Protein AF-A0A1B9GKR8-F1 (afdb_monomer)

Organism: NCBI:txid1296120

pLDDT: mean 74.49, std 23.92, range [24.64, 97.38]

Sequence (510 aa):
MTNALTSPAPSGHAIGASAENRVELTEHNGEEGRSRTEALPGDDGSHRGSDDNTSRRRARWTRYPKSVLGWMVDNWFLIGIGVSIVLAWRFPHVASDGGVLRSEYSIKYGAIALIFLITGLTLSTSSLYRQFRNWRLHLFTQVFCFLFFPAIVFIIINIVNSAQGSTSDRGTIDKYVLAGMVVMSVMPTTVASNISMTRSAGGSVEATTMQVCIGNTIGTFITPLLCELFFSSSTWSFGKPIAKGGGSNSDGLKEIYRQLAKQLGLALFVPLFVGQVVQNIFPKQTKWVATTFRLAKVSTFLLLLLIWSVFSTQFQEKAFETVSTASIIFLVFVNLGLYAFFTLICVVLARLPFLPKSFDSPSLSDHSDVDVNVIDTAGTQKVPIWRKTVSGMRFDKKVTTAICFCAAAKGMVVGAPTLSVLYGGFPEQERAILSIPLVLYQGQQVAIAQVLVYFFKKWNEKPDRLAPPPKPSRNSLDKGKQVKRHSTASSQLPELHARGSEEGQVRTTA

Radius of gyration: 33.92 Å; Cα contacts (8 Å, |Δi|>4): 575; chains: 1; bounding box: 98×84×129 Å

Nearest PDB structures (foldseek):
  3zux-assembly1_A  TM=8.413E-01  e=2.357E-07  Neisseria meningitidis
  3zuy-assembly1_A  TM=8.208E-01  e=5.376E-07  Neisseria meningitidis
  4cz8-assembly1_B  TM=4.615E-01  e=2.888E-01  Pyrococcus abyssi GE5
  5lm4-assembly1_A  TM=1.914E-01  e=2.428E-01  Homo sapiens
  5mju-assembly1_A  TM=1.618E-01  e=3.282E+00  Homo sapiens

InterPro domains:
  IPR016833 Putative sodium bile acid cotransporter [PF13593] (75-457)
  IPR016833 Putative sodium bile acid cotransporter [PTHR18640] (63-460)
  IPR038770 Sodium/solute symporter superfamily [G3DSA:1.20.1530.20] (71-465)

Structure (mmCIF, N/CA/C/O backbone):
data_AF-A0A1B9GKR8-F1
#
_entry.id   AF-A0A1B9GKR8-F1
#
loop_
_atom_site.group_PDB
_atom_site.id
_atom_site.type_symbol
_atom_site.label_atom_id
_atom_site.label_alt_id
_atom_site.label_comp_id
_atom_site.label_asym_id
_atom_site.label_entity_id
_atom_site.label_seq_id
_atom_site.pdbx_PDB_ins_code
_atom_site.Cartn_x
_atom_site.Cartn_y
_atom_site.Cartn_z
_atom_site.occupancy
_atom_site.B_iso_or_equiv
_atom_site.auth_seq_id
_atom_site.auth_comp_id
_atom_site.auth_asym_id
_atom_site.auth_atom_id
_atom_site.pdbx_PDB_model_num
ATOM 1 N N . MET A 1 1 ? -63.895 6.079 -30.916 1.00 34.41 1 MET A N 1
ATOM 2 C CA . MET A 1 1 ? -64.728 4.930 -31.330 1.00 34.41 1 MET A CA 1
ATOM 3 C C . MET A 1 1 ? -63.962 3.680 -30.895 1.00 34.41 1 MET A C 1
ATOM 5 O O . MET A 1 1 ? -62.893 3.459 -31.436 1.00 34.41 1 MET A O 1
ATOM 9 N N . THR A 1 2 ? -64.200 3.164 -29.676 1.00 32.31 2 THR A N 1
ATOM 10 C CA . THR A 1 2 ? -65.218 2.133 -29.300 1.00 32.31 2 THR A CA 1
ATOM 11 C C . THR A 1 2 ? -64.852 0.737 -29.828 1.00 32.31 2 THR A C 1
ATOM 13 O O . THR A 1 2 ? -64.607 0.641 -31.022 1.00 32.31 2 THR A O 1
ATOM 16 N N . ASN A 1 3 ? -64.832 -0.387 -29.093 1.00 29.94 3 ASN A N 1
ATOM 17 C CA . ASN A 1 3 ? -65.031 -0.777 -27.672 1.00 29.94 3 ASN A CA 1
ATOM 18 C C . ASN A 1 3 ? -64.209 -2.093 -27.470 1.00 29.94 3 ASN A C 1
ATOM 20 O O . ASN A 1 3 ? -63.960 -2.781 -28.452 1.00 29.94 3 ASN A O 1
ATOM 24 N N . ALA A 1 4 ? -63.575 -2.428 -26.337 1.00 34.06 4 ALA A N 1
ATOM 25 C CA . ALA A 1 4 ? -64.109 -2.901 -25.043 1.00 34.06 4 ALA A CA 1
ATOM 26 C C . ALA A 1 4 ? -65.014 -4.163 -25.107 1.00 34.06 4 ALA A C 1
ATOM 28 O O . ALA A 1 4 ? -65.989 -4.134 -25.846 1.00 34.06 4 ALA A O 1
ATOM 29 N N . LEU A 1 5 ? -64.668 -5.204 -24.312 1.00 31.03 5 LEU A N 1
ATOM 30 C CA . LEU A 1 5 ? -65.447 -6.354 -23.747 1.00 31.03 5 LEU A CA 1
ATOM 31 C C . LEU A 1 5 ? -64.445 -7.513 -23.441 1.00 31.03 5 LEU A C 1
ATOM 33 O O . LEU A 1 5 ? -63.872 -8.070 -24.368 1.00 31.03 5 LEU A O 1
ATOM 37 N N . THR A 1 6 ? -63.928 -7.750 -22.225 1.00 32.91 6 THR A N 1
ATOM 38 C CA . THR A 1 6 ? -64.492 -8.384 -20.998 1.00 32.91 6 THR A CA 1
ATOM 39 C C . THR A 1 6 ? -64.829 -9.888 -21.066 1.00 32.91 6 THR A C 1
ATOM 41 O O . THR A 1 6 ? -65.743 -10.275 -21.779 1.00 32.91 6 THR A O 1
ATOM 44 N N . SER A 1 7 ? -64.105 -10.661 -20.232 1.00 31.86 7 SER A N 1
ATOM 45 C CA . SER A 1 7 ? -64.391 -11.927 -19.494 1.00 31.86 7 SER A CA 1
ATOM 46 C C . SER A 1 7 ? -65.722 -12.693 -19.712 1.00 31.86 7 SER A C 1
ATOM 48 O O . SER A 1 7 ? -66.762 -12.064 -19.886 1.00 31.86 7 SER A O 1
ATOM 50 N N . PRO A 1 8 ? -65.735 -14.041 -19.554 1.00 39.00 8 PRO A N 1
ATOM 51 C CA . PRO A 1 8 ? -65.881 -14.612 -18.199 1.00 39.00 8 PRO A CA 1
ATOM 52 C C . PRO A 1 8 ? -65.080 -15.906 -17.903 1.00 39.00 8 PRO A C 1
ATOM 54 O O . PRO A 1 8 ? -64.702 -16.655 -18.800 1.00 39.00 8 PRO A O 1
ATOM 57 N N . ALA A 1 9 ? -64.905 -16.207 -16.610 1.00 30.41 9 ALA A N 1
ATOM 58 C CA . ALA A 1 9 ? -64.651 -17.561 -16.087 1.00 30.41 9 ALA A CA 1
ATOM 59 C C . ALA A 1 9 ? -65.970 -18.186 -15.581 1.00 30.41 9 ALA A C 1
ATOM 61 O O . ALA A 1 9 ? -66.912 -17.438 -15.300 1.00 30.41 9 ALA A O 1
ATOM 62 N N . PRO A 1 10 ? -66.051 -19.521 -15.412 1.00 39.69 10 PRO A N 1
ATOM 63 C CA . PRO A 1 10 ? -66.268 -20.029 -14.047 1.00 39.69 10 PRO A CA 1
ATOM 64 C C . PRO A 1 10 ? -65.613 -21.396 -13.707 1.00 39.69 10 PRO A C 1
ATOM 66 O O . PRO A 1 10 ? -65.062 -22.091 -14.553 1.00 39.69 10 PRO A O 1
ATOM 69 N N . SER A 1 11 ? -65.711 -21.738 -12.414 1.00 27.45 11 SER A N 1
ATOM 70 C CA . SER A 1 11 ? -65.544 -23.041 -11.723 1.00 27.45 11 SER A CA 1
ATOM 71 C C . SER A 1 11 ? -65.769 -24.335 -12.536 1.00 27.45 11 SER A C 1
ATOM 73 O O . SER A 1 11 ? -66.638 -24.363 -13.398 1.00 27.45 11 SER A O 1
ATOM 75 N N . GLY A 1 12 ? -65.169 -25.493 -12.218 1.00 25.11 12 GLY A N 1
ATOM 76 C CA . GLY A 1 12 ? -64.278 -25.870 -11.104 1.00 25.11 12 GLY A CA 1
ATOM 77 C C . GLY A 1 12 ? -64.660 -27.240 -10.501 1.00 25.11 12 GLY A C 1
ATOM 78 O O . GLY A 1 12 ? -65.844 -27.526 -10.400 1.00 25.11 12 GLY A O 1
ATOM 79 N N . HIS A 1 13 ? -63.692 -28.072 -10.087 1.00 28.28 13 HIS A N 1
ATOM 80 C CA . HIS A 1 13 ? -63.858 -29.131 -9.066 1.00 28.28 13 HIS A CA 1
ATOM 81 C C . HIS A 1 13 ? -62.487 -29.650 -8.582 1.00 28.28 13 HIS A C 1
ATOM 83 O O . HIS A 1 13 ? -61.483 -29.498 -9.275 1.00 28.28 13 HIS A O 1
ATOM 89 N N . ALA A 1 14 ? -62.439 -30.192 -7.361 1.00 27.09 14 ALA A N 1
ATOM 90 C CA . ALA A 1 14 ? -61.213 -30.431 -6.585 1.00 27.09 14 ALA A CA 1
ATOM 91 C C . ALA A 1 14 ? -60.842 -31.922 -6.403 1.00 27.09 14 ALA A C 1
ATOM 93 O O . ALA A 1 14 ? -61.593 -32.790 -6.839 1.00 27.09 14 ALA A O 1
ATOM 94 N N . ILE A 1 15 ? -59.721 -32.145 -5.685 1.00 28.38 15 ILE A N 1
ATOM 95 C CA . ILE A 1 15 ? -59.165 -33.350 -5.002 1.00 28.38 15 ILE A CA 1
ATOM 96 C C . ILE A 1 15 ? -57.688 -33.542 -5.430 1.00 28.38 15 ILE A C 1
ATOM 98 O O . ILE A 1 15 ? -57.419 -33.682 -6.615 1.00 28.38 15 ILE A O 1
ATOM 102 N N . GLY A 1 16 ? -56.679 -33.571 -4.545 1.00 26.52 16 GLY A N 1
ATOM 103 C CA . GLY A 1 16 ? -56.642 -33.281 -3.101 1.00 26.52 16 GLY A CA 1
ATOM 104 C C . GLY A 1 16 ? -55.298 -33.689 -2.451 1.00 26.52 16 GLY A C 1
ATOM 105 O O . GLY A 1 16 ? -54.657 -34.602 -2.959 1.00 26.52 16 GLY A O 1
ATOM 106 N N . ALA A 1 17 ? -54.943 -33.064 -1.310 1.00 27.75 17 ALA A N 1
ATOM 107 C CA . ALA A 1 17 ? -53.869 -33.444 -0.351 1.00 27.75 17 ALA A CA 1
ATOM 108 C C . ALA A 1 17 ? -52.394 -33.430 -0.861 1.00 27.75 17 ALA A C 1
ATOM 110 O O . ALA A 1 17 ? -52.148 -33.554 -2.052 1.00 27.75 17 ALA A O 1
ATOM 111 N N . SER A 1 18 ? -51.316 -33.344 -0.061 1.00 27.28 18 SER A N 1
ATOM 112 C CA . SER A 1 18 ? -51.012 -32.845 1.308 1.00 27.28 18 SER A CA 1
ATOM 113 C C . SER A 1 18 ? -49.472 -32.923 1.495 1.00 27.28 18 SER A C 1
ATOM 115 O O . SER A 1 18 ? -48.850 -33.771 0.863 1.00 27.28 18 SER A O 1
ATOM 117 N N . ALA A 1 19 ? -48.760 -32.161 2.337 1.00 28.92 19 ALA A N 1
ATOM 118 C CA . ALA A 1 19 ? -49.065 -30.972 3.149 1.00 28.92 19 ALA A CA 1
ATOM 119 C C . ALA A 1 19 ? -47.739 -30.210 3.469 1.00 28.92 19 ALA A C 1
ATOM 121 O O . ALA A 1 19 ? -46.705 -30.450 2.847 1.00 28.92 19 ALA A O 1
ATOM 122 N N . GLU A 1 20 ? -47.772 -29.276 4.422 1.00 31.34 20 GLU A N 1
ATOM 123 C CA . GLU A 1 20 ? -46.671 -28.424 4.907 1.00 31.34 20 GLU A CA 1
ATOM 124 C C . GLU A 1 20 ? -45.638 -29.146 5.801 1.00 31.34 20 GLU A C 1
ATOM 126 O O . GLU A 1 20 ? -45.959 -30.145 6.442 1.00 31.34 20 GLU A O 1
ATOM 131 N N . ASN A 1 21 ? -44.461 -28.530 6.014 1.00 26.52 21 ASN A N 1
ATOM 132 C CA . ASN A 1 21 ? -44.077 -28.214 7.399 1.00 26.52 21 ASN A CA 1
ATOM 133 C C . ASN A 1 21 ? -43.146 -26.989 7.534 1.00 26.52 21 ASN A C 1
ATOM 135 O O . ASN A 1 21 ? -42.384 -26.651 6.627 1.00 26.52 21 ASN A O 1
ATOM 139 N N . ARG A 1 22 ? -43.228 -26.324 8.691 1.00 27.17 22 ARG A N 1
ATOM 140 C CA . ARG A 1 22 ? -42.646 -25.014 9.023 1.00 27.17 22 ARG A CA 1
ATOM 141 C C . ARG A 1 22 ? -42.028 -25.085 10.419 1.00 27.17 22 ARG A C 1
ATOM 143 O O . ARG A 1 22 ? -42.762 -25.237 11.385 1.00 27.17 22 ARG A O 1
ATOM 150 N N . VAL A 1 23 ? -40.712 -24.914 10.536 1.00 28.00 23 VAL A N 1
ATOM 151 C CA . VAL A 1 23 ? -39.990 -24.851 11.823 1.00 28.00 23 VAL A CA 1
ATOM 152 C C . VAL A 1 23 ? -38.779 -23.928 11.642 1.00 28.00 23 VAL A C 1
ATOM 154 O O . VAL A 1 23 ? -38.127 -24.010 10.606 1.00 28.00 23 VAL A O 1
ATOM 157 N N . GLU A 1 24 ? -38.315 -23.087 12.559 1.00 27.67 24 GLU A N 1
ATOM 158 C CA . GLU A 1 24 ? -38.840 -22.312 13.695 1.00 27.67 24 GLU A CA 1
ATOM 159 C C . GLU A 1 24 ? -37.611 -21.516 14.201 1.00 27.67 24 GLU A C 1
ATOM 161 O O . GLU A 1 24 ? -36.466 -21.914 13.965 1.00 27.67 24 GLU A O 1
ATOM 166 N N . LEU A 1 25 ? -37.809 -20.370 14.851 1.00 26.62 25 LEU A N 1
ATOM 167 C CA . LEU A 1 25 ? -36.730 -19.654 15.539 1.00 26.62 25 LEU A CA 1
ATOM 168 C C . LEU A 1 25 ? -36.680 -20.135 16.989 1.00 26.62 25 LEU A C 1
ATOM 170 O O . LEU A 1 25 ? -37.681 -20.009 17.685 1.00 26.62 25 LEU A O 1
ATOM 174 N N . THR A 1 26 ? -35.519 -20.571 17.474 1.00 26.95 26 THR A N 1
ATOM 175 C CA . THR A 1 26 ? -35.293 -20.766 18.915 1.00 26.95 26 THR A CA 1
ATOM 176 C C . THR A 1 26 ? -34.115 -19.939 19.404 1.00 26.95 26 THR A C 1
ATOM 178 O O . THR A 1 26 ? -32.985 -20.060 18.925 1.00 26.95 26 THR A O 1
ATOM 181 N N . GLU A 1 27 ? -34.413 -19.084 20.376 1.00 27.08 27 GLU A N 1
ATOM 182 C CA . GLU A 1 27 ? -33.448 -18.381 21.211 1.00 27.08 27 GLU A CA 1
ATOM 183 C C . GLU A 1 27 ? -32.701 -19.383 22.106 1.00 27.08 27 GLU A C 1
ATOM 185 O O . GLU A 1 27 ? -33.223 -20.452 22.416 1.00 27.08 27 GLU A O 1
ATOM 190 N N . HIS A 1 28 ? -31.495 -19.036 22.565 1.00 26.91 28 HIS A N 1
ATOM 191 C CA . HIS A 1 28 ? -30.788 -19.841 23.563 1.00 26.91 28 HIS A CA 1
ATOM 192 C C . HIS A 1 28 ? -30.361 -18.959 24.736 1.00 26.91 28 HIS A C 1
ATOM 194 O O . HIS A 1 28 ? -29.485 -18.103 24.610 1.00 26.91 28 HIS A O 1
ATOM 200 N N . ASN A 1 29 ? -30.998 -19.191 25.881 1.00 25.48 29 ASN A N 1
ATOM 201 C CA . ASN A 1 29 ? -30.710 -18.577 27.172 1.00 25.48 29 ASN A CA 1
ATOM 202 C C . ASN A 1 29 ? -30.638 -19.687 28.232 1.00 25.48 29 ASN A C 1
ATOM 204 O O . ASN A 1 29 ? -31.391 -20.648 28.130 1.00 25.48 29 ASN A O 1
ATOM 208 N N . GLY A 1 30 ? -29.795 -19.490 29.250 1.00 25.17 30 GLY A N 1
ATOM 209 C CA . GLY A 1 30 ? -29.992 -20.034 30.603 1.00 25.17 30 GLY A CA 1
ATOM 210 C C . GLY A 1 30 ? -29.652 -21.507 30.875 1.00 25.17 30 GLY A C 1
ATOM 211 O O . GLY A 1 30 ? -30.369 -22.387 30.428 1.00 25.17 30 GLY A O 1
ATOM 212 N N . GLU A 1 31 ? -28.646 -21.695 31.746 1.00 30.06 31 GLU A N 1
ATOM 213 C CA . GLU A 1 31 ? -28.620 -22.695 32.844 1.00 30.06 31 GLU A CA 1
ATOM 214 C C . GLU A 1 31 ? -28.602 -24.205 32.454 1.00 30.06 31 GLU A C 1
ATOM 216 O O . GLU A 1 31 ? -28.935 -24.597 31.347 1.00 30.06 31 GLU A O 1
ATOM 221 N N . GLU A 1 32 ? -28.093 -25.149 33.253 1.00 28.55 32 GLU A N 1
ATOM 222 C CA . GLU A 1 32 ? -27.486 -25.118 34.592 1.00 28.55 32 GLU A CA 1
ATOM 223 C C . GLU A 1 32 ? -26.391 -26.214 34.693 1.00 28.55 32 GLU A C 1
ATOM 225 O O . GLU A 1 32 ? -26.279 -27.076 33.820 1.00 28.55 32 GLU A O 1
ATOM 230 N N . GLY A 1 33 ? -25.540 -26.196 35.726 1.00 24.64 33 GLY A N 1
ATOM 231 C CA . GLY A 1 33 ? -24.424 -27.149 35.856 1.00 24.64 33 GLY A CA 1
ATOM 232 C C . GLY A 1 33 ? -24.689 -28.310 36.821 1.00 24.64 33 GLY A C 1
ATOM 233 O O . GLY A 1 33 ? -25.372 -28.134 37.827 1.00 24.64 33 GLY A O 1
ATOM 234 N N . ARG A 1 34 ? -24.043 -29.471 36.610 1.00 26.66 34 ARG A N 1
ATOM 235 C CA . ARG A 1 34 ? -23.778 -30.415 37.713 1.00 26.66 34 ARG A CA 1
ATOM 236 C C . ARG A 1 34 ? -22.520 -31.277 37.538 1.00 26.66 34 ARG A C 1
ATOM 238 O O . ARG A 1 34 ? -21.976 -31.432 36.451 1.00 26.66 34 ARG A O 1
ATOM 245 N N . SER A 1 35 ? -22.051 -31.747 38.687 1.00 27.16 35 SER A N 1
ATOM 246 C CA . SER A 1 35 ? -20.779 -32.392 39.029 1.00 27.16 35 SER A CA 1
ATOM 247 C C . SER A 1 35 ? -20.274 -33.523 38.122 1.00 27.16 35 SER A C 1
ATOM 249 O O . SER A 1 35 ? -21.014 -34.438 37.772 1.00 27.16 35 SER A O 1
ATOM 251 N N . ARG A 1 36 ? -18.946 -33.553 37.929 1.00 26.72 36 ARG A N 1
ATOM 252 C CA . ARG A 1 36 ? -18.198 -34.812 37.783 1.00 26.72 36 ARG A CA 1
ATOM 253 C C . ARG A 1 36 ? -18.246 -35.588 39.101 1.00 26.72 36 ARG A C 1
ATOM 255 O O . ARG A 1 36 ? -17.978 -35.002 40.147 1.00 26.72 36 ARG A O 1
ATOM 262 N N . THR A 1 37 ? -18.457 -36.894 39.017 1.00 29.56 37 THR A N 1
ATOM 263 C CA . THR A 1 37 ? -18.129 -37.851 40.080 1.00 29.56 37 THR A CA 1
ATOM 264 C C . THR A 1 37 ? -17.192 -38.889 39.476 1.00 29.56 37 THR A C 1
ATOM 266 O O . THR A 1 37 ? -17.439 -39.376 38.374 1.00 29.56 37 THR A O 1
ATOM 269 N N . GLU A 1 38 ? -16.082 -39.164 40.153 1.00 31.56 38 GLU A N 1
ATOM 270 C CA . GLU A 1 38 ? -15.097 -40.159 39.727 1.00 31.56 38 GLU A CA 1
ATOM 271 C C . GLU A 1 38 ? -15.543 -41.563 40.150 1.00 31.56 38 GLU A C 1
ATOM 273 O O . GLU A 1 38 ? -16.048 -41.742 41.257 1.00 31.56 38 GLU A O 1
ATOM 278 N N . ALA A 1 39 ? -15.321 -42.559 39.289 1.00 28.11 39 ALA A N 1
ATOM 279 C CA . ALA A 1 39 ? -15.355 -43.969 39.662 1.00 28.11 39 ALA A CA 1
ATOM 280 C C . ALA A 1 39 ? -14.453 -44.799 38.730 1.00 28.11 39 ALA A C 1
ATOM 282 O O . ALA A 1 39 ? -14.566 -44.741 37.506 1.00 28.11 39 ALA A O 1
ATOM 283 N N . LEU A 1 40 ? -13.571 -45.579 39.347 1.00 27.27 40 LEU A N 1
ATOM 284 C CA . LEU A 1 40 ? -12.756 -46.674 38.812 1.00 27.27 40 LEU A CA 1
ATOM 285 C C . LEU A 1 40 ? -12.672 -47.730 39.936 1.00 27.27 40 LEU A C 1
ATOM 287 O O . LEU A 1 40 ? -12.825 -47.343 41.098 1.00 27.27 40 LEU A O 1
ATOM 291 N N . PRO A 1 41 ? -12.291 -48.992 39.671 1.00 44.72 41 PRO A N 1
ATOM 292 C CA . PRO A 1 41 ? -12.332 -49.745 38.415 1.00 44.72 41 PRO A CA 1
ATOM 293 C C . PRO A 1 41 ? -13.138 -51.063 38.560 1.00 44.72 41 PRO A C 1
ATOM 295 O O . PRO A 1 41 ? -13.577 -51.424 39.648 1.00 44.72 41 PRO A O 1
ATOM 298 N N . GLY A 1 42 ? -13.288 -51.815 37.468 1.00 29.72 42 GLY A N 1
ATOM 299 C CA . GLY A 1 42 ? -13.786 -53.195 37.481 1.00 29.72 42 GLY A CA 1
ATOM 300 C C . GLY A 1 42 ? -13.272 -53.936 36.250 1.00 29.72 42 GLY A C 1
ATOM 301 O O . GLY A 1 42 ? -13.468 -53.457 35.134 1.00 29.72 42 GLY A O 1
ATOM 302 N N . ASP A 1 43 ? -12.556 -55.035 36.471 1.00 32.69 43 ASP A N 1
ATOM 303 C CA . ASP A 1 43 ? -11.944 -55.885 35.444 1.00 32.69 43 ASP A CA 1
ATOM 304 C C . ASP A 1 43 ? -12.853 -57.083 35.132 1.00 32.69 43 ASP A C 1
ATOM 306 O O . ASP A 1 43 ? -13.535 -57.552 36.040 1.00 32.69 43 ASP A O 1
ATOM 310 N N . ASP A 1 44 ? -12.862 -57.536 33.873 1.00 32.12 44 ASP A N 1
ATOM 311 C CA . ASP A 1 44 ? -13.033 -58.946 33.474 1.00 32.12 44 ASP A CA 1
ATOM 312 C C . ASP A 1 44 ? -13.181 -59.120 31.946 1.00 32.12 44 ASP A C 1
ATOM 314 O O . ASP A 1 44 ? -13.871 -58.364 31.258 1.00 32.12 44 ASP A O 1
ATOM 318 N N . GLY A 1 45 ? -12.643 -60.231 31.427 1.00 28.55 45 GLY A N 1
ATOM 319 C CA . GLY A 1 45 ? -13.309 -60.966 30.338 1.00 28.55 45 GLY A CA 1
ATOM 320 C C . GLY A 1 45 ? -12.930 -60.644 28.884 1.00 28.55 45 GLY A C 1
ATOM 321 O O . GLY A 1 45 ? -13.710 -60.095 28.111 1.00 28.55 45 GLY A O 1
ATOM 322 N N . SER A 1 46 ? -11.761 -61.129 28.469 1.00 32.12 46 SER A N 1
ATOM 323 C CA . SER A 1 46 ? -11.349 -61.414 27.080 1.00 32.12 46 SER A CA 1
ATOM 324 C C . SER A 1 46 ? -12.453 -61.703 26.033 1.00 32.12 46 SER A C 1
ATOM 326 O O . SER A 1 46 ? -13.215 -62.653 26.193 1.00 32.12 46 SER A O 1
ATOM 328 N N . HIS A 1 47 ? -12.419 -61.003 24.883 1.00 33.53 47 HIS A N 1
ATOM 329 C CA . HIS A 1 47 ? -12.263 -61.562 23.513 1.00 33.53 47 HIS A CA 1
ATOM 330 C C . HIS A 1 47 ? -12.777 -60.604 22.413 1.00 33.53 47 HIS A C 1
ATOM 332 O O . HIS A 1 47 ? -13.984 -60.429 22.272 1.00 33.53 47 HIS A O 1
ATOM 338 N N . ARG A 1 48 ? -11.861 -60.078 21.572 1.00 34.31 48 ARG A N 1
ATOM 339 C CA . ARG A 1 48 ? -11.987 -59.804 20.106 1.00 34.31 48 ARG A CA 1
ATOM 340 C C . ARG A 1 48 ? -10.887 -58.845 19.618 1.00 34.31 48 ARG A C 1
ATOM 342 O O . ARG A 1 48 ? -11.125 -57.684 19.297 1.00 34.31 48 ARG A O 1
ATOM 349 N N . GLY A 1 49 ? -9.656 -59.347 19.540 1.00 40.84 49 GLY A N 1
ATOM 350 C CA . GLY A 1 49 ? -8.567 -58.657 18.846 1.00 40.84 49 GLY A CA 1
ATOM 351 C C . GLY A 1 49 ? -8.452 -59.120 17.394 1.00 40.84 49 GLY A C 1
ATOM 352 O O . GLY A 1 49 ? -7.863 -60.170 17.154 1.00 40.84 49 GLY A O 1
ATOM 353 N N . SER A 1 50 ? -8.981 -58.354 16.428 1.00 37.38 50 SER A N 1
ATOM 354 C CA . SER A 1 50 ? -8.617 -58.480 14.993 1.00 37.38 50 SER A CA 1
ATOM 355 C C . SER A 1 50 ? -8.941 -57.227 14.159 1.00 37.38 50 SER A C 1
ATOM 357 O O . SER A 1 50 ? -8.127 -56.823 13.332 1.00 37.38 50 SER A O 1
ATOM 359 N N . ASP A 1 51 ? -10.089 -56.575 14.392 1.00 39.81 51 ASP A N 1
ATOM 360 C CA . ASP A 1 51 ? -10.680 -55.660 13.390 1.00 39.81 51 ASP A CA 1
ATOM 361 C C . ASP A 1 51 ? -10.412 -54.148 13.580 1.00 39.81 51 ASP A C 1
ATOM 363 O O . ASP A 1 51 ? -10.633 -53.357 12.662 1.00 39.81 51 ASP A O 1
ATOM 367 N N . ASP A 1 52 ? -9.896 -53.696 14.731 1.00 42.59 52 ASP A N 1
ATOM 368 C CA . ASP A 1 52 ? -9.787 -52.249 15.030 1.00 42.59 52 ASP A CA 1
ATOM 369 C C . ASP A 1 52 ? -8.534 -51.555 14.433 1.00 42.59 52 ASP A C 1
ATOM 371 O O . ASP A 1 52 ? -8.351 -50.342 14.544 1.00 42.59 52 ASP A O 1
ATOM 375 N N . ASN A 1 53 ? -7.636 -52.293 13.768 1.00 36.50 53 ASN A N 1
ATOM 376 C CA . ASN A 1 53 ? -6.403 -51.710 13.209 1.00 36.50 53 ASN A CA 1
ATOM 377 C C . ASN A 1 53 ? -6.558 -51.261 11.738 1.00 36.50 53 ASN A C 1
ATOM 379 O O . ASN A 1 53 ? -5.914 -50.308 11.290 1.00 36.50 53 ASN A O 1
ATOM 383 N N . THR A 1 54 ? -7.450 -51.889 10.969 1.00 41.22 54 THR A N 1
ATOM 384 C CA . THR A 1 54 ? -7.759 -51.507 9.576 1.00 41.22 54 THR A CA 1
ATOM 385 C C . THR A 1 54 ? -8.659 -50.270 9.506 1.00 41.22 54 THR A C 1
ATOM 387 O O . THR A 1 54 ? -8.397 -49.362 8.706 1.00 41.22 54 THR A O 1
ATOM 390 N N . SER A 1 55 ? -9.647 -50.162 10.400 1.00 41.06 55 SER A N 1
ATOM 391 C CA . SER A 1 55 ? -10.517 -48.986 10.571 1.00 41.06 55 SER A CA 1
ATOM 392 C C . SER A 1 55 ? -9.707 -47.721 10.925 1.00 41.06 55 SER A C 1
ATOM 394 O O . SER A 1 55 ? -9.776 -46.702 10.224 1.00 41.06 55 SER A O 1
ATOM 396 N N . ARG A 1 56 ? -8.842 -47.805 11.947 1.00 39.25 56 ARG A N 1
ATOM 397 C CA . ARG A 1 56 ? -7.986 -46.708 12.445 1.00 39.25 56 ARG A CA 1
ATOM 398 C C . ARG A 1 56 ? -6.858 -46.294 11.492 1.00 39.25 56 ARG A C 1
ATOM 400 O O . ARG A 1 56 ? -6.303 -45.196 11.638 1.00 39.25 56 ARG A O 1
ATOM 407 N N . ARG A 1 57 ? -6.499 -47.130 10.509 1.00 39.16 57 ARG A N 1
ATOM 408 C CA . ARG A 1 57 ? -5.558 -46.764 9.430 1.00 39.16 57 ARG A CA 1
ATOM 409 C C . ARG A 1 57 ? -6.267 -46.051 8.274 1.00 39.16 57 ARG A C 1
ATOM 411 O O . ARG A 1 57 ? -5.775 -45.004 7.848 1.00 39.16 57 ARG A O 1
ATOM 418 N N . ARG A 1 58 ? -7.451 -46.513 7.838 1.00 40.81 58 ARG A N 1
ATOM 419 C CA . ARG A 1 58 ? -8.260 -45.817 6.808 1.00 40.81 58 ARG A CA 1
ATOM 420 C C . ARG A 1 58 ? -8.716 -44.421 7.251 1.00 40.81 58 ARG A C 1
ATOM 422 O O . ARG A 1 58 ? -8.575 -43.474 6.481 1.00 40.81 58 ARG A O 1
ATOM 429 N N . ALA A 1 59 ? -9.154 -44.263 8.503 1.00 42.72 59 ALA A N 1
ATOM 430 C CA . ALA A 1 59 ? -9.636 -42.981 9.037 1.00 42.72 59 ALA A CA 1
ATOM 431 C C . ALA A 1 59 ? -8.573 -41.859 9.093 1.00 42.72 59 ALA A C 1
ATOM 433 O O . ALA A 1 59 ? -8.917 -40.680 9.205 1.00 42.72 59 ALA A O 1
ATOM 434 N N . ARG A 1 60 ? -7.278 -42.204 9.015 1.00 39.94 60 ARG A N 1
ATOM 435 C CA . ARG A 1 60 ? -6.169 -41.235 9.023 1.00 39.94 60 ARG A CA 1
ATOM 436 C C . ARG A 1 60 ? -5.943 -40.624 7.641 1.00 39.94 60 ARG A C 1
ATOM 438 O O . ARG A 1 60 ? -5.824 -39.409 7.521 1.00 39.94 60 ARG A O 1
ATOM 445 N N . TRP A 1 61 ? -5.957 -41.454 6.598 1.00 41.78 61 TRP A N 1
ATOM 446 C CA . TRP A 1 61 ? -5.686 -41.038 5.217 1.00 41.78 61 TRP A CA 1
ATOM 447 C C . TRP A 1 61 ? -6.830 -40.235 4.587 1.00 41.78 61 TRP A C 1
ATOM 449 O O . TRP A 1 61 ? -6.570 -39.286 3.856 1.00 41.78 61 TRP A O 1
ATOM 459 N N . THR A 1 62 ? -8.091 -40.508 4.939 1.00 46.81 62 THR A N 1
ATOM 460 C CA . THR A 1 62 ? -9.244 -39.715 4.462 1.00 46.81 62 THR A CA 1
ATOM 461 C C . THR A 1 62 ? -9.359 -38.330 5.110 1.00 46.81 62 THR A C 1
ATOM 463 O O . THR A 1 62 ? -10.167 -37.511 4.668 1.00 46.81 62 THR A O 1
ATOM 466 N N . ARG A 1 63 ? -8.580 -38.050 6.166 1.00 47.31 63 ARG A N 1
ATOM 467 C CA . ARG A 1 63 ? -8.604 -36.768 6.887 1.00 47.31 63 ARG A CA 1
ATOM 468 C C . ARG A 1 63 ? -7.686 -35.724 6.234 1.00 47.31 63 ARG A C 1
ATOM 470 O O . ARG A 1 63 ? -8.090 -34.572 6.125 1.00 47.31 63 ARG A O 1
ATOM 477 N N . TYR A 1 64 ? -6.524 -36.127 5.709 1.00 47.50 64 TYR A N 1
ATOM 478 C CA . TYR A 1 64 ? -5.576 -35.230 5.028 1.00 47.50 64 TYR A CA 1
ATOM 479 C C . TYR A 1 64 ? -6.166 -34.426 3.854 1.00 47.50 64 TYR A C 1
ATOM 481 O O . TYR A 1 64 ? -6.046 -33.203 3.901 1.00 47.50 64 TYR A O 1
ATOM 489 N N . PRO A 1 65 ? -6.849 -35.012 2.846 1.00 51.53 65 PRO A N 1
ATOM 490 C CA . PRO A 1 65 ? -7.394 -34.223 1.739 1.00 51.53 65 PRO A CA 1
ATOM 491 C C . PRO A 1 65 ? -8.489 -33.249 2.197 1.00 51.53 65 PRO A C 1
ATOM 493 O O . PRO A 1 65 ? -8.577 -32.149 1.664 1.00 51.53 65 PRO A O 1
ATOM 496 N N . LYS A 1 66 ? -9.275 -33.591 3.231 1.00 52.09 66 LYS A N 1
ATOM 497 C CA . LYS A 1 66 ? -10.271 -32.672 3.811 1.00 52.09 66 LYS A CA 1
ATOM 498 C C . LYS A 1 66 ? -9.617 -31.523 4.589 1.00 52.09 66 LYS A C 1
ATOM 500 O O . LYS A 1 66 ? -10.077 -30.392 4.475 1.00 52.09 66 LYS A O 1
ATOM 505 N N . SER A 1 67 ? -8.529 -31.783 5.316 1.00 60.25 67 SER A N 1
ATOM 506 C CA . SER A 1 67 ? -7.754 -30.740 6.005 1.00 60.25 67 SER A CA 1
ATOM 507 C C . SER A 1 67 ? -7.007 -29.819 5.035 1.00 60.25 67 SER A C 1
ATOM 509 O O . SER A 1 67 ? -6.994 -28.610 5.245 1.00 60.25 67 SER A O 1
ATOM 511 N N . VAL A 1 68 ? -6.423 -30.362 3.960 1.00 61.34 68 VAL A N 1
ATOM 512 C CA . VAL A 1 68 ? -5.759 -29.565 2.914 1.00 61.34 68 VAL A CA 1
ATOM 513 C C . VAL A 1 68 ? -6.783 -28.732 2.148 1.00 61.34 68 VAL A C 1
ATOM 515 O O . VAL A 1 68 ? -6.573 -27.536 1.991 1.00 61.34 68 VAL A O 1
ATOM 518 N N . LEU A 1 69 ? -7.922 -29.307 1.744 1.00 62.72 69 LEU A N 1
ATOM 519 C CA . LEU A 1 69 ? -8.975 -28.554 1.058 1.00 62.72 69 LEU A CA 1
ATOM 520 C C . LEU A 1 69 ? -9.569 -27.453 1.954 1.00 62.72 69 LEU A C 1
ATOM 522 O O . LEU A 1 69 ? -9.795 -26.347 1.476 1.00 62.72 69 LEU A O 1
ATOM 526 N N . GLY A 1 70 ? -9.751 -27.717 3.255 1.00 62.28 70 GLY A N 1
ATOM 527 C CA . GLY A 1 70 ? -10.124 -26.694 4.238 1.00 62.28 70 GLY A CA 1
ATOM 528 C C . GLY A 1 70 ? -9.105 -25.553 4.294 1.00 62.28 70 GLY A C 1
ATOM 529 O O . GLY A 1 70 ? -9.460 -24.401 4.064 1.00 62.28 70 GLY A O 1
ATOM 530 N N . TRP A 1 71 ? -7.820 -25.878 4.465 1.00 64.69 71 TRP A N 1
ATOM 531 C CA . TRP A 1 71 ? -6.737 -24.890 4.470 1.00 64.69 71 TRP A CA 1
ATOM 532 C C . TRP A 1 71 ? -6.638 -24.096 3.155 1.00 64.69 71 TRP A C 1
ATOM 534 O O . TRP A 1 71 ? -6.391 -22.890 3.184 1.00 64.69 71 TRP A O 1
ATOM 544 N N . MET A 1 72 ? -6.872 -24.737 2.004 1.00 61.34 72 MET A N 1
ATOM 545 C CA . MET A 1 72 ? -6.911 -24.082 0.691 1.00 61.34 72 MET A CA 1
ATOM 546 C C . MET A 1 72 ? -8.111 -23.140 0.545 1.00 61.34 72 MET A C 1
ATOM 548 O O . MET A 1 72 ? -7.973 -22.081 -0.059 1.00 61.34 72 MET A O 1
ATOM 552 N N . VAL A 1 73 ? -9.274 -23.488 1.104 1.00 64.25 73 VAL A N 1
ATOM 553 C CA . VAL A 1 73 ? -10.456 -22.610 1.134 1.00 64.25 73 VAL A CA 1
ATOM 554 C C . VAL A 1 73 ? -10.236 -21.425 2.078 1.00 64.25 73 VAL A C 1
ATOM 556 O O . VAL A 1 73 ? -10.595 -20.300 1.728 1.00 64.25 73 VAL A O 1
ATOM 559 N N . ASP A 1 74 ? -9.585 -21.637 3.222 1.00 66.38 74 ASP A N 1
ATOM 560 C CA . ASP A 1 74 ? -9.229 -20.569 4.164 1.00 66.38 74 ASP A CA 1
ATOM 561 C C . ASP A 1 74 ? -8.183 -19.603 3.571 1.00 66.38 74 ASP A C 1
ATOM 563 O O . ASP A 1 74 ? -8.260 -18.390 3.776 1.00 66.38 74 ASP A O 1
ATOM 567 N N . ASN A 1 75 ? -7.248 -20.117 2.762 1.00 73.62 75 ASN A N 1
ATOM 568 C CA . ASN A 1 75 ? -6.168 -19.353 2.121 1.00 73.62 75 ASN A CA 1
ATOM 569 C C . ASN A 1 75 ? -6.397 -19.095 0.618 1.00 73.62 75 ASN A C 1
ATOM 571 O O . ASN A 1 75 ? -5.451 -18.769 -0.104 1.00 73.62 75 ASN A O 1
ATOM 575 N N . TRP A 1 76 ? -7.643 -19.191 0.137 1.00 83.06 76 TRP A N 1
ATOM 576 C CA . TRP A 1 76 ? -7.982 -19.160 -1.298 1.00 83.06 76 TRP A CA 1
ATOM 577 C C . TRP A 1 76 ? -7.425 -17.937 -2.042 1.00 83.06 76 TRP A C 1
ATOM 579 O O . TRP A 1 76 ? -7.073 -18.031 -3.213 1.00 83.06 76 TRP A O 1
ATOM 589 N N . PHE A 1 77 ? -7.309 -16.794 -1.360 1.00 79.62 77 PHE A N 1
ATOM 590 C CA . PHE A 1 77 ? -6.778 -15.559 -1.932 1.00 79.62 77 PHE A CA 1
ATOM 591 C C . PHE A 1 77 ? -5.278 -15.659 -2.262 1.00 79.62 77 PHE A C 1
ATOM 593 O O . PHE A 1 77 ? -4.851 -15.155 -3.295 1.00 79.62 77 PHE A O 1
ATOM 600 N N . LEU A 1 78 ? -4.481 -16.353 -1.438 1.00 80.06 78 LEU A N 1
ATOM 601 C CA . LEU A 1 78 ? -3.052 -16.573 -1.698 1.00 80.06 78 LEU A CA 1
ATOM 602 C C . LEU A 1 78 ? -2.855 -17.514 -2.894 1.00 80.06 78 LEU A C 1
ATOM 604 O O . LEU A 1 78 ? -2.027 -17.249 -3.763 1.00 80.06 78 LEU A O 1
ATOM 608 N N . ILE A 1 79 ? -3.676 -18.564 -2.982 1.00 86.06 79 ILE A N 1
ATOM 609 C CA . ILE A 1 79 ? -3.723 -19.461 -4.147 1.00 86.06 79 ILE A CA 1
ATOM 610 C C . ILE A 1 79 ? -4.138 -18.674 -5.397 1.00 86.06 79 ILE A C 1
ATOM 612 O O . ILE A 1 79 ? -3.513 -18.810 -6.445 1.00 86.06 79 ILE A O 1
ATOM 616 N N . GLY A 1 80 ? -5.132 -17.791 -5.267 1.00 88.44 80 GLY A N 1
ATOM 617 C CA . GLY A 1 80 ? -5.567 -16.876 -6.317 1.00 88.44 80 GLY A CA 1
ATOM 618 C C . GLY A 1 80 ? -4.445 -15.978 -6.841 1.00 88.44 80 GLY A C 1
ATOM 619 O O . GLY A 1 80 ? -4.320 -15.837 -8.051 1.00 88.44 80 GLY A O 1
ATOM 620 N N . ILE A 1 81 ? -3.585 -15.435 -5.968 1.00 86.62 81 ILE A N 1
ATOM 621 C CA . ILE A 1 81 ? -2.392 -14.677 -6.389 1.00 86.62 81 ILE A CA 1
ATOM 622 C C . ILE A 1 81 ? -1.461 -15.563 -7.225 1.00 86.62 81 ILE A C 1
ATOM 624 O O . ILE A 1 81 ? -1.045 -15.150 -8.305 1.00 86.62 81 ILE A O 1
ATOM 628 N N . GLY A 1 82 ? -1.170 -16.787 -6.770 1.00 89.94 82 GLY A N 1
ATOM 629 C CA . GLY A 1 82 ? -0.338 -17.736 -7.518 1.00 89.94 82 GLY A CA 1
ATOM 630 C C . GLY A 1 82 ? -0.907 -18.060 -8.904 1.00 89.94 82 GLY A C 1
ATOM 631 O O . GLY A 1 82 ? -0.185 -18.003 -9.897 1.00 89.94 82 GLY A O 1
ATOM 632 N N . VAL A 1 83 ? -2.216 -18.314 -8.993 1.00 93.19 83 VAL A N 1
ATOM 633 C CA . VAL A 1 83 ? -2.915 -18.548 -10.268 1.00 93.19 83 VAL A CA 1
ATOM 634 C C . VAL A 1 83 ?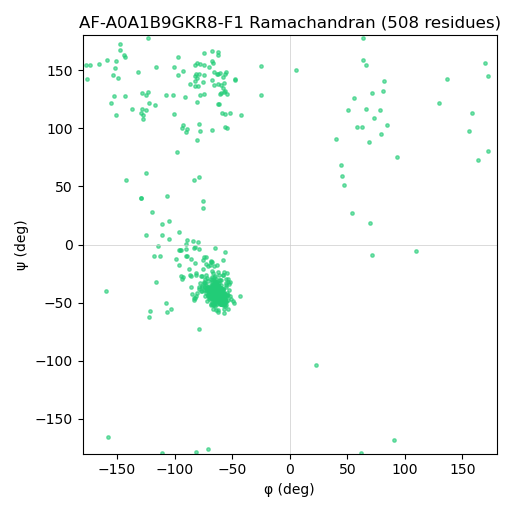 -2.867 -17.307 -11.168 1.00 93.19 83 VAL A C 1
ATOM 636 O O . VAL A 1 83 ? -2.530 -17.438 -12.342 1.00 93.19 83 VAL A O 1
ATOM 639 N N . SER A 1 84 ? -3.116 -16.104 -10.635 1.00 93.38 84 SER A N 1
ATOM 640 C CA . SER A 1 84 ? -2.986 -14.846 -11.386 1.00 93.38 84 SER A CA 1
ATOM 641 C C . SER A 1 84 ? -1.576 -14.648 -11.953 1.00 93.38 84 SER A C 1
ATOM 643 O O . SER A 1 84 ? -1.444 -14.202 -13.088 1.00 93.38 84 SER A O 1
ATOM 645 N N . ILE A 1 85 ? -0.521 -15.003 -11.209 1.00 92.75 85 ILE A N 1
ATOM 646 C CA . ILE A 1 85 ? 0.871 -14.910 -11.684 1.00 92.75 85 ILE A CA 1
ATOM 647 C C . ILE A 1 85 ? 1.133 -15.908 -12.819 1.00 92.75 85 ILE A C 1
ATOM 649 O O . ILE A 1 85 ? 1.688 -15.527 -13.846 1.00 92.75 85 ILE A O 1
ATOM 653 N N . VAL A 1 86 ? 0.698 -17.165 -12.678 1.00 94.94 86 VAL A N 1
ATOM 654 C CA . VAL A 1 86 ? 0.876 -18.193 -13.721 1.00 94.94 86 VAL A CA 1
ATOM 655 C C . VAL A 1 86 ? 0.105 -17.836 -14.998 1.00 94.94 86 VAL A C 1
ATOM 657 O O . VAL A 1 86 ? 0.637 -17.989 -16.097 1.00 94.94 86 VAL A O 1
ATOM 660 N N . LEU A 1 87 ? -1.117 -17.307 -14.874 1.00 95.88 87 LEU A N 1
ATOM 661 C CA . LEU A 1 87 ? -1.900 -16.820 -16.015 1.00 95.88 87 LEU A CA 1
ATOM 662 C C . LEU A 1 87 ? -1.255 -15.598 -16.680 1.00 95.88 87 LEU A C 1
ATOM 664 O O . LEU A 1 87 ? -1.226 -15.531 -17.907 1.00 95.88 87 LEU A O 1
ATOM 668 N N . ALA A 1 88 ? -0.714 -14.660 -15.896 1.00 95.19 88 ALA A N 1
ATOM 669 C CA . ALA A 1 88 ? 0.022 -13.507 -16.414 1.00 95.19 88 ALA A CA 1
ATOM 670 C C . ALA A 1 88 ? 1.283 -13.927 -17.181 1.00 95.19 88 ALA A C 1
ATOM 672 O O . ALA A 1 88 ? 1.550 -13.399 -18.253 1.00 95.19 88 ALA A O 1
ATOM 673 N N . TRP A 1 89 ? 2.037 -14.895 -16.657 1.00 95.31 89 TRP A N 1
ATOM 674 C CA . TRP A 1 89 ? 3.244 -15.412 -17.304 1.00 95.31 89 TRP A CA 1
ATOM 675 C C . TRP A 1 89 ? 2.928 -16.177 -18.596 1.00 95.31 89 TRP A C 1
ATOM 677 O O . TRP A 1 89 ? 3.619 -16.024 -19.600 1.00 95.31 89 TRP A O 1
ATOM 687 N N . ARG A 1 90 ? 1.859 -16.987 -18.602 1.00 96.75 90 ARG A N 1
ATOM 688 C CA . ARG A 1 90 ? 1.508 -17.834 -19.752 1.00 96.75 90 ARG A CA 1
ATOM 689 C C . ARG A 1 90 ? 0.755 -17.098 -20.868 1.00 96.75 90 ARG A C 1
ATOM 691 O O . ARG A 1 90 ? 0.821 -17.548 -22.017 1.00 96.75 90 ARG A O 1
ATOM 698 N N . PHE A 1 91 ? 0.034 -16.023 -20.537 1.00 96.00 91 PHE A N 1
ATOM 699 C CA . PHE A 1 91 ? -0.820 -15.253 -21.452 1.00 96.00 91 PHE A CA 1
ATOM 700 C C . PHE A 1 91 ? -0.774 -13.724 -21.180 1.00 96.00 91 PHE A C 1
ATOM 702 O O . PHE A 1 91 ? -1.829 -13.110 -20.987 1.00 96.00 91 PHE A O 1
ATOM 709 N N . PRO A 1 92 ? 0.410 -13.077 -21.180 1.00 94.25 92 PRO A N 1
ATOM 710 C CA . PRO A 1 92 ? 0.561 -11.675 -20.763 1.00 94.25 92 PRO A CA 1
ATOM 711 C C . PRO A 1 92 ? -0.282 -10.697 -21.596 1.00 94.25 92 PRO A C 1
ATOM 713 O O . PRO A 1 92 ? -1.013 -9.875 -21.048 1.00 94.25 92 PRO A O 1
ATOM 716 N N . HIS A 1 93 ? -0.300 -10.862 -22.919 1.00 94.62 93 HIS A N 1
ATOM 717 C CA . HIS A 1 93 ? -1.053 -10.010 -23.849 1.00 94.62 93 HIS A CA 1
ATOM 718 C C . HIS A 1 93 ? -2.581 -9.951 -23.596 1.00 94.62 93 HIS A C 1
ATOM 720 O O . HIS A 1 93 ? -3.278 -9.104 -24.153 1.00 94.62 93 HIS A O 1
ATOM 726 N N . VAL A 1 94 ? -3.155 -10.838 -22.773 1.00 95.19 94 VAL A N 1
ATOM 727 C CA . VAL A 1 94 ? -4.595 -10.796 -22.460 1.00 95.19 94 VAL A CA 1
ATOM 728 C C . VAL A 1 94 ? -4.930 -9.631 -21.524 1.00 95.19 94 VAL A C 1
ATOM 730 O O . VAL A 1 94 ? -5.912 -8.927 -21.764 1.00 95.19 94 VAL A O 1
ATOM 733 N N . ALA A 1 95 ? -4.124 -9.422 -20.478 1.00 93.88 95 ALA A N 1
ATOM 734 C CA . ALA A 1 95 ? -4.403 -8.470 -19.399 1.00 93.88 95 ALA A CA 1
ATOM 735 C C . ALA A 1 95 ? -3.291 -7.432 -19.167 1.00 93.88 95 ALA A C 1
ATOM 737 O O . ALA A 1 95 ? -3.377 -6.667 -18.204 1.00 93.88 95 ALA A O 1
ATOM 738 N N . SER A 1 96 ? -2.276 -7.376 -20.034 1.00 92.75 96 SER A N 1
ATOM 739 C CA . SER A 1 96 ? -1.321 -6.267 -20.084 1.00 92.75 96 SER A CA 1
ATOM 740 C C . SER A 1 96 ? -2.011 -4.943 -20.430 1.00 92.75 96 SER A C 1
ATOM 742 O O . SER A 1 96 ? -3.154 -4.905 -20.906 1.00 92.75 96 SER A O 1
ATOM 744 N N . ASP A 1 97 ? -1.312 -3.834 -20.214 1.00 88.25 97 ASP A N 1
ATOM 745 C CA . ASP A 1 97 ? -1.648 -2.564 -20.858 1.00 88.25 97 ASP A CA 1
ATOM 746 C C . ASP A 1 97 ? -1.637 -2.747 -22.386 1.00 88.25 97 ASP A C 1
ATOM 748 O O . ASP A 1 97 ? -0.819 -3.498 -22.923 1.00 88.25 97 ASP A O 1
ATOM 752 N N . GLY A 1 98 ? -2.605 -2.150 -23.083 1.00 88.00 98 GLY A N 1
ATOM 753 C CA . GLY A 1 98 ? -2.761 -2.273 -24.536 1.00 88.00 98 GLY A CA 1
ATOM 754 C C . GLY A 1 98 ? -3.249 -3.641 -25.038 1.00 88.00 98 GLY A C 1
ATOM 755 O O . GLY A 1 98 ? -3.590 -3.757 -26.215 1.00 88.00 98 GLY A O 1
ATOM 756 N N . GLY A 1 99 ? -3.316 -4.648 -24.159 1.00 91.69 99 GLY A N 1
ATOM 757 C CA . GLY A 1 99 ? -3.696 -6.025 -24.471 1.00 91.69 99 GLY A CA 1
ATOM 758 C C . GLY A 1 99 ? -5.180 -6.217 -24.804 1.00 91.69 99 GLY A C 1
ATOM 759 O O . GLY A 1 99 ? -5.969 -5.269 -24.836 1.00 91.69 99 GLY A O 1
ATOM 760 N N . VAL A 1 100 ? -5.585 -7.475 -25.017 1.00 94.50 100 VAL A N 1
ATOM 761 C CA . VAL A 1 100 ? -6.933 -7.846 -25.511 1.00 94.50 100 VAL A CA 1
ATOM 762 C C . VAL A 1 100 ? -8.059 -7.262 -24.652 1.00 94.50 100 VAL A C 1
ATOM 764 O O . VAL A 1 100 ? -9.031 -6.735 -25.186 1.00 94.50 100 VAL A O 1
ATOM 767 N N . LEU A 1 101 ? -7.930 -7.322 -23.323 1.00 92.69 101 LEU A N 1
ATOM 768 C CA . LEU A 1 101 ? -8.939 -6.794 -22.400 1.00 92.69 101 LEU A CA 1
ATOM 769 C C . LEU A 1 101 ? -8.890 -5.270 -22.225 1.00 92.69 101 LEU A C 1
ATOM 771 O O . LEU A 1 101 ? -9.721 -4.742 -21.483 1.00 92.69 101 LEU A O 1
ATOM 775 N N . ARG A 1 102 ? -7.920 -4.569 -22.834 1.00 92.44 102 ARG A N 1
ATOM 776 C CA . ARG A 1 102 ? -7.634 -3.144 -22.590 1.00 92.44 102 ARG A CA 1
ATOM 777 C C . ARG A 1 102 ? -7.619 -2.847 -21.093 1.00 92.44 102 ARG A C 1
ATOM 779 O O . ARG A 1 102 ? -8.454 -2.098 -20.573 1.00 92.44 102 ARG A O 1
ATOM 786 N N . SER A 1 103 ? -6.726 -3.543 -20.386 1.00 89.50 103 SER A N 1
ATOM 787 C CA . SER A 1 103 ? -6.682 -3.569 -18.920 1.00 89.50 103 SER A CA 1
ATOM 788 C C . SER A 1 103 ? -6.522 -2.177 -18.305 1.00 89.50 103 SER A C 1
ATOM 790 O O . SER A 1 103 ? -7.036 -1.931 -17.210 1.00 89.50 103 SER A O 1
ATOM 792 N N . GLU A 1 104 ? -5.919 -1.249 -19.055 1.00 87.06 104 GLU A N 1
ATOM 793 C CA . GLU A 1 104 ? -5.832 0.173 -18.754 1.00 87.06 104 GLU A CA 1
ATOM 794 C C . GLU A 1 104 ? -7.200 0.807 -18.450 1.00 87.06 104 GLU A C 1
ATOM 796 O O . GLU A 1 104 ? -7.273 1.678 -17.590 1.00 87.06 104 GLU A O 1
ATOM 801 N N . TYR A 1 105 ? -8.289 0.330 -19.067 1.00 90.75 105 TYR A N 1
ATOM 802 C CA . TYR A 1 105 ? -9.659 0.792 -18.827 1.00 90.75 105 TYR A CA 1
ATOM 803 C C . TYR A 1 105 ? -10.491 -0.233 -18.049 1.00 90.75 105 TYR A C 1
ATOM 805 O O . TYR A 1 105 ? -11.101 0.109 -17.036 1.00 90.75 105 TYR A O 1
ATOM 813 N N . SER A 1 106 ? -10.515 -1.497 -18.480 1.00 93.62 106 SER A N 1
ATOM 814 C CA . SER A 1 106 ? -11.405 -2.514 -17.897 1.00 93.62 106 SER A CA 1
ATOM 815 C C . SER A 1 106 ? -11.043 -2.862 -16.450 1.00 93.62 106 SER A C 1
ATOM 817 O O . SER A 1 106 ? -11.927 -3.014 -15.604 1.00 93.62 106 SER A O 1
ATOM 819 N N . ILE A 1 107 ? -9.747 -2.922 -16.132 1.00 91.44 107 ILE A N 1
ATOM 820 C CA . ILE A 1 107 ? -9.247 -3.308 -14.810 1.00 91.44 107 ILE A CA 1
ATOM 821 C C . ILE A 1 107 ? -8.805 -2.065 -14.025 1.00 91.44 107 ILE A C 1
ATOM 823 O O . ILE A 1 107 ? -9.331 -1.814 -12.939 1.00 91.44 107 ILE A O 1
ATOM 827 N N . LYS A 1 108 ? -7.904 -1.239 -14.575 1.00 86.94 108 LYS A N 1
ATOM 828 C CA . LYS A 1 108 ? -7.325 -0.078 -13.870 1.00 86.94 108 LYS A CA 1
ATOM 829 C C . LYS A 1 108 ? -8.283 1.114 -13.693 1.00 86.94 108 LYS A C 1
ATOM 831 O O . LYS A 1 108 ? -8.030 1.944 -12.823 1.00 86.94 108 LYS A O 1
ATOM 836 N N . TYR A 1 109 ? -9.388 1.188 -14.442 1.00 89.31 109 TYR A N 1
ATOM 837 C CA . TYR A 1 109 ? -10.539 2.037 -14.087 1.00 89.31 109 TYR A CA 1
ATOM 838 C C . TYR A 1 109 ? -11.715 1.194 -13.586 1.00 89.31 109 TYR A C 1
ATOM 840 O O . TYR A 1 109 ? -12.152 1.392 -12.457 1.00 89.31 109 TYR A O 1
ATOM 848 N N . GLY A 1 110 ? -12.219 0.245 -14.383 1.00 92.62 110 GLY A N 1
ATOM 849 C CA . GLY A 1 110 ? -13.464 -0.481 -14.100 1.00 92.62 110 GLY A CA 1
ATOM 850 C C . GLY A 1 110 ? -13.434 -1.319 -12.818 1.00 92.62 110 GLY A C 1
ATOM 851 O O . GLY A 1 110 ? -14.237 -1.095 -11.909 1.00 92.62 110 GLY A O 1
ATOM 852 N N . ALA A 1 111 ? -12.493 -2.261 -12.704 1.00 92.06 111 ALA A N 1
ATOM 853 C CA . ALA A 1 111 ? -12.381 -3.105 -11.511 1.00 92.06 111 ALA A CA 1
ATOM 854 C C . ALA A 1 111 ? -12.049 -2.287 -10.249 1.00 92.06 111 ALA A C 1
ATOM 856 O O . ALA A 1 111 ? -12.592 -2.569 -9.181 1.00 92.06 111 ALA A O 1
ATOM 857 N N . ILE A 1 112 ? -11.219 -1.244 -10.365 1.00 89.38 112 ILE A N 1
ATOM 858 C CA . ILE A 1 112 ? -10.879 -0.345 -9.250 1.00 89.38 112 ILE A CA 1
ATOM 859 C C . ILE A 1 112 ? -12.091 0.487 -8.806 1.00 89.38 112 ILE A C 1
ATOM 861 O O . ILE A 1 112 ? -12.392 0.519 -7.610 1.00 89.38 112 ILE A O 1
ATOM 865 N N . ALA A 1 113 ? -12.855 1.052 -9.744 1.00 92.81 113 ALA A N 1
ATOM 866 C CA . ALA A 1 113 ? -14.111 1.738 -9.452 1.00 92.81 113 ALA A CA 1
ATOM 867 C C . ALA A 1 113 ? -15.102 0.821 -8.732 1.00 92.81 113 ALA A C 1
ATOM 869 O O . ALA A 1 113 ? -15.703 1.220 -7.735 1.00 92.81 113 ALA A O 1
ATOM 870 N N . LEU A 1 114 ? -15.223 -0.435 -9.165 1.00 93.50 114 LEU A N 1
ATOM 871 C CA . LEU A 1 114 ? -16.095 -1.405 -8.510 1.00 93.50 114 LEU A CA 1
ATOM 872 C C . LEU A 1 114 ? -15.574 -1.823 -7.118 1.00 93.50 114 LEU A C 1
ATOM 874 O O . LEU A 1 114 ? -16.376 -1.968 -6.195 1.00 93.50 114 LEU A O 1
ATOM 878 N N . ILE A 1 115 ? -14.253 -1.934 -6.911 1.00 89.56 115 ILE A N 1
ATOM 879 C CA . ILE A 1 115 ? -13.651 -2.136 -5.577 1.00 89.56 115 ILE A CA 1
ATOM 880 C C . ILE A 1 115 ? -14.013 -0.979 -4.638 1.00 89.56 115 ILE A C 1
ATOM 882 O O . ILE A 1 115 ? -14.434 -1.230 -3.504 1.00 89.56 115 ILE A O 1
ATOM 886 N N . PHE A 1 116 ? -13.876 0.273 -5.081 1.00 87.31 116 PHE A N 1
ATOM 887 C CA . PHE A 1 116 ? -14.167 1.437 -4.241 1.00 87.31 116 PHE A CA 1
ATOM 888 C C . PHE A 1 116 ? -15.666 1.680 -4.043 1.00 87.31 116 PHE A C 1
ATOM 890 O O . PHE A 1 116 ? -16.063 2.030 -2.932 1.00 87.31 116 PHE A O 1
ATOM 897 N N . LEU A 1 117 ? -16.513 1.367 -5.028 1.00 92.56 117 LEU A N 1
ATOM 898 C CA . LEU A 1 117 ? -17.969 1.331 -4.866 1.00 92.56 117 LEU A CA 1
ATOM 899 C C . LEU A 1 117 ? -18.390 0.304 -3.808 1.00 92.56 117 LEU A C 1
ATOM 901 O O . LEU A 1 117 ? -19.114 0.640 -2.874 1.00 92.56 117 LEU A O 1
ATOM 905 N N . ILE A 1 118 ? -17.886 -0.934 -3.896 1.00 90.44 118 ILE A N 1
ATOM 906 C CA . ILE A 1 118 ? -18.128 -1.975 -2.885 1.00 90.44 118 ILE A CA 1
ATOM 907 C C . ILE A 1 118 ? -17.614 -1.532 -1.509 1.00 90.44 118 ILE A C 1
ATOM 909 O O . ILE A 1 118 ? -18.277 -1.768 -0.496 1.00 90.44 118 ILE A O 1
ATOM 913 N N . THR A 1 119 ? -16.456 -0.871 -1.461 1.00 83.81 119 THR A N 1
ATOM 914 C CA . THR A 1 119 ? -15.914 -0.309 -0.218 1.00 83.81 119 THR A CA 1
ATOM 915 C C . THR A 1 119 ? -16.893 0.713 0.360 1.00 83.81 119 THR A C 1
ATOM 917 O O . THR A 1 119 ? -17.315 0.547 1.498 1.00 83.81 119 THR A O 1
ATOM 920 N N . GLY A 1 120 ? -17.360 1.683 -0.432 1.00 87.62 120 GLY A N 1
ATOM 921 C CA . GLY A 1 120 ? -18.353 2.677 -0.013 1.00 87.62 120 GLY A CA 1
ATOM 922 C C . GLY A 1 120 ? -19.672 2.058 0.467 1.00 87.62 120 GLY A C 1
ATOM 923 O O . GLY A 1 120 ? -20.176 2.450 1.515 1.00 87.62 120 GLY A O 1
ATOM 924 N N . LEU A 1 121 ? -20.194 1.040 -0.225 1.00 89.62 121 LEU A N 1
ATOM 925 C CA . LEU A 1 121 ? -21.427 0.335 0.163 1.00 89.62 121 LEU A CA 1
ATOM 926 C C . LEU A 1 121 ? -21.290 -0.437 1.492 1.00 89.62 121 LEU A C 1
ATOM 928 O O . LEU A 1 121 ? -22.249 -0.566 2.254 1.00 89.62 121 LEU A O 1
ATOM 932 N N . THR A 1 122 ? -20.101 -0.967 1.792 1.00 82.12 122 THR A N 1
ATOM 933 C CA . THR A 1 122 ? -19.854 -1.811 2.980 1.00 82.12 122 THR A CA 1
ATOM 934 C C . THR A 1 122 ? -19.334 -1.042 4.202 1.00 82.12 122 THR A C 1
ATOM 936 O O . THR A 1 122 ? -19.201 -1.613 5.286 1.00 82.12 122 THR A O 1
ATOM 939 N N . LEU A 1 123 ? -19.072 0.257 4.055 1.00 78.69 123 LEU A N 1
ATOM 940 C CA . LEU A 1 123 ? -18.372 1.102 5.018 1.00 78.69 123 LEU A CA 1
ATOM 941 C C . LEU A 1 123 ? -19.324 1.811 5.991 1.00 78.69 123 LEU A C 1
ATOM 943 O O . LEU A 1 123 ? -19.966 2.778 5.625 1.00 78.69 123 LEU A O 1
ATOM 947 N N . SER A 1 124 ? -19.450 1.351 7.235 1.00 80.25 124 SER A N 1
ATOM 948 C CA . SER A 1 124 ? -20.365 1.962 8.221 1.00 80.25 124 SER A CA 1
ATOM 949 C C . SER A 1 124 ? -20.057 3.448 8.493 1.00 80.25 124 SER A C 1
ATOM 951 O O . SER A 1 124 ? -19.040 3.763 9.117 1.00 80.25 124 SER A O 1
ATOM 953 N N . THR A 1 125 ? -20.957 4.361 8.103 1.00 80.56 125 THR A N 1
ATOM 954 C CA . THR A 1 125 ? -20.801 5.811 8.333 1.00 80.56 125 THR A CA 1
ATOM 955 C C . THR A 1 125 ? -20.783 6.192 9.822 1.00 80.56 125 THR A C 1
ATOM 957 O O . THR A 1 125 ? -20.021 7.075 10.217 1.00 80.56 125 THR A O 1
ATOM 960 N N . SER A 1 126 ? -21.520 5.493 10.697 1.00 77.31 126 SER A N 1
ATOM 961 C CA . SER A 1 126 ? -21.449 5.745 12.150 1.00 77.31 126 SER A CA 1
ATOM 962 C C . SER A 1 126 ? -20.107 5.300 12.750 1.00 77.31 126 SER A C 1
ATOM 964 O O . SER A 1 126 ? -19.532 5.996 13.590 1.00 77.31 126 SER A O 1
ATOM 966 N N . SER A 1 127 ? -19.559 4.176 12.271 1.00 71.00 127 SER A N 1
ATOM 967 C CA . SER A 1 127 ? -18.224 3.699 12.652 1.00 71.00 127 SER A CA 1
ATOM 968 C C . SER A 1 127 ? -17.125 4.623 12.125 1.00 71.00 127 SER A C 1
ATOM 970 O O . SER A 1 127 ? -16.165 4.878 12.852 1.00 71.00 127 SER A O 1
ATOM 972 N N . LEU A 1 128 ? -17.279 5.158 10.904 1.00 72.94 128 LEU A N 1
ATOM 973 C CA . LEU A 1 128 ? -16.402 6.196 10.363 1.00 72.94 128 LEU A CA 1
ATOM 974 C C . LEU A 1 128 ? -16.388 7.417 11.286 1.00 72.94 128 LEU A C 1
ATOM 976 O O . LEU A 1 128 ? -15.333 7.769 11.804 1.00 72.94 128 LEU A O 1
ATOM 980 N N . TYR A 1 129 ? -17.547 8.032 11.538 1.00 79.94 129 TYR A N 1
ATOM 981 C CA . TYR A 1 129 ? -17.630 9.268 12.319 1.00 79.94 129 TYR A CA 1
ATOM 982 C C . TYR A 1 129 ? -17.038 9.110 13.728 1.00 79.94 129 TYR A C 1
ATOM 984 O O . TYR A 1 129 ? -16.266 9.958 14.181 1.00 79.94 129 TYR A O 1
ATOM 992 N N . ARG A 1 130 ? -17.308 7.978 14.399 1.00 76.06 130 ARG A N 1
ATOM 993 C CA . ARG A 1 130 ? -16.708 7.679 15.709 1.00 76.06 130 ARG A CA 1
ATOM 994 C C . ARG A 1 130 ? -15.184 7.554 15.634 1.00 76.06 130 ARG A C 1
ATOM 996 O O . ARG A 1 130 ? -14.503 8.077 16.513 1.00 76.06 130 ARG A O 1
ATOM 1003 N N . GLN A 1 131 ? -14.646 6.885 14.612 1.00 79.75 131 GLN A N 1
ATOM 1004 C CA . GLN A 1 131 ? -13.197 6.717 14.475 1.00 79.75 131 GLN A CA 1
ATOM 1005 C C . GLN A 1 131 ? -12.481 7.977 13.987 1.00 79.75 131 GLN A C 1
ATOM 1007 O O . GLN A 1 131 ? -11.328 8.156 14.356 1.00 79.75 131 GLN A O 1
ATOM 1012 N N . PHE A 1 132 ? -13.144 8.866 13.241 1.00 79.31 132 PHE A N 1
ATOM 1013 C CA . PHE A 1 132 ? -12.559 10.102 12.700 1.00 79.31 132 PHE A CA 1
ATOM 1014 C C . PHE A 1 132 ? -12.029 11.047 13.793 1.00 79.31 132 PHE A C 1
ATOM 1016 O O . PHE A 1 132 ? -11.038 11.750 13.610 1.00 79.31 132 PHE A O 1
ATOM 1023 N N . ARG A 1 133 ? -12.654 11.025 14.979 1.00 82.56 133 ARG A N 1
ATOM 1024 C CA . ARG A 1 133 ? -12.195 11.773 16.163 1.00 82.56 133 ARG A CA 1
ATOM 1025 C C . ARG A 1 133 ? -10.878 11.259 16.758 1.00 82.56 133 ARG A C 1
ATOM 1027 O O . ARG A 1 133 ? -10.257 11.978 17.541 1.00 82.56 133 ARG A O 1
ATOM 1034 N N . ASN A 1 134 ? -10.408 10.066 16.387 1.00 84.50 134 ASN A N 1
ATOM 1035 C CA . ASN A 1 134 ? -9.160 9.490 16.893 1.00 84.50 134 ASN A CA 1
ATOM 1036 C C . ASN A 1 134 ? -7.935 10.017 16.125 1.00 84.50 134 ASN A C 1
ATOM 1038 O O . ASN A 1 134 ? -7.107 9.256 15.628 1.00 84.50 134 ASN A O 1
ATOM 1042 N N . TRP A 1 135 ? -7.775 11.343 16.086 1.00 87.38 135 TRP A N 1
ATOM 1043 C CA . TRP A 1 135 ? -6.711 12.032 15.345 1.00 87.38 135 TRP A CA 1
ATOM 1044 C C . TRP A 1 135 ? -5.299 11.527 15.672 1.00 87.38 135 TRP A C 1
ATOM 1046 O O . TRP A 1 135 ? -4.468 11.446 14.773 1.00 87.38 135 TRP A O 1
ATOM 1056 N N . ARG A 1 136 ? -5.026 11.112 16.920 1.00 88.88 136 ARG A N 1
ATOM 1057 C CA . ARG A 1 136 ? -3.728 10.526 17.317 1.00 88.88 136 ARG A CA 1
ATOM 1058 C C . ARG A 1 136 ? -3.430 9.220 16.584 1.00 88.88 136 ARG A C 1
ATOM 1060 O O . ARG A 1 136 ? -2.295 8.986 16.185 1.00 88.88 136 ARG A O 1
ATOM 1067 N N . LEU A 1 137 ? -4.454 8.390 16.379 1.00 90.38 137 LEU A N 1
ATOM 1068 C CA . LEU A 1 137 ? -4.358 7.136 15.637 1.00 90.38 137 LEU A CA 1
ATOM 1069 C C . LEU A 1 137 ? -4.107 7.403 14.147 1.00 90.38 137 LEU A C 1
ATOM 1071 O O . LEU A 1 137 ? -3.304 6.712 13.523 1.00 90.38 137 LEU A O 1
ATOM 1075 N N . HIS A 1 138 ? -4.781 8.402 13.569 1.00 92.75 138 HIS A N 1
ATOM 1076 C CA . HIS A 1 138 ? -4.542 8.848 12.192 1.00 92.75 138 HIS A CA 1
ATOM 1077 C C . HIS A 1 138 ? -3.118 9.382 12.043 1.00 92.75 138 HIS A C 1
ATOM 1079 O O . HIS A 1 138 ? -2.347 8.811 11.280 1.00 92.75 138 HIS A O 1
ATOM 1085 N N . LEU A 1 139 ? -2.727 10.378 12.840 1.00 93.31 139 LEU A N 1
ATOM 1086 C CA . LEU A 1 139 ? -1.400 10.983 12.785 1.00 93.31 139 LEU A CA 1
ATOM 1087 C C . LEU A 1 139 ? -0.284 9.940 12.941 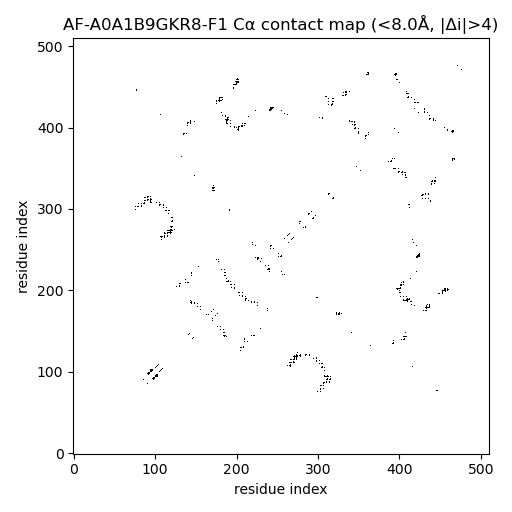1.00 93.31 139 LEU A C 1
ATOM 1089 O O . LEU A 1 139 ? 0.604 9.896 12.098 1.00 93.31 139 LEU A O 1
ATOM 1093 N N . PHE A 1 140 ? -0.365 9.053 13.942 1.00 93.75 140 PHE A N 1
ATOM 1094 C CA . PHE A 1 140 ? 0.612 7.973 14.127 1.00 93.75 140 PHE A CA 1
ATOM 1095 C C . PHE A 1 140 ? 0.737 7.098 12.873 1.00 93.75 140 PHE A C 1
ATOM 1097 O O . PHE A 1 140 ? 1.834 6.905 12.353 1.00 93.75 140 PHE A O 1
ATOM 1104 N N . THR A 1 141 ? -0.388 6.579 12.369 1.00 94.44 141 THR A N 1
ATOM 1105 C CA . THR A 1 141 ? -0.386 5.620 11.253 1.00 94.44 141 THR A CA 1
ATOM 1106 C C . THR A 1 141 ? 0.091 6.278 9.958 1.00 94.44 141 THR A C 1
ATOM 1108 O O . THR A 1 141 ? 0.881 5.681 9.233 1.00 94.44 141 THR A O 1
ATOM 1111 N N . GLN A 1 142 ? -0.344 7.510 9.672 1.00 95.81 142 GLN A N 1
ATOM 1112 C CA . GLN A 1 142 ? 0.013 8.205 8.433 1.00 95.81 142 GLN A CA 1
ATOM 1113 C C . GLN A 1 142 ? 1.460 8.722 8.452 1.00 95.81 142 GLN A C 1
ATOM 1115 O O . GLN A 1 142 ? 2.161 8.560 7.458 1.00 95.81 142 GLN A O 1
ATOM 1120 N N . VAL A 1 143 ? 1.957 9.243 9.584 1.00 95.50 143 VAL A N 1
ATOM 1121 C CA . VAL A 1 143 ? 3.386 9.585 9.743 1.00 95.50 143 VAL A CA 1
ATOM 1122 C C . VAL A 1 143 ? 4.254 8.333 9.625 1.00 95.50 143 VAL A C 1
ATOM 1124 O O . VAL 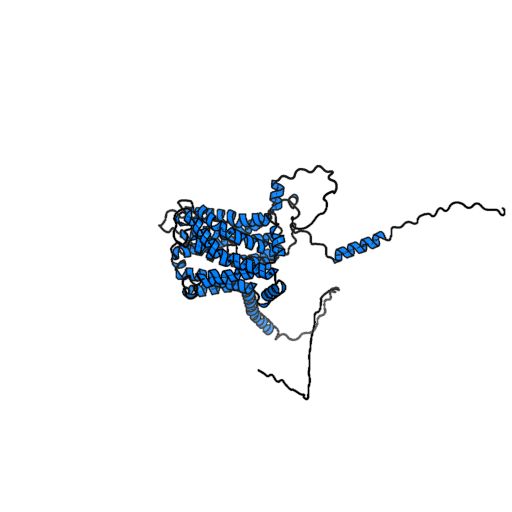A 1 143 ? 5.293 8.368 8.967 1.00 95.50 143 VAL A O 1
ATOM 1127 N N . PHE A 1 144 ? 3.823 7.201 10.188 1.00 95.50 144 PHE A N 1
ATOM 1128 C CA . PHE A 1 144 ? 4.551 5.949 10.007 1.00 95.50 144 PHE A CA 1
ATOM 1129 C C . PHE A 1 144 ? 4.578 5.518 8.531 1.00 95.50 144 PHE A C 1
ATOM 1131 O O . PHE A 1 144 ? 5.641 5.204 8.002 1.00 95.50 144 PHE A O 1
ATOM 1138 N N . CYS A 1 145 ? 3.424 5.546 7.858 1.00 95.44 145 CYS A N 1
ATOM 1139 C CA . CYS A 1 145 ? 3.260 5.057 6.489 1.00 95.44 145 CYS A CA 1
ATOM 1140 C C . CYS A 1 145 ? 3.960 5.929 5.431 1.00 95.44 145 CYS A C 1
ATOM 1142 O O . CYS A 1 145 ? 4.507 5.374 4.477 1.00 95.44 145 CYS A O 1
ATOM 1144 N N . PHE A 1 146 ? 3.949 7.259 5.592 1.00 96.00 146 PHE A N 1
ATOM 1145 C CA . PHE A 1 146 ? 4.407 8.226 4.581 1.00 96.00 146 PHE A CA 1
ATOM 1146 C C . PHE A 1 146 ? 5.668 9.016 4.949 1.00 96.00 146 PHE A C 1
ATOM 1148 O O . PHE A 1 146 ? 6.222 9.674 4.077 1.00 96.00 146 PHE A O 1
ATOM 1155 N N . LEU A 1 147 ? 6.157 8.954 6.191 1.00 95.50 147 LEU A N 1
ATOM 1156 C CA . LEU A 1 147 ? 7.415 9.608 6.572 1.00 95.50 147 LEU A CA 1
ATOM 1157 C C . LEU A 1 147 ? 8.437 8.606 7.114 1.00 95.50 147 LEU A C 1
ATOM 1159 O O . LEU A 1 147 ? 9.515 8.471 6.545 1.00 95.50 147 LEU A O 1
ATOM 1163 N N . PHE A 1 148 ? 8.093 7.857 8.165 1.00 95.94 148 PHE A N 1
ATOM 1164 C CA . PHE A 1 148 ? 9.037 6.939 8.815 1.00 95.94 148 PHE A CA 1
ATOM 1165 C C . PHE A 1 148 ? 9.437 5.762 7.912 1.00 95.94 148 PHE A C 1
ATOM 1167 O O . PHE A 1 148 ? 10.625 5.518 7.709 1.00 95.94 148 PHE A O 1
ATOM 1174 N N . PHE A 1 149 ? 8.457 5.049 7.346 1.00 96.25 149 PHE A N 1
ATOM 1175 C CA . PHE A 1 149 ? 8.710 3.902 6.472 1.00 96.25 149 PHE A CA 1
ATOM 1176 C C . PHE A 1 149 ? 9.509 4.316 5.217 1.00 96.25 149 PHE A C 1
ATOM 1178 O O . PHE A 1 149 ? 10.555 3.707 4.984 1.00 96.25 149 PHE A O 1
ATOM 1185 N N . PRO A 1 150 ? 9.127 5.366 4.452 1.00 97.25 150 PRO A N 1
ATOM 1186 C CA . PRO A 1 150 ? 9.913 5.807 3.302 1.00 97.25 150 PRO A CA 1
ATOM 1187 C C . PRO A 1 150 ? 11.319 6.282 3.648 1.00 97.25 150 PRO A C 1
ATOM 1189 O O . PRO A 1 150 ? 12.255 5.918 2.947 1.00 97.25 150 PRO A O 1
ATOM 1192 N N . ALA A 1 151 ? 11.500 7.041 4.735 1.00 97.19 151 ALA A N 1
ATOM 1193 C CA . ALA A 1 151 ? 12.823 7.525 5.127 1.00 97.19 151 ALA A CA 1
ATOM 1194 C C . ALA A 1 151 ? 13.784 6.369 5.443 1.00 97.19 151 ALA A C 1
ATOM 1196 O O . ALA A 1 151 ? 14.921 6.365 4.977 1.00 97.19 151 ALA A O 1
ATOM 1197 N N . ILE A 1 152 ? 13.321 5.353 6.180 1.00 96.75 152 ILE A N 1
ATOM 1198 C CA . ILE A 1 152 ? 14.128 4.167 6.496 1.00 96.75 152 ILE A CA 1
ATOM 1199 C C . ILE A 1 152 ? 14.407 3.325 5.240 1.00 96.75 152 ILE A C 1
ATOM 1201 O O . ILE A 1 152 ? 15.539 2.877 5.063 1.00 96.75 152 ILE A O 1
ATOM 1205 N N . VAL A 1 153 ? 13.434 3.151 4.332 1.00 97.38 153 VAL A N 1
ATOM 1206 C CA . VAL A 1 153 ? 13.692 2.487 3.039 1.00 97.38 153 VAL A CA 1
ATOM 1207 C C . VAL A 1 153 ? 14.713 3.275 2.220 1.00 97.38 153 VAL A C 1
ATOM 1209 O O . VAL A 1 153 ? 15.664 2.681 1.725 1.00 97.38 153 VAL A O 1
ATOM 1212 N N . PHE A 1 154 ? 14.586 4.598 2.124 1.00 97.06 154 PHE A N 1
ATOM 1213 C CA . PHE A 1 154 ? 15.534 5.439 1.396 1.00 97.06 154 PHE A CA 1
ATOM 1214 C C . PHE A 1 154 ? 16.950 5.353 1.983 1.00 97.06 154 PHE A C 1
ATOM 1216 O O . PHE A 1 154 ? 17.910 5.239 1.224 1.00 97.06 154 PHE A O 1
ATOM 1223 N N . ILE A 1 155 ? 17.103 5.314 3.312 1.00 96.44 155 ILE A N 1
ATOM 1224 C CA . ILE A 1 155 ? 18.400 5.076 3.971 1.00 96.44 155 ILE A CA 1
ATOM 1225 C C . ILE A 1 155 ? 18.981 3.716 3.557 1.00 96.44 155 ILE A C 1
ATOM 1227 O O . ILE A 1 155 ? 20.125 3.659 3.110 1.00 96.44 155 ILE A O 1
ATOM 1231 N N . ILE A 1 156 ? 18.196 2.635 3.639 1.00 95.12 156 ILE A N 1
ATOM 1232 C CA . ILE A 1 156 ? 18.630 1.285 3.232 1.00 95.12 156 ILE A CA 1
ATOM 1233 C C . ILE A 1 156 ? 19.047 1.269 1.755 1.00 95.12 156 ILE A C 1
ATOM 1235 O O . ILE A 1 156 ? 20.090 0.718 1.416 1.00 95.12 156 ILE A O 1
ATOM 1239 N N . ILE A 1 157 ? 18.273 1.912 0.881 1.00 94.62 157 ILE A N 1
ATOM 1240 C CA . ILE A 1 157 ? 18.547 1.986 -0.557 1.00 94.62 157 ILE A CA 1
ATOM 1241 C C . ILE A 1 157 ? 19.818 2.794 -0.857 1.00 94.62 157 ILE A C 1
ATOM 1243 O O . ILE A 1 157 ? 20.604 2.374 -1.702 1.00 94.62 157 ILE A O 1
ATOM 1247 N N . ASN A 1 158 ? 20.089 3.888 -0.139 1.00 93.94 158 ASN A N 1
ATOM 1248 C CA . ASN A 1 158 ? 21.341 4.636 -0.297 1.00 93.94 158 ASN A CA 1
ATOM 1249 C C . ASN A 1 158 ? 22.560 3.851 0.219 1.00 93.94 158 ASN A C 1
ATOM 1251 O O . ASN A 1 158 ? 23.601 3.883 -0.433 1.00 93.94 158 ASN A O 1
ATOM 1255 N N . ILE A 1 159 ? 22.429 3.099 1.321 1.00 93.81 159 ILE A N 1
ATOM 1256 C CA . ILE A 1 159 ? 23.477 2.180 1.807 1.00 93.81 159 ILE A CA 1
ATOM 1257 C C . ILE A 1 159 ? 23.758 1.087 0.766 1.00 93.81 159 ILE A C 1
ATOM 1259 O O . ILE A 1 159 ? 24.908 0.808 0.448 1.00 93.81 159 ILE A O 1
ATOM 1263 N N . VAL A 1 160 ? 22.715 0.482 0.193 1.00 91.94 160 VAL A N 1
ATOM 1264 C CA . VAL A 1 160 ? 22.857 -0.547 -0.849 1.00 91.94 160 VAL A CA 1
ATOM 1265 C C . VAL A 1 160 ? 23.466 0.032 -2.128 1.00 91.94 160 VAL A C 1
ATOM 1267 O O . VAL A 1 160 ? 24.295 -0.621 -2.756 1.00 91.94 160 VAL A O 1
ATOM 1270 N N . ASN A 1 161 ? 23.100 1.255 -2.513 1.00 89.88 161 ASN A N 1
ATOM 1271 C CA . ASN A 1 161 ? 23.678 1.931 -3.672 1.00 89.88 161 ASN A CA 1
ATOM 1272 C C . ASN A 1 161 ? 25.169 2.258 -3.465 1.00 89.88 161 ASN A C 1
ATOM 1274 O O . ASN A 1 161 ? 25.964 2.055 -4.375 1.00 89.88 161 ASN A O 1
ATOM 1278 N N . SER A 1 162 ? 25.573 2.707 -2.269 1.00 88.31 162 SER A N 1
ATOM 1279 C CA . SER A 1 162 ? 26.984 2.997 -1.974 1.00 88.31 162 SER A CA 1
ATOM 1280 C C . SER A 1 162 ? 27.844 1.735 -1.830 1.00 88.31 162 SER A C 1
ATOM 1282 O O . SER A 1 162 ? 28.993 1.731 -2.265 1.00 88.31 162 SER A O 1
ATOM 1284 N N . ALA A 1 163 ? 27.293 0.649 -1.279 1.00 87.38 163 ALA A N 1
ATOM 1285 C CA . ALA A 1 163 ? 28.027 -0.590 -1.012 1.00 87.38 163 ALA A CA 1
ATOM 1286 C C . ALA A 1 163 ? 28.403 -1.402 -2.268 1.00 87.38 163 ALA A C 1
ATOM 1288 O O . ALA A 1 163 ? 29.287 -2.252 -2.197 1.00 87.38 163 ALA A O 1
ATOM 1289 N N . GLN A 1 164 ? 27.749 -1.168 -3.409 1.00 81.81 164 GLN A N 1
ATOM 1290 C CA . GLN A 1 164 ? 28.015 -1.906 -4.655 1.00 81.81 164 GLN A CA 1
ATOM 1291 C C . GLN A 1 164 ? 29.217 -1.367 -5.455 1.00 81.81 164 GLN A C 1
ATOM 1293 O O . GLN A 1 164 ? 29.732 -2.059 -6.337 1.00 81.81 164 GLN A O 1
ATOM 1298 N N . GLY A 1 165 ? 29.676 -0.150 -5.138 1.00 64.25 165 GLY A N 1
ATOM 1299 C CA . GLY A 1 165 ? 30.749 0.543 -5.855 1.00 64.25 165 GLY A CA 1
ATOM 1300 C C . GLY A 1 165 ? 30.405 0.880 -7.314 1.00 64.25 165 GLY A C 1
ATOM 1301 O O . GLY A 1 165 ? 29.356 0.506 -7.835 1.00 64.25 165 GLY A O 1
ATOM 1302 N N . SER A 1 166 ? 31.319 1.560 -8.009 1.00 60.03 166 SER A N 1
ATOM 1303 C CA . SER A 1 166 ? 31.181 1.911 -9.437 1.00 60.03 166 SER A CA 1
ATOM 1304 C C . SER A 1 166 ? 31.418 0.721 -10.384 1.00 60.03 166 SER A C 1
ATOM 1306 O O . SER A 1 166 ? 31.959 0.882 -11.478 1.00 60.03 166 SER A O 1
ATOM 1308 N N . THR A 1 167 ? 31.080 -0.496 -9.956 1.00 49.88 167 THR A N 1
ATOM 1309 C CA . THR A 1 167 ? 31.421 -1.728 -10.671 1.00 49.88 167 THR A CA 1
ATOM 1310 C C . THR A 1 167 ? 30.308 -2.081 -11.661 1.00 49.88 167 THR A C 1
ATOM 1312 O O . THR A 1 167 ? 29.337 -2.750 -11.306 1.00 49.88 167 THR A O 1
ATOM 1315 N N . SER A 1 168 ? 30.503 -1.690 -12.927 1.00 50.00 168 SER A N 1
ATOM 1316 C CA . SER A 1 168 ? 29.592 -1.846 -14.088 1.00 50.00 168 SER A CA 1
ATOM 1317 C C . SER A 1 168 ? 28.483 -0.789 -14.210 1.00 50.00 168 SER A C 1
ATOM 1319 O O . SER A 1 168 ? 27.799 -0.490 -13.235 1.00 50.00 168 SER A O 1
ATOM 1321 N N . ASP A 1 169 ? 28.192 -0.356 -15.446 1.00 53.69 169 ASP A N 1
ATOM 1322 C CA . ASP A 1 169 ? 27.116 0.594 -15.832 1.00 53.69 169 ASP A CA 1
ATOM 1323 C C . ASP A 1 169 ? 25.682 0.199 -15.404 1.00 53.69 169 ASP A C 1
ATOM 1325 O O . ASP A 1 169 ? 24.728 0.954 -15.602 1.00 53.69 169 ASP A O 1
ATOM 1329 N N . ARG A 1 170 ? 25.502 -1.002 -14.843 1.00 56.84 170 ARG A N 1
ATOM 1330 C CA . ARG A 1 170 ? 24.215 -1.545 -14.378 1.00 56.84 170 ARG A CA 1
ATOM 1331 C C . ARG A 1 170 ? 24.153 -1.842 -12.876 1.00 56.84 170 ARG A C 1
ATOM 1333 O O . ARG A 1 170 ? 23.061 -2.111 -12.382 1.00 56.84 170 ARG A O 1
ATOM 1340 N N . GLY A 1 171 ? 25.280 -1.791 -12.159 1.00 67.69 171 GLY A N 1
ATOM 1341 C CA . GLY A 1 171 ? 25.382 -2.278 -10.778 1.00 67.69 171 GLY A CA 1
ATOM 1342 C C . GLY A 1 171 ? 25.110 -3.786 -10.638 1.00 67.69 171 GLY A C 1
ATOM 1343 O O . GLY A 1 171 ? 24.836 -4.489 -11.610 1.00 67.69 171 GLY A O 1
ATOM 1344 N N . THR A 1 172 ? 25.179 -4.305 -9.407 1.00 83.00 172 THR A N 1
ATOM 1345 C CA . THR A 1 172 ? 24.736 -5.686 -9.115 1.00 83.00 172 THR A CA 1
ATOM 1346 C C . THR A 1 172 ? 23.209 -5.749 -9.007 1.00 83.00 172 THR A C 1
ATOM 1348 O O . THR A 1 172 ? 22.579 -6.698 -9.480 1.00 83.00 172 THR A O 1
ATOM 1351 N N . ILE A 1 173 ? 22.618 -4.716 -8.407 1.00 89.44 173 ILE A N 1
ATOM 1352 C CA . ILE A 1 173 ? 21.189 -4.460 -8.265 1.00 89.44 173 ILE A CA 1
ATOM 1353 C C . ILE A 1 173 ? 20.818 -3.307 -9.197 1.00 89.44 173 ILE A C 1
ATOM 1355 O O . ILE A 1 173 ? 21.436 -2.245 -9.148 1.00 89.44 173 ILE A O 1
ATOM 1359 N N . ASP A 1 174 ? 19.793 -3.515 -10.017 1.00 90.94 174 ASP A N 1
ATOM 1360 C CA . ASP A 1 174 ? 19.352 -2.553 -11.021 1.00 90.94 174 ASP A CA 1
ATOM 1361 C C . ASP A 1 174 ? 18.873 -1.225 -10.392 1.00 90.94 174 ASP A C 1
ATOM 1363 O O . ASP A 1 174 ? 18.151 -1.194 -9.388 1.00 90.94 174 ASP A O 1
ATOM 1367 N N . LYS A 1 175 ? 19.259 -0.101 -11.005 1.00 91.19 175 LYS A N 1
ATOM 1368 C CA . LYS A 1 175 ? 18.957 1.247 -10.497 1.00 91.19 175 LYS A CA 1
ATOM 1369 C C . LYS A 1 175 ? 17.452 1.555 -10.446 1.00 91.19 175 LYS A C 1
ATOM 1371 O O . LYS A 1 175 ? 16.998 2.209 -9.506 1.00 91.19 175 LYS A O 1
ATOM 1376 N N . TYR A 1 176 ? 16.665 1.067 -11.408 1.00 93.50 176 TYR A N 1
ATOM 1377 C CA . TYR A 1 176 ? 15.209 1.228 -11.435 1.00 93.50 176 TYR A CA 1
ATOM 1378 C C . TYR A 1 176 ? 14.521 0.273 -10.459 1.00 93.50 176 TYR A C 1
ATOM 1380 O O . TYR A 1 176 ? 13.480 0.624 -9.911 1.00 93.50 176 TYR A O 1
ATOM 1388 N N . VAL A 1 177 ? 15.123 -0.877 -10.139 1.00 94.88 177 VAL A N 1
ATOM 1389 C CA . VAL A 1 177 ? 14.690 -1.701 -8.997 1.00 94.88 177 VAL A CA 1
ATOM 1390 C C . VAL A 1 177 ? 14.877 -0.951 -7.670 1.00 94.88 177 VAL A C 1
ATOM 1392 O O . VAL A 1 177 ? 13.963 -0.933 -6.841 1.00 94.88 177 VAL A O 1
ATOM 1395 N N . LEU A 1 178 ? 16.018 -0.281 -7.471 1.00 95.12 178 LEU A N 1
ATOM 1396 C CA . LEU A 1 178 ? 16.266 0.531 -6.272 1.00 95.12 178 LEU A CA 1
ATOM 1397 C C . LEU A 1 178 ? 15.326 1.748 -6.186 1.00 95.12 178 LEU A C 1
ATOM 1399 O O . LEU A 1 178 ? 14.722 1.979 -5.138 1.00 95.12 178 LEU A O 1
ATOM 1403 N N . ALA A 1 179 ? 15.123 2.485 -7.282 1.00 95.62 179 ALA A N 1
ATOM 1404 C CA . ALA A 1 179 ? 14.118 3.549 -7.334 1.00 95.62 179 ALA A CA 1
ATOM 1405 C C . ALA A 1 179 ? 12.696 3.001 -7.106 1.00 95.62 179 ALA A C 1
ATOM 1407 O O . ALA A 1 179 ? 11.934 3.571 -6.328 1.00 95.62 179 ALA A O 1
ATOM 1408 N N . GLY A 1 180 ? 12.353 1.846 -7.681 1.00 95.75 180 GLY A N 1
ATOM 1409 C CA . GLY A 1 180 ? 11.063 1.181 -7.500 1.00 95.75 180 GLY A CA 1
ATOM 1410 C C . GLY A 1 180 ? 10.778 0.793 -6.046 1.00 95.75 180 GLY A C 1
ATOM 1411 O O . GLY A 1 180 ? 9.629 0.829 -5.613 1.00 95.75 180 GLY A O 1
ATOM 1412 N N . MET A 1 181 ? 11.809 0.492 -5.248 1.00 97.25 181 MET A N 1
ATOM 1413 C CA . MET A 1 181 ? 11.685 0.291 -3.797 1.00 97.25 181 MET A CA 1
ATOM 1414 C C . MET A 1 181 ? 11.313 1.585 -3.067 1.00 97.25 181 MET A C 1
ATOM 1416 O O . MET A 1 181 ? 10.449 1.572 -2.189 1.00 97.25 181 MET A O 1
ATOM 1420 N N . VAL A 1 182 ? 11.919 2.713 -3.446 1.00 97.31 182 VAL A N 1
ATOM 1421 C CA . VAL A 1 182 ? 11.571 4.031 -2.894 1.00 97.31 182 VAL A CA 1
ATOM 1422 C C . VAL A 1 182 ? 10.139 4.404 -3.290 1.00 97.31 182 VAL A C 1
ATOM 1424 O O . VAL A 1 182 ? 9.347 4.748 -2.413 1.00 97.31 182 VAL A O 1
ATOM 1427 N N . VAL A 1 183 ? 9.759 4.219 -4.561 1.00 96.62 183 VAL A N 1
ATOM 1428 C CA . VAL A 1 183 ? 8.384 4.403 -5.066 1.00 96.62 183 VAL A CA 1
ATOM 1429 C C . VAL A 1 183 ? 7.390 3.528 -4.297 1.00 96.62 183 VAL A C 1
ATOM 1431 O O . VAL A 1 183 ? 6.405 4.038 -3.770 1.00 96.62 183 VAL A O 1
ATOM 1434 N N . MET A 1 184 ? 7.661 2.225 -4.164 1.00 96.44 184 MET A N 1
ATOM 1435 C CA . MET A 1 184 ? 6.862 1.283 -3.370 1.00 96.44 184 MET A CA 1
ATOM 1436 C C . MET A 1 184 ? 6.689 1.779 -1.931 1.00 96.44 184 MET A C 1
ATOM 1438 O O . MET A 1 184 ? 5.576 1.755 -1.405 1.00 96.44 184 MET A O 1
ATOM 1442 N N . SER A 1 185 ? 7.758 2.293 -1.315 1.00 96.88 185 SER A N 1
ATOM 1443 C CA . SER A 1 185 ? 7.728 2.746 0.075 1.00 96.88 185 SER A CA 1
ATOM 1444 C C . SER A 1 185 ? 6.780 3.920 0.311 1.00 96.88 185 SER A C 1
ATOM 1446 O O . SER A 1 185 ? 6.148 3.976 1.364 1.00 96.88 185 SER A O 1
ATOM 1448 N N . VAL A 1 186 ? 6.603 4.816 -0.664 1.00 96.06 186 VAL A N 1
ATOM 1449 C CA . VAL A 1 186 ? 5.723 5.991 -0.550 1.00 96.06 186 VAL A CA 1
ATOM 1450 C C . VAL A 1 186 ? 4.283 5.724 -1.000 1.00 96.06 186 VAL A C 1
ATOM 1452 O O . VAL A 1 186 ? 3.449 6.627 -0.926 1.00 96.06 186 VAL A O 1
ATOM 1455 N N . MET A 1 187 ? 3.955 4.502 -1.438 1.00 94.69 187 MET A N 1
ATOM 1456 C CA . MET A 1 187 ? 2.592 4.143 -1.846 1.00 94.69 187 MET A CA 1
ATOM 1457 C C . MET A 1 187 ? 1.610 4.070 -0.662 1.00 94.69 187 MET A C 1
ATOM 1459 O O . MET A 1 187 ? 2.005 3.763 0.472 1.00 94.69 187 MET A O 1
ATOM 1463 N N . PRO A 1 188 ? 0.308 4.317 -0.910 1.00 93.00 188 PRO A N 1
ATOM 1464 C CA . PRO A 1 188 ? -0.748 4.143 0.083 1.00 93.00 188 PRO A CA 1
ATOM 1465 C C . PRO A 1 188 ? -0.980 2.674 0.468 1.00 93.00 188 PRO A C 1
ATOM 1467 O O . PRO A 1 188 ? -0.526 1.743 -0.195 1.00 93.00 188 PRO A O 1
ATOM 1470 N N . THR A 1 189 ? -1.718 2.469 1.560 1.00 92.50 189 THR A N 1
ATOM 1471 C CA . THR A 1 189 ? -1.955 1.151 2.174 1.00 92.50 189 THR A CA 1
ATOM 1472 C C . THR A 1 189 ? -3.052 0.321 1.489 1.00 92.50 189 THR A C 1
ATOM 1474 O O . THR A 1 189 ? -3.971 0.854 0.871 1.00 92.50 189 THR A O 1
ATOM 1477 N N . THR A 1 190 ? -3.021 -1.007 1.628 1.00 86.00 190 THR A N 1
ATOM 1478 C CA . THR A 1 190 ? -4.046 -1.898 1.050 1.00 86.00 190 THR A CA 1
ATOM 1479 C C . THR A 1 190 ? -5.431 -1.760 1.684 1.00 86.00 190 THR A C 1
ATOM 1481 O O . THR A 1 190 ? -5.553 -1.718 2.904 1.00 86.00 190 THR A O 1
ATOM 1484 N N . VAL A 1 191 ? -6.487 -1.837 0.864 1.00 80.81 191 VAL A N 1
ATOM 1485 C CA . VAL A 1 191 ? -7.887 -1.840 1.329 1.00 80.81 191 VAL A CA 1
ATOM 1486 C C . VAL A 1 191 ? -8.322 -3.217 1.854 1.00 80.81 191 VAL A C 1
ATOM 1488 O O . VAL A 1 191 ? -8.473 -3.419 3.060 1.00 80.81 191 VAL A O 1
ATOM 1491 N N . ALA A 1 192 ? -8.528 -4.183 0.953 1.00 77.56 192 ALA A N 1
ATOM 1492 C CA . ALA A 1 192 ? -9.254 -5.415 1.268 1.00 77.56 192 ALA A CA 1
ATOM 1493 C C . ALA A 1 192 ? -8.489 -6.374 2.200 1.00 77.56 192 ALA A C 1
ATOM 1495 O O . ALA A 1 192 ? -9.071 -6.902 3.152 1.00 77.56 192 ALA A O 1
ATOM 1496 N N . SER A 1 193 ? -7.188 -6.582 1.958 1.00 82.25 193 SER A N 1
ATOM 1497 C CA . SER A 1 193 ? -6.345 -7.482 2.761 1.00 82.25 193 SER A CA 1
ATOM 1498 C C . SER A 1 193 ? -6.281 -7.041 4.220 1.00 82.25 193 SER A C 1
ATOM 1500 O O . SER A 1 193 ? -6.575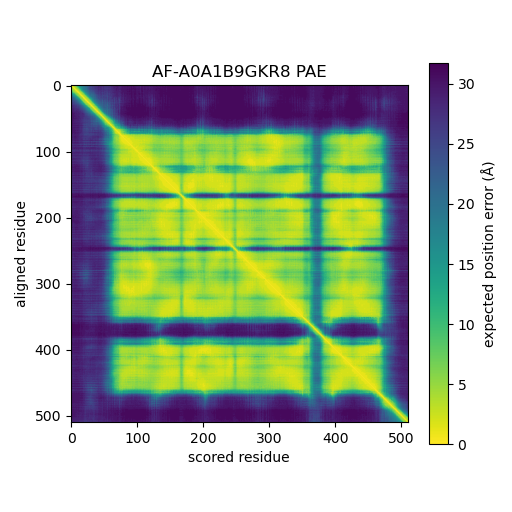 -7.847 5.098 1.00 82.25 193 SER A O 1
ATOM 1502 N N . ASN A 1 194 ? -6.018 -5.758 4.485 1.00 89.75 194 ASN A N 1
ATOM 1503 C CA . ASN A 1 194 ? -5.911 -5.230 5.848 1.00 89.75 194 ASN A CA 1
ATOM 1504 C C . ASN A 1 194 ? -7.213 -5.408 6.632 1.00 89.75 194 ASN A C 1
ATOM 1506 O O . ASN A 1 194 ? -7.196 -5.929 7.744 1.00 89.75 194 ASN A O 1
ATOM 1510 N N . ILE A 1 195 ? -8.359 -5.058 6.037 1.00 83.94 195 ILE A N 1
ATOM 1511 C CA . ILE A 1 195 ? -9.677 -5.235 6.667 1.00 83.94 195 ILE A CA 1
ATOM 1512 C C . ILE A 1 195 ? -9.939 -6.719 6.984 1.00 83.94 195 ILE A C 1
ATOM 1514 O O . ILE A 1 195 ? -10.445 -7.044 8.061 1.00 83.94 195 ILE A O 1
ATOM 1518 N N . SER A 1 196 ? -9.582 -7.629 6.072 1.00 81.12 196 SER A N 1
ATOM 1519 C CA . SER A 1 196 ? -9.769 -9.072 6.262 1.00 81.12 196 SER A CA 1
ATOM 1520 C C . SER A 1 196 ? -8.831 -9.660 7.325 1.00 81.12 196 SER A C 1
ATOM 1522 O O . SER A 1 196 ? -9.268 -10.448 8.167 1.00 81.12 196 SER A O 1
ATOM 1524 N N . MET A 1 197 ? -7.560 -9.258 7.324 1.00 86.69 197 MET A N 1
ATOM 1525 C CA . MET A 1 197 ? -6.535 -9.726 8.260 1.00 86.69 197 MET A CA 1
ATOM 1526 C C . MET A 1 197 ? -6.790 -9.197 9.670 1.00 86.69 197 MET A C 1
ATOM 1528 O O . MET A 1 197 ? -6.861 -9.996 10.601 1.00 86.69 197 MET A O 1
ATOM 1532 N N . THR A 1 198 ? -7.078 -7.901 9.840 1.00 92.25 198 THR A N 1
ATOM 1533 C CA . THR A 1 198 ? -7.464 -7.349 11.149 1.00 92.25 198 THR A CA 1
ATOM 1534 C C . THR A 1 198 ? -8.688 -8.061 11.723 1.00 92.25 198 THR A C 1
ATOM 1536 O O . THR A 1 198 ? -8.684 -8.409 12.904 1.00 92.25 198 THR A O 1
ATOM 1539 N N . ARG A 1 199 ? -9.718 -8.330 10.902 1.00 87.12 199 ARG A N 1
ATOM 1540 C CA . ARG A 1 199 ? -10.908 -9.082 11.338 1.00 87.12 199 ARG A CA 1
ATOM 1541 C C . ARG A 1 199 ? -10.540 -10.490 11.812 1.00 87.12 199 ARG A C 1
ATOM 1543 O O . ARG A 1 199 ? -10.964 -10.898 12.888 1.00 87.12 199 ARG A O 1
ATOM 1550 N N . SER A 1 200 ? -9.731 -11.204 11.033 1.00 84.88 200 SER A N 1
ATOM 1551 C CA . SER A 1 200 ? -9.298 -12.578 11.336 1.00 84.88 200 SER A CA 1
ATOM 1552 C C . SER A 1 200 ? -8.406 -12.648 12.584 1.00 84.88 200 SER A C 1
ATOM 1554 O O . SER A 1 200 ? -8.453 -13.619 13.335 1.00 84.88 200 SER A O 1
ATOM 1556 N N . ALA A 1 201 ? -7.646 -11.581 12.845 1.00 91.56 201 ALA A N 1
ATOM 1557 C CA . ALA A 1 201 ? -6.822 -11.397 14.036 1.00 91.56 201 ALA A CA 1
ATOM 1558 C C . ALA A 1 201 ? -7.596 -10.887 15.272 1.00 91.56 201 ALA A C 1
ATOM 1560 O O . ALA A 1 201 ? -6.990 -10.690 16.324 1.00 91.56 201 ALA A O 1
ATOM 1561 N N . GLY A 1 202 ? -8.904 -10.616 15.174 1.00 89.00 202 GLY A N 1
ATOM 1562 C CA . GLY A 1 202 ? -9.702 -10.059 16.277 1.00 89.00 202 GLY A CA 1
ATOM 1563 C C . GLY A 1 202 ? -9.376 -8.601 16.648 1.00 89.00 202 GLY A C 1
ATOM 1564 O O . GLY A 1 202 ? -9.707 -8.165 17.755 1.00 89.00 202 GLY A O 1
ATOM 1565 N N . GLY A 1 203 ? -8.717 -7.855 15.754 1.00 91.56 203 GLY A N 1
ATOM 1566 C CA . GLY A 1 203 ? -8.405 -6.433 15.927 1.00 91.56 203 GLY A CA 1
ATOM 1567 C C . GLY A 1 203 ? -9.578 -5.501 15.588 1.00 91.56 203 GLY A C 1
ATOM 1568 O O . GLY A 1 203 ? -10.663 -5.952 15.221 1.00 91.56 203 GLY A O 1
ATOM 1569 N N . SER A 1 204 ? -9.375 -4.180 15.691 1.00 91.12 204 SER A N 1
ATOM 1570 C CA . SER A 1 204 ? -10.428 -3.201 15.372 1.00 91.12 204 SER A CA 1
ATOM 1571 C C . SER A 1 204 ? -10.548 -3.012 13.861 1.00 91.12 204 SER A C 1
ATOM 1573 O O . SER A 1 204 ? -9.750 -2.327 13.210 1.00 91.12 204 SER A O 1
ATOM 1575 N N . VAL A 1 205 ? -11.591 -3.627 13.307 1.00 86.62 205 VAL A N 1
ATOM 1576 C CA . VAL A 1 205 ? -11.972 -3.500 11.898 1.00 86.62 205 VAL A CA 1
ATOM 1577 C C . VAL A 1 205 ? -12.320 -2.047 11.575 1.00 86.62 205 VAL A C 1
ATOM 1579 O O . VAL A 1 205 ? -11.964 -1.557 10.510 1.00 86.62 205 VAL A O 1
ATOM 1582 N N . GLU A 1 206 ? -12.933 -1.324 12.510 1.00 85.62 206 GLU A N 1
ATOM 1583 C CA . GLU A 1 206 ? -13.310 0.085 12.378 1.00 85.62 206 GLU A CA 1
ATOM 1584 C C . GLU A 1 206 ? -12.064 0.970 12.255 1.00 85.62 206 GLU A C 1
ATOM 1586 O O . GLU A 1 206 ? -11.992 1.823 11.372 1.00 85.62 206 GLU A O 1
ATOM 1591 N N . ALA A 1 207 ? -11.055 0.737 13.108 1.00 90.12 207 ALA A N 1
ATOM 1592 C CA . ALA A 1 207 ? -9.781 1.455 13.063 1.00 90.12 207 ALA A CA 1
ATOM 1593 C C . ALA A 1 207 ? -9.056 1.205 11.738 1.00 90.12 207 ALA A C 1
ATOM 1595 O O . ALA A 1 207 ? -8.659 2.155 11.070 1.00 90.12 207 ALA A O 1
ATOM 1596 N N . THR A 1 208 ? -8.943 -0.066 11.334 1.00 91.31 208 THR A N 1
ATOM 1597 C CA . THR A 1 208 ? -8.335 -0.450 10.049 1.00 91.31 208 THR A CA 1
ATOM 1598 C C . THR A 1 208 ? -9.042 0.225 8.888 1.00 91.31 208 THR A C 1
ATOM 1600 O O . THR A 1 208 ? -8.399 0.845 8.052 1.00 91.31 208 THR A O 1
ATOM 1603 N N . THR A 1 209 ? -10.371 0.152 8.855 1.00 84.38 209 THR A N 1
ATOM 1604 C CA . THR A 1 209 ? -11.155 0.687 7.742 1.00 84.38 209 THR A CA 1
ATOM 1605 C C . THR A 1 209 ? -10.990 2.205 7.629 1.00 84.38 209 THR A C 1
ATOM 1607 O O . THR A 1 209 ? -10.803 2.714 6.526 1.00 84.38 209 THR A O 1
ATOM 1610 N N . MET A 1 210 ? -10.951 2.929 8.754 1.00 86.88 210 MET A N 1
ATOM 1611 C CA . MET A 1 210 ? -10.660 4.364 8.743 1.00 86.88 210 MET A CA 1
ATOM 1612 C C . MET A 1 210 ? -9.220 4.674 8.295 1.00 86.88 210 MET A C 1
ATOM 1614 O O . MET A 1 210 ? -9.024 5.557 7.463 1.00 86.88 210 MET A O 1
ATOM 1618 N N . GLN A 1 211 ? -8.211 3.939 8.781 1.00 91.94 211 GLN A N 1
ATOM 1619 C CA . GLN A 1 211 ? -6.818 4.135 8.342 1.00 91.94 211 GLN A CA 1
ATOM 1620 C C . GLN A 1 211 ? -6.612 3.855 6.860 1.00 91.94 211 GLN A C 1
ATOM 1622 O O . GLN A 1 211 ? -5.843 4.548 6.201 1.00 91.94 211 GLN A O 1
ATOM 1627 N N . VAL A 1 212 ? -7.325 2.864 6.336 1.00 88.75 212 VAL A N 1
ATOM 1628 C CA . VAL A 1 212 ? -7.371 2.545 4.916 1.00 88.75 212 VAL A CA 1
ATOM 1629 C C . VAL A 1 212 ? -7.981 3.696 4.117 1.00 88.75 212 VAL A C 1
ATOM 1631 O O . VAL A 1 212 ? -7.386 4.108 3.123 1.00 88.75 212 VAL A O 1
ATOM 1634 N N . CYS A 1 213 ? -9.120 4.249 4.545 1.00 83.75 213 CYS A N 1
ATOM 1635 C CA . CYS A 1 213 ? -9.769 5.363 3.846 1.00 83.75 213 CYS A CA 1
ATOM 1636 C C . CYS A 1 213 ? -8.887 6.621 3.849 1.00 83.75 213 CYS A C 1
ATOM 1638 O O . CYS A 1 213 ? -8.612 7.185 2.789 1.00 83.75 213 CYS A O 1
ATOM 1640 N N . ILE A 1 214 ? -8.389 7.022 5.024 1.00 88.38 214 ILE A N 1
ATOM 1641 C CA . ILE A 1 214 ? -7.513 8.190 5.183 1.00 88.38 214 ILE A CA 1
ATOM 1642 C C . ILE A 1 214 ? -6.198 7.983 4.426 1.00 88.38 214 ILE A C 1
ATOM 1644 O O . ILE A 1 214 ? -5.798 8.857 3.666 1.00 88.38 214 ILE A O 1
ATOM 1648 N N . GLY A 1 215 ? -5.550 6.826 4.573 1.00 91.44 215 GLY A N 1
ATOM 1649 C CA . GLY A 1 215 ? -4.254 6.552 3.953 1.00 91.44 215 GLY A CA 1
ATOM 1650 C C . GLY A 1 215 ? -4.304 6.459 2.430 1.00 91.44 215 GLY A C 1
ATOM 1651 O O . GLY A 1 215 ? -3.391 6.941 1.771 1.00 91.44 215 GLY A O 1
ATOM 1652 N N . ASN A 1 216 ? -5.378 5.921 1.845 1.00 88.44 216 ASN A N 1
ATOM 1653 C CA . ASN A 1 216 ? -5.549 5.943 0.388 1.00 88.44 216 ASN A CA 1
ATOM 1654 C C . ASN A 1 216 ? -5.909 7.342 -0.135 1.00 88.44 216 ASN A C 1
ATOM 1656 O O . ASN A 1 216 ? -5.409 7.738 -1.186 1.00 88.44 216 ASN A O 1
ATOM 1660 N N . THR A 1 217 ? -6.704 8.111 0.616 1.00 84.50 217 THR A N 1
ATOM 1661 C CA . THR A 1 217 ? -7.060 9.496 0.262 1.00 84.50 217 THR A CA 1
ATOM 1662 C C . THR A 1 217 ? -5.843 10.417 0.311 1.00 84.50 217 THR A C 1
ATOM 1664 O O . THR A 1 217 ? -5.516 11.058 -0.680 1.00 84.50 217 THR A O 1
ATOM 1667 N N . ILE A 1 218 ? -5.144 10.459 1.448 1.00 89.62 218 ILE A N 1
ATOM 1668 C CA . ILE A 1 218 ? -3.975 11.318 1.662 1.00 89.62 218 ILE A CA 1
ATOM 1669 C C . ILE A 1 218 ? -2.794 10.837 0.815 1.00 89.62 218 ILE A C 1
ATOM 1671 O O . ILE A 1 218 ? -2.162 11.644 0.138 1.00 89.62 218 ILE A O 1
ATOM 1675 N N . GLY A 1 219 ? -2.522 9.528 0.803 1.00 90.12 219 GLY A N 1
ATOM 1676 C CA . GLY A 1 219 ? -1.403 8.949 0.062 1.00 90.12 219 GLY A CA 1
ATOM 1677 C C . GLY A 1 219 ? -1.453 9.264 -1.424 1.00 90.12 219 GLY A C 1
ATOM 1678 O O . GLY A 1 219 ? -0.454 9.710 -1.965 1.00 90.12 219 GLY A O 1
ATOM 1679 N N . THR A 1 220 ? -2.630 9.163 -2.053 1.00 86.06 220 THR A N 1
ATOM 1680 C CA . THR A 1 220 ? -2.856 9.574 -3.453 1.00 86.06 220 THR A CA 1
ATOM 1681 C C . THR A 1 220 ? -2.200 10.914 -3.803 1.00 86.06 220 THR A C 1
ATOM 1683 O O . THR A 1 220 ? -1.574 11.030 -4.855 1.00 86.06 220 THR A O 1
ATOM 1686 N N . PHE A 1 221 ? -2.320 11.911 -2.922 1.00 87.25 221 PHE A N 1
ATOM 1687 C CA . PHE A 1 221 ? -1.775 13.248 -3.147 1.00 87.25 221 PHE A CA 1
ATOM 1688 C C . PHE A 1 221 ? -0.379 13.446 -2.535 1.00 87.25 221 PHE A C 1
ATOM 1690 O O . PHE A 1 221 ? 0.395 14.230 -3.061 1.00 87.25 221 PHE A O 1
ATOM 1697 N N . ILE A 1 222 ? -0.005 12.733 -1.470 1.00 92.94 222 ILE A N 1
ATOM 1698 C CA . ILE A 1 222 ? 1.332 12.855 -0.860 1.00 92.94 222 ILE A CA 1
ATOM 1699 C C . ILE A 1 222 ? 2.411 12.082 -1.641 1.00 92.94 222 ILE A C 1
ATOM 1701 O O . ILE A 1 222 ? 3.536 12.566 -1.766 1.00 92.94 222 ILE A O 1
ATOM 1705 N N . THR A 1 223 ? 2.092 10.910 -2.199 1.00 93.81 223 THR A N 1
ATOM 1706 C CA . THR A 1 223 ? 3.023 10.052 -2.952 1.00 93.81 223 THR A CA 1
ATOM 1707 C C . THR A 1 223 ? 3.824 10.805 -4.035 1.00 93.81 223 THR A C 1
ATOM 1709 O O . THR A 1 223 ? 5.048 10.650 -4.030 1.00 93.81 223 THR A O 1
ATOM 1712 N N . PRO A 1 224 ? 3.230 11.633 -4.929 1.00 92.38 224 PRO A N 1
ATOM 1713 C CA . PRO A 1 224 ? 4.003 12.412 -5.907 1.00 92.38 224 PRO A CA 1
ATOM 1714 C C . PRO A 1 224 ? 5.033 13.363 -5.286 1.00 92.38 224 PRO A C 1
ATOM 1716 O O . PRO A 1 224 ? 6.167 13.407 -5.758 1.00 92.38 224 PRO A O 1
ATOM 1719 N N . LEU A 1 225 ? 4.681 14.081 -4.211 1.00 93.38 225 LEU A N 1
ATOM 1720 C CA . LEU A 1 225 ? 5.612 14.989 -3.523 1.00 93.38 225 LEU A CA 1
ATOM 1721 C C . LEU A 1 225 ? 6.769 14.237 -2.873 1.00 93.38 225 LEU A C 1
ATOM 1723 O O . LEU A 1 225 ? 7.901 14.707 -2.918 1.00 93.38 225 LEU A O 1
ATOM 1727 N N . LEU A 1 226 ? 6.501 13.069 -2.284 1.00 95.69 226 LEU A N 1
ATOM 1728 C CA . LEU A 1 226 ? 7.557 12.248 -1.698 1.00 95.69 226 LEU A CA 1
ATOM 1729 C C . LEU A 1 226 ? 8.482 11.662 -2.770 1.00 95.69 226 LEU A C 1
ATOM 1731 O O . LEU A 1 226 ? 9.689 11.650 -2.557 1.00 95.69 226 LEU A O 1
ATOM 1735 N N . CYS A 1 227 ? 7.955 11.230 -3.922 1.00 94.44 227 CYS A N 1
ATOM 1736 C CA . CYS A 1 227 ? 8.795 10.807 -5.048 1.00 94.44 227 CYS A CA 1
ATOM 1737 C C . CYS A 1 227 ? 9.699 11.957 -5.519 1.00 94.44 227 CYS A C 1
ATOM 1739 O O . CYS A 1 227 ? 10.911 11.781 -5.590 1.00 94.44 227 CYS A O 1
ATOM 1741 N N . GLU A 1 228 ? 9.138 13.144 -5.775 1.00 91.81 228 GLU A N 1
ATOM 1742 C CA . GLU A 1 228 ? 9.921 14.317 -6.197 1.00 91.81 228 GLU A CA 1
ATOM 1743 C C . GLU A 1 228 ? 10.989 14.701 -5.157 1.00 91.81 228 GLU A C 1
ATOM 1745 O O . GLU A 1 228 ? 12.124 15.012 -5.516 1.00 91.81 228 GLU A O 1
ATOM 1750 N N . LEU A 1 229 ? 10.659 14.616 -3.862 1.00 94.12 229 LEU A N 1
ATOM 1751 C CA . LEU A 1 229 ? 11.585 14.888 -2.763 1.00 94.12 229 LEU A CA 1
ATOM 1752 C C . LEU A 1 229 ? 12.734 13.869 -2.698 1.00 94.12 229 LEU A C 1
ATOM 1754 O O . LEU A 1 229 ? 13.897 14.273 -2.670 1.00 94.12 229 LEU A O 1
ATOM 1758 N N . PHE A 1 230 ? 12.442 12.564 -2.685 1.00 95.44 230 PHE A N 1
ATOM 1759 C CA . PHE A 1 230 ? 13.475 11.523 -2.585 1.00 95.44 230 PHE A CA 1
ATOM 1760 C C . PHE A 1 230 ? 14.360 11.438 -3.836 1.00 95.44 230 PHE A C 1
ATOM 1762 O O . PHE A 1 230 ? 15.539 11.109 -3.729 1.00 95.44 230 PHE A O 1
ATOM 1769 N N . PHE A 1 231 ? 13.823 11.784 -5.007 1.00 94.81 231 PHE A N 1
ATOM 1770 C CA . PHE A 1 231 ? 14.553 11.783 -6.277 1.00 94.81 231 PHE A CA 1
ATOM 1771 C C . PHE A 1 231 ? 15.111 13.162 -6.666 1.00 94.81 231 PHE A C 1
ATOM 1773 O O . PHE A 1 231 ? 15.595 13.351 -7.781 1.00 94.81 231 PHE A O 1
ATOM 1780 N N . SER A 1 232 ? 15.082 14.135 -5.748 1.00 91.06 232 SER A N 1
ATOM 1781 C CA . SER A 1 232 ? 15.575 15.499 -5.981 1.00 91.06 232 SER A CA 1
ATOM 1782 C C . SER A 1 232 ? 17.090 15.593 -6.211 1.00 91.06 232 SER A C 1
ATOM 1784 O O . SER A 1 232 ? 17.531 16.510 -6.904 1.00 91.06 232 SER A O 1
ATOM 1786 N N . SER A 1 233 ? 17.886 14.667 -5.660 1.00 90.06 233 SER A N 1
ATOM 1787 C CA . SER A 1 233 ? 19.349 14.681 -5.777 1.00 90.06 233 SER A CA 1
ATOM 1788 C C . SER A 1 233 ? 19.848 14.174 -7.134 1.00 90.06 233 SER A C 1
ATOM 1790 O O . SER A 1 233 ? 19.194 13.376 -7.804 1.00 90.06 233 SER A O 1
ATOM 1792 N N . SER A 1 234 ? 21.053 14.595 -7.534 1.00 87.25 234 SER A N 1
ATOM 1793 C CA . SER A 1 234 ? 21.682 14.177 -8.797 1.00 87.25 234 SER A CA 1
ATOM 1794 C C . SER A 1 234 ? 21.786 12.653 -8.925 1.00 87.25 234 SER A C 1
ATOM 1796 O O . SER A 1 234 ? 21.412 12.109 -9.964 1.00 87.25 234 SER A O 1
ATOM 1798 N N . THR A 1 235 ? 22.192 11.964 -7.852 1.00 88.62 235 THR A N 1
ATOM 1799 C CA . THR A 1 235 ? 22.295 10.496 -7.758 1.00 88.62 235 THR A CA 1
ATOM 1800 C C . THR A 1 235 ? 21.008 9.773 -8.149 1.00 88.62 235 THR A C 1
ATOM 1802 O O . THR A 1 235 ? 21.071 8.735 -8.799 1.00 88.62 235 THR A O 1
ATOM 1805 N N . TRP A 1 236 ? 19.849 10.318 -7.772 1.00 92.19 236 TRP A N 1
ATOM 1806 C CA . TRP A 1 236 ? 18.547 9.676 -7.965 1.00 92.19 236 TRP A CA 1
ATOM 1807 C C . TRP A 1 236 ? 17.660 10.367 -9.008 1.00 92.19 236 TRP A C 1
ATOM 1809 O O . TRP A 1 236 ? 16.502 9.990 -9.180 1.00 92.19 236 TRP A O 1
ATOM 1819 N N . SER A 1 237 ? 18.201 11.344 -9.736 1.00 90.19 237 SER A N 1
ATOM 1820 C CA . SER A 1 237 ? 17.475 12.163 -10.716 1.00 90.19 237 SER A CA 1
ATOM 1821 C C . SER A 1 237 ? 16.756 11.353 -11.806 1.00 90.19 237 SER A C 1
ATOM 1823 O O . SER A 1 237 ? 15.686 11.752 -12.260 1.00 90.19 237 SER A O 1
ATOM 1825 N N . PHE A 1 238 ? 17.283 10.178 -12.163 1.00 89.94 238 PHE A N 1
ATOM 1826 C CA . PHE A 1 238 ? 16.663 9.230 -13.099 1.00 89.94 238 PHE A CA 1
ATOM 1827 C C . PHE A 1 238 ? 15.341 8.620 -12.590 1.00 89.94 238 PHE A C 1
ATOM 1829 O O . PHE A 1 238 ? 14.587 8.063 -13.378 1.00 89.94 238 PHE A O 1
ATOM 1836 N N . GLY A 1 239 ? 15.065 8.683 -11.283 1.00 89.56 239 GLY A N 1
ATOM 1837 C CA . GLY A 1 239 ? 13.834 8.185 -10.666 1.00 89.56 239 GLY A CA 1
ATOM 1838 C C . GLY A 1 239 ? 12.714 9.225 -10.579 1.00 89.56 239 GLY A C 1
ATOM 1839 O O . GLY A 1 239 ? 11.619 8.890 -10.122 1.00 89.56 239 GLY A O 1
ATOM 1840 N N . LYS A 1 240 ? 12.959 10.480 -10.984 1.00 91.31 240 LYS A N 1
ATOM 1841 C CA . LYS A 1 240 ? 11.972 11.564 -10.879 1.00 91.31 240 LYS A CA 1
ATOM 1842 C C . LYS A 1 240 ? 10.686 11.251 -11.659 1.00 91.31 240 LYS A C 1
ATOM 1844 O O . LYS A 1 240 ? 10.775 10.772 -12.788 1.00 91.31 240 LYS A O 1
ATOM 1849 N N . PRO A 1 241 ? 9.493 11.525 -11.097 1.00 90.81 241 PRO A N 1
ATOM 1850 C CA . PRO A 1 241 ? 8.232 11.376 -11.817 1.00 90.81 241 PRO A CA 1
ATOM 1851 C C . PRO A 1 241 ? 8.177 12.222 -13.097 1.00 90.81 241 PRO A C 1
ATOM 1853 O O . PRO A 1 241 ? 8.489 13.411 -13.077 1.00 90.81 241 PRO A O 1
ATOM 1856 N N . ILE A 1 242 ? 7.715 11.627 -14.199 1.00 87.94 242 ILE A N 1
ATOM 1857 C CA . ILE A 1 242 ? 7.475 12.310 -15.475 1.00 87.94 242 ILE A CA 1
ATOM 1858 C C . ILE A 1 242 ? 6.053 12.000 -15.946 1.00 87.94 242 ILE A C 1
ATOM 1860 O O . ILE A 1 242 ? 5.706 10.855 -16.257 1.00 87.94 242 ILE A O 1
ATOM 1864 N N . ALA A 1 243 ? 5.233 13.048 -16.034 1.00 84.75 243 ALA A N 1
ATOM 1865 C CA . ALA A 1 243 ? 3.852 12.962 -16.492 1.00 84.75 243 ALA A CA 1
ATOM 1866 C C . ALA A 1 243 ? 3.753 12.481 -17.949 1.00 84.75 243 ALA A C 1
ATOM 1868 O O . ALA A 1 243 ? 4.557 12.868 -18.805 1.00 84.75 243 ALA A O 1
ATOM 1869 N N . LYS A 1 244 ? 2.694 11.729 -18.274 1.00 82.19 244 LYS A N 1
ATOM 1870 C CA . LYS A 1 244 ? 2.376 11.411 -19.672 1.00 82.19 244 LYS A CA 1
ATOM 1871 C C . LYS A 1 244 ? 2.069 12.704 -20.434 1.00 82.19 244 LYS A C 1
ATOM 1873 O O . LYS A 1 244 ? 1.135 13.410 -20.068 1.00 82.19 244 LYS A O 1
ATOM 1878 N N . GLY A 1 245 ? 2.828 12.990 -21.492 1.00 74.44 245 GLY A N 1
ATOM 1879 C CA . GLY A 1 245 ? 2.681 14.209 -22.301 1.00 74.44 245 GLY A CA 1
ATOM 1880 C C . GLY A 1 245 ? 3.810 15.236 -22.155 1.00 74.44 245 GLY A C 1
ATOM 1881 O O . GLY A 1 245 ? 3.818 16.189 -22.920 1.00 74.44 245 GLY A O 1
ATOM 1882 N N . GLY A 1 246 ? 4.772 15.021 -21.247 1.00 58.78 246 GLY A N 1
ATOM 1883 C CA . GLY A 1 246 ? 6.092 15.665 -21.291 1.00 58.78 246 GLY A CA 1
ATOM 1884 C C . GLY A 1 246 ? 6.124 17.174 -21.020 1.00 58.78 246 GLY A C 1
ATOM 1885 O O . GLY A 1 246 ? 6.153 17.981 -21.943 1.00 58.78 246 GLY A O 1
ATOM 1886 N N . GLY A 1 247 ? 6.244 17.552 -19.746 1.00 57.16 247 GLY A N 1
ATOM 1887 C CA . GLY A 1 247 ? 6.679 18.889 -19.337 1.00 57.16 247 GLY A CA 1
ATOM 1888 C C . GLY A 1 247 ? 7.877 18.778 -18.400 1.00 57.16 247 GLY A C 1
ATOM 1889 O O . GLY A 1 247 ? 7.742 18.223 -17.311 1.00 57.16 247 GLY A O 1
ATOM 1890 N N . SER A 1 248 ? 9.039 19.292 -18.810 1.00 55.44 248 SER A N 1
ATOM 1891 C CA . SER A 1 248 ? 10.168 19.488 -17.894 1.00 55.44 248 SER A CA 1
ATOM 1892 C C . SER A 1 248 ? 9.930 20.771 -17.094 1.00 55.44 248 SER A C 1
ATOM 1894 O O . SER A 1 248 ? 9.550 21.778 -17.688 1.00 55.44 248 SER A O 1
ATOM 1896 N N . ASN A 1 249 ? 10.191 20.741 -15.781 1.00 59.41 249 ASN A N 1
ATOM 1897 C CA . ASN A 1 249 ? 9.899 21.775 -14.761 1.00 59.41 249 ASN A CA 1
ATOM 1898 C C . ASN A 1 249 ? 8.518 21.632 -14.075 1.00 59.41 249 ASN A C 1
ATOM 1900 O O . ASN A 1 249 ? 7.871 20.589 -14.147 1.00 59.41 249 ASN A O 1
ATOM 1904 N N . SER A 1 250 ? 8.097 22.662 -13.330 1.00 54.53 250 SER A N 1
ATOM 1905 C CA . SER A 1 250 ? 6.958 22.666 -12.390 1.00 54.53 250 SER A CA 1
ATOM 1906 C C . SER A 1 250 ? 5.599 22.286 -12.995 1.00 54.53 250 SER A C 1
ATOM 1908 O O . SER A 1 250 ? 4.733 21.780 -12.275 1.00 54.53 250 SER A O 1
ATOM 1910 N N . ASP A 1 251 ? 5.417 22.457 -14.306 1.00 63.66 251 ASP A N 1
ATOM 1911 C CA . ASP A 1 251 ? 4.228 21.976 -15.014 1.00 63.66 251 ASP A CA 1
ATOM 1912 C C . ASP A 1 251 ? 4.118 20.441 -15.021 1.00 63.66 251 ASP A C 1
ATOM 1914 O O . ASP A 1 251 ? 3.004 19.923 -15.012 1.00 63.66 251 ASP A O 1
ATOM 1918 N N . GLY A 1 252 ? 5.229 19.698 -14.936 1.00 78.31 252 GLY A N 1
ATOM 1919 C CA . GLY A 1 252 ? 5.218 18.233 -14.857 1.00 78.31 252 GLY A CA 1
ATOM 1920 C C . GLY A 1 252 ? 4.523 17.709 -13.595 1.00 78.31 252 GLY A C 1
ATOM 1921 O O . GLY A 1 252 ? 3.666 16.828 -13.675 1.00 78.31 252 GLY A O 1
ATOM 1922 N N . LEU A 1 253 ? 4.805 18.301 -12.427 1.00 83.69 253 LEU A N 1
ATOM 1923 C CA . LEU A 1 253 ? 4.146 17.917 -11.172 1.00 83.69 253 LEU A CA 1
ATOM 1924 C C . LEU A 1 253 ? 2.666 18.334 -11.162 1.00 83.69 253 LEU A C 1
ATOM 1926 O O . LEU A 1 253 ? 1.802 17.569 -10.734 1.00 83.69 253 LEU A O 1
ATOM 1930 N N . LYS A 1 254 ? 2.354 19.526 -11.683 1.00 87.19 254 LYS A N 1
ATOM 1931 C CA . LYS A 1 254 ? 0.975 20.003 -11.882 1.00 87.19 254 LYS A CA 1
ATOM 1932 C C . LYS A 1 254 ? 0.183 19.075 -12.811 1.00 87.19 254 LYS A C 1
ATOM 1934 O O . LYS A 1 254 ? -0.983 18.788 -12.539 1.00 87.19 254 LYS A O 1
ATOM 1939 N N . GLU A 1 255 ? 0.816 18.562 -13.863 1.00 88.19 255 GLU A N 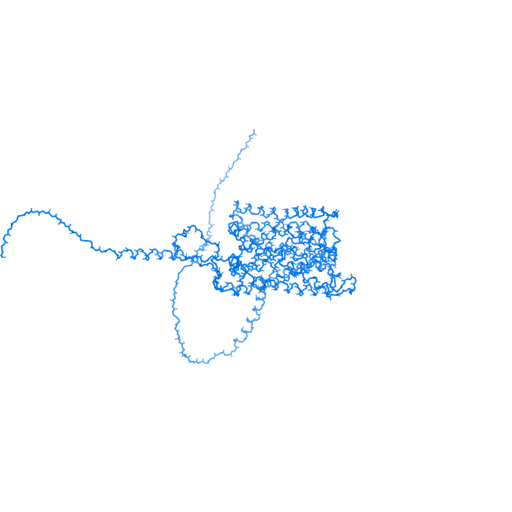1
ATOM 1940 C CA . GLU A 1 255 ? 0.216 17.610 -14.794 1.00 88.19 255 GLU A CA 1
ATOM 1941 C C . GLU A 1 255 ? -0.009 16.236 -14.154 1.00 88.19 255 GLU A C 1
ATOM 1943 O O . GLU A 1 255 ? -1.098 15.677 -14.291 1.00 88.19 255 GLU A O 1
ATOM 1948 N N . ILE A 1 256 ? 0.954 15.727 -13.375 1.00 89.50 256 ILE A N 1
ATOM 1949 C CA . ILE A 1 256 ? 0.772 14.526 -12.542 1.00 89.50 256 ILE A CA 1
ATOM 1950 C C . ILE A 1 256 ? -0.452 14.695 -11.639 1.00 89.50 256 ILE A C 1
ATOM 1952 O O . ILE A 1 256 ? -1.316 13.820 -11.615 1.00 89.50 256 ILE A O 1
ATOM 1956 N N . TYR A 1 257 ? -0.591 15.831 -10.950 1.00 90.75 257 TYR A N 1
ATOM 1957 C CA . TYR A 1 257 ? -1.770 16.098 -10.125 1.00 90.75 257 TYR A CA 1
ATOM 1958 C C . TYR A 1 257 ? -3.068 16.170 -10.929 1.00 90.75 257 TYR A C 1
ATOM 1960 O O . TYR A 1 257 ? -4.074 15.620 -10.483 1.00 90.75 257 TYR A O 1
ATOM 1968 N N . ARG A 1 258 ? -3.063 16.782 -12.120 1.00 90.06 258 ARG A N 1
ATOM 1969 C CA . ARG A 1 258 ? -4.225 16.807 -13.024 1.00 90.06 258 ARG A CA 1
ATOM 1970 C C . ARG A 1 258 ? -4.649 15.392 -13.427 1.00 90.06 258 ARG A C 1
ATOM 1972 O O . ARG A 1 258 ? -5.837 15.067 -13.384 1.00 90.06 258 ARG A O 1
ATOM 1979 N N . GLN A 1 259 ? -3.689 14.543 -13.785 1.00 89.44 259 GLN A N 1
ATOM 1980 C CA . GLN A 1 259 ? -3.935 13.161 -14.199 1.00 89.44 259 GLN A CA 1
ATOM 1981 C C . GLN A 1 259 ? -4.370 12.277 -13.023 1.00 89.44 259 GLN A C 1
ATOM 1983 O O . GLN A 1 259 ? -5.356 11.554 -13.161 1.00 89.44 259 GLN A O 1
ATOM 1988 N N . LEU A 1 260 ? -3.735 12.391 -11.850 1.00 88.06 260 LEU A N 1
ATOM 1989 C CA . LEU A 1 260 ? -4.144 11.690 -10.627 1.00 88.06 260 LEU A CA 1
ATOM 1990 C C . LEU A 1 260 ? -5.548 12.112 -10.186 1.00 88.06 260 LEU A C 1
ATOM 1992 O O . LEU A 1 260 ? -6.387 11.251 -9.936 1.00 88.06 260 LEU A O 1
ATOM 1996 N N . ALA A 1 261 ? -5.843 13.415 -10.153 1.00 88.50 261 ALA A N 1
ATOM 1997 C CA . ALA A 1 261 ? -7.167 13.924 -9.799 1.00 88.50 261 ALA A CA 1
ATOM 1998 C C . ALA A 1 261 ? -8.248 13.422 -10.769 1.00 88.50 261 ALA A C 1
ATOM 2000 O O . ALA A 1 261 ? -9.328 13.041 -10.326 1.00 88.50 261 ALA A O 1
ATOM 2001 N N . LYS A 1 262 ? -7.956 13.333 -12.074 1.00 89.38 262 LYS A N 1
ATOM 2002 C CA . LYS A 1 262 ? -8.874 12.738 -13.057 1.00 89.38 262 LYS A CA 1
ATOM 2003 C C . LYS A 1 262 ? -9.031 11.227 -12.857 1.00 89.38 262 LYS A C 1
ATOM 2005 O O . LYS A 1 262 ? -10.154 10.736 -12.771 1.00 89.38 262 LYS A O 1
ATOM 2010 N N . GLN A 1 263 ? -7.931 10.477 -12.796 1.00 86.19 263 GLN A N 1
ATOM 2011 C CA . GLN A 1 263 ? -7.959 9.014 -12.738 1.00 86.19 263 GLN A CA 1
ATOM 2012 C C . GLN A 1 263 ? -8.522 8.503 -11.413 1.00 86.19 263 GLN A C 1
ATOM 2014 O O . GLN A 1 263 ? -9.461 7.715 -11.412 1.00 86.19 263 GLN A O 1
ATOM 2019 N N . LEU A 1 264 ? -7.997 8.983 -10.289 1.00 83.31 264 LEU A N 1
ATOM 2020 C CA . LEU A 1 264 ? -8.418 8.566 -8.953 1.00 83.31 264 LEU A CA 1
ATOM 2021 C C . LEU A 1 264 ? -9.692 9.296 -8.511 1.00 83.31 264 LEU A C 1
ATOM 2023 O O . LEU A 1 264 ? -10.486 8.727 -7.770 1.00 83.31 264 LEU A O 1
ATOM 2027 N N . GLY A 1 265 ? -9.990 10.484 -9.046 1.00 87.06 265 GLY A N 1
ATOM 2028 C CA . GLY A 1 265 ? -11.333 11.069 -8.964 1.00 87.06 265 GLY A CA 1
ATOM 2029 C C . GLY A 1 265 ? -12.397 10.107 -9.489 1.00 87.06 265 GLY A C 1
ATOM 2030 O O . GLY A 1 265 ? -13.315 9.743 -8.757 1.00 87.06 265 GLY A O 1
ATOM 2031 N N . LEU A 1 266 ? -12.232 9.636 -10.728 1.00 89.94 266 LEU A N 1
ATOM 2032 C CA . LEU A 1 266 ? -13.202 8.766 -11.399 1.00 89.94 266 LEU A CA 1
ATOM 2033 C C . LEU A 1 266 ? -13.178 7.307 -10.910 1.00 89.94 266 LEU A C 1
ATOM 2035 O O . LEU A 1 266 ? -14.234 6.684 -10.847 1.00 89.94 266 LEU A O 1
ATOM 2039 N N . ALA A 1 267 ? -12.011 6.754 -10.564 1.00 87.31 267 ALA A N 1
ATOM 2040 C CA . ALA A 1 267 ? -11.864 5.344 -10.183 1.00 87.31 267 ALA A CA 1
ATOM 2041 C C . ALA A 1 267 ? -11.881 5.082 -8.664 1.00 87.31 267 ALA A C 1
ATOM 2043 O O . ALA A 1 267 ? -12.094 3.945 -8.254 1.00 87.31 267 ALA A O 1
ATOM 2044 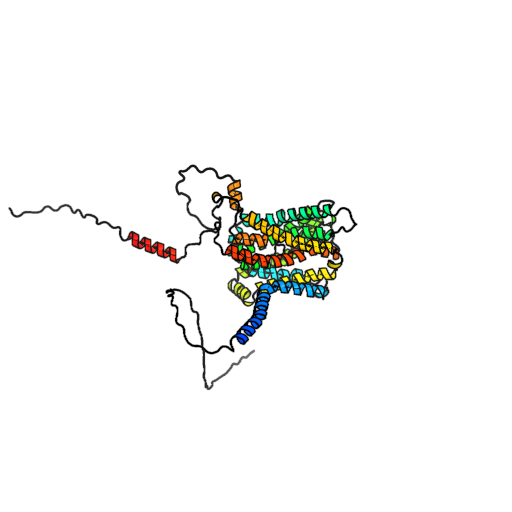N N . LEU A 1 268 ? -11.663 6.092 -7.816 1.00 85.56 268 LEU A N 1
ATOM 2045 C CA . LEU A 1 268 ? -11.600 5.935 -6.355 1.00 85.56 268 LEU A CA 1
ATOM 2046 C C . LEU A 1 268 ? -12.641 6.811 -5.655 1.00 85.56 268 LEU A C 1
ATOM 2048 O O . LEU A 1 268 ? -13.537 6.282 -4.997 1.00 85.56 268 LEU A O 1
ATOM 2052 N N . PHE A 1 269 ? -12.553 8.135 -5.800 1.00 86.31 269 PHE A N 1
ATOM 2053 C CA . PHE A 1 269 ? -13.344 9.064 -4.987 1.00 86.31 269 PHE A CA 1
ATOM 2054 C C . PHE A 1 269 ? -14.832 9.067 -5.355 1.00 86.31 269 PHE A C 1
ATOM 2056 O O . PHE A 1 269 ? -15.670 8.914 -4.466 1.00 86.31 269 PHE A O 1
ATOM 2063 N N . VAL A 1 270 ? -15.175 9.179 -6.643 1.00 93.00 270 VAL A N 1
ATOM 2064 C CA . VAL A 1 270 ? -16.573 9.160 -7.106 1.00 93.00 270 VAL A CA 1
ATOM 2065 C C . VAL A 1 270 ? -17.265 7.828 -6.770 1.00 93.00 270 VAL A C 1
ATOM 2067 O O . VAL A 1 270 ? -18.330 7.878 -6.152 1.00 93.00 270 VAL A O 1
ATOM 2070 N N . PRO A 1 271 ? -16.695 6.638 -7.057 1.00 92.56 271 PRO A N 1
ATOM 2071 C CA . PRO A 1 271 ? -17.342 5.368 -6.722 1.00 92.56 271 PRO A CA 1
ATOM 2072 C C . PRO A 1 271 ? -17.500 5.151 -5.211 1.00 92.56 271 PRO A C 1
ATOM 2074 O O . PRO A 1 271 ? -18.558 4.703 -4.770 1.00 92.56 271 PRO A O 1
ATOM 2077 N N . LEU A 1 272 ? -16.497 5.522 -4.401 1.00 88.31 272 LEU A N 1
ATOM 2078 C CA . LEU A 1 272 ? -16.588 5.475 -2.936 1.00 88.31 272 LEU A CA 1
ATOM 2079 C C . LEU A 1 272 ? -17.719 6.378 -2.415 1.00 88.31 272 LEU A C 1
ATOM 2081 O O . LEU A 1 272 ? -18.517 5.941 -1.582 1.00 88.31 272 LEU A O 1
ATOM 2085 N N . PHE A 1 273 ? -17.799 7.616 -2.914 1.00 90.50 273 PHE A N 1
ATOM 2086 C CA . PHE A 1 273 ? -18.829 8.582 -2.535 1.00 90.50 273 PHE A CA 1
ATOM 2087 C C . PHE A 1 273 ? -20.229 8.090 -2.916 1.00 90.50 273 PHE A C 1
ATOM 2089 O O . PHE A 1 273 ? -21.112 8.052 -2.062 1.00 90.50 273 PHE A O 1
ATOM 2096 N N . VAL A 1 274 ? -20.418 7.619 -4.154 1.00 95.31 274 VAL A N 1
ATOM 2097 C CA . VAL A 1 27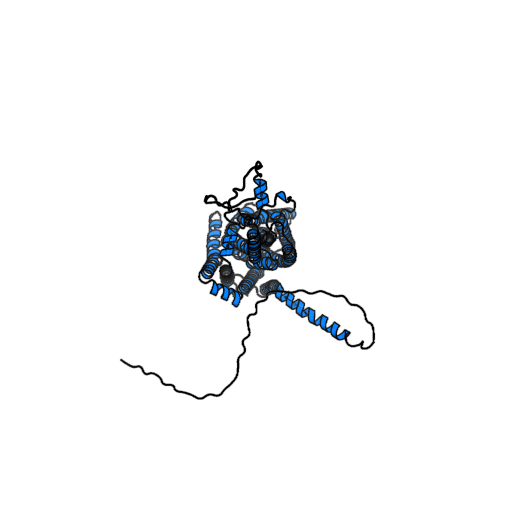4 ? -21.679 7.006 -4.606 1.00 95.31 274 VAL A CA 1
ATOM 2098 C C . VAL A 1 274 ? -22.057 5.822 -3.712 1.00 95.31 274 VAL A C 1
ATOM 2100 O O . VAL A 1 274 ? -23.204 5.728 -3.280 1.00 95.31 274 VAL A O 1
ATOM 2103 N N . GLY A 1 275 ? -21.100 4.961 -3.351 1.00 92.94 275 GLY A N 1
ATOM 2104 C CA . GLY A 1 275 ? -21.334 3.850 -2.427 1.00 92.94 275 GLY A CA 1
ATOM 2105 C C . GLY A 1 275 ? -21.795 4.301 -1.036 1.00 92.94 275 GLY A C 1
ATOM 2106 O O . GLY A 1 275 ? -22.742 3.730 -0.499 1.00 92.94 275 GLY A O 1
ATOM 2107 N N . GLN A 1 276 ? -21.184 5.348 -0.471 1.00 91.50 276 GLN A N 1
ATOM 2108 C CA . GLN A 1 276 ? -21.606 5.939 0.807 1.00 91.50 276 GLN A CA 1
ATOM 2109 C C . GLN A 1 276 ? -22.989 6.602 0.733 1.00 91.50 276 GLN A C 1
ATOM 2111 O O . GLN A 1 276 ? -23.781 6.468 1.666 1.00 91.50 276 GLN A O 1
ATOM 2116 N N . VAL A 1 277 ? -23.312 7.288 -0.365 1.00 94.19 277 VAL A N 1
ATOM 2117 C CA . VAL A 1 277 ? -24.637 7.891 -0.577 1.00 94.19 277 VAL A CA 1
ATOM 2118 C C . VAL A 1 277 ? -25.710 6.802 -0.671 1.00 94.19 277 VAL A C 1
ATOM 2120 O O . VAL A 1 277 ? -26.693 6.847 0.066 1.00 94.19 277 VAL A O 1
ATOM 2123 N N . VAL A 1 278 ? -25.497 5.771 -1.496 1.00 95.19 278 VAL A N 1
ATOM 2124 C CA . VAL A 1 278 ? -26.430 4.637 -1.640 1.00 95.19 278 VAL A CA 1
ATOM 2125 C C . VAL A 1 278 ? -26.612 3.891 -0.316 1.00 95.19 278 VAL A C 1
ATOM 2127 O O . VAL A 1 278 ? -27.740 3.558 0.045 1.00 95.19 278 VAL A O 1
ATOM 2130 N N . GLN A 1 279 ? -25.534 3.681 0.444 1.00 93.25 279 GLN A N 1
ATOM 2131 C CA . GLN A 1 279 ? -25.610 3.047 1.757 1.00 93.25 279 GLN A CA 1
ATOM 2132 C C . GLN A 1 279 ? -26.466 3.848 2.748 1.00 93.25 279 GLN A C 1
ATOM 2134 O O . GLN A 1 279 ? -27.256 3.250 3.477 1.00 93.25 279 GLN A O 1
ATOM 2139 N N . ASN A 1 280 ? -26.324 5.175 2.783 1.00 92.69 280 ASN A N 1
ATOM 2140 C CA . ASN A 1 280 ? -27.046 6.016 3.739 1.00 92.69 280 ASN A CA 1
ATOM 2141 C C . ASN A 1 280 ? -28.511 6.259 3.346 1.00 92.69 280 ASN A C 1
ATOM 2143 O O . ASN A 1 280 ? -29.360 6.326 4.231 1.00 92.69 280 ASN A O 1
ATOM 2147 N N . ILE A 1 281 ? -28.831 6.329 2.048 1.00 95.62 281 ILE A N 1
ATOM 2148 C CA . ILE A 1 281 ? -30.221 6.449 1.573 1.00 95.62 281 ILE A CA 1
ATOM 2149 C C . ILE A 1 281 ? -30.950 5.095 1.663 1.00 95.62 281 ILE A C 1
ATOM 2151 O O . ILE A 1 281 ? -32.105 5.037 2.082 1.00 95.62 281 ILE A O 1
ATOM 2155 N N . PHE A 1 282 ? -30.277 3.990 1.323 1.00 94.88 282 PHE A N 1
ATOM 2156 C CA . PHE A 1 282 ? -30.871 2.649 1.245 1.00 94.88 282 PHE A CA 1
ATOM 2157 C C . PHE A 1 282 ? -30.122 1.609 2.109 1.00 94.88 282 PHE A C 1
ATOM 2159 O O . PHE A 1 282 ? -29.612 0.611 1.583 1.00 94.88 282 PHE A O 1
ATOM 2166 N N . PRO A 1 283 ? -30.044 1.776 3.445 1.00 91.94 283 PRO A N 1
ATOM 2167 C CA . PRO A 1 283 ? -29.202 0.934 4.301 1.00 91.94 283 PRO A CA 1
ATOM 2168 C C . PRO A 1 283 ? -29.665 -0.526 4.378 1.00 91.94 283 PRO A C 1
ATOM 2170 O O . PRO A 1 283 ? -28.836 -1.438 4.439 1.00 91.94 283 PRO A O 1
ATOM 2173 N N . LYS A 1 284 ? -30.982 -0.781 4.344 1.00 92.69 284 LYS A N 1
ATOM 2174 C CA . LYS A 1 284 ? -31.545 -2.145 4.382 1.00 92.69 284 LYS A CA 1
ATOM 2175 C C . LYS A 1 284 ? -31.203 -2.913 3.102 1.00 92.69 284 LYS A C 1
ATOM 2177 O O . LYS A 1 284 ? -30.678 -4.023 3.170 1.00 92.69 284 LYS A O 1
ATOM 2182 N N . GLN A 1 285 ? -31.446 -2.288 1.953 1.00 93.94 285 GLN A N 1
ATOM 2183 C CA . GLN A 1 285 ? -31.160 -2.821 0.624 1.00 93.94 285 GLN A CA 1
ATOM 2184 C C . GLN A 1 285 ? -29.654 -3.028 0.446 1.00 93.94 285 GLN A C 1
ATOM 2186 O O . GLN A 1 285 ? -29.228 -4.114 0.070 1.00 93.94 285 GLN A O 1
ATOM 2191 N N . THR A 1 286 ? -28.835 -2.039 0.815 1.00 92.19 286 THR A N 1
ATOM 2192 C CA . THR A 1 286 ? -27.371 -2.133 0.729 1.00 92.19 286 THR A CA 1
ATOM 2193 C C . THR A 1 286 ? -26.827 -3.286 1.574 1.00 92.19 286 THR A C 1
ATOM 2195 O O . THR A 1 286 ? -26.016 -4.073 1.087 1.00 92.19 286 THR A O 1
ATOM 2198 N N . LYS A 1 287 ? -27.322 -3.469 2.808 1.00 90.38 287 LYS A N 1
ATOM 2199 C CA . LYS A 1 287 ? -26.961 -4.621 3.654 1.00 90.38 287 LYS A CA 1
ATOM 2200 C C . LYS A 1 287 ? -27.386 -5.957 3.028 1.00 90.38 287 LYS A C 1
ATOM 2202 O O . LYS A 1 287 ? -26.618 -6.921 3.078 1.00 90.38 287 LYS A O 1
ATOM 2207 N N . TRP A 1 288 ? -28.575 -6.021 2.427 1.00 93.44 288 TRP A N 1
ATOM 2208 C CA . TRP A 1 288 ? -29.060 -7.211 1.720 1.00 93.44 288 TRP A CA 1
ATOM 2209 C C . TRP A 1 288 ? -28.199 -7.547 0.492 1.00 93.44 288 TRP A C 1
ATOM 2211 O O . TRP A 1 288 ? -27.746 -8.684 0.379 1.00 93.44 288 TRP A O 1
ATOM 2221 N N . VAL A 1 289 ? -27.871 -6.576 -0.370 1.00 93.38 289 VAL A N 1
ATOM 2222 C CA . VAL A 1 289 ? -26.972 -6.787 -1.524 1.00 93.38 289 VAL A CA 1
ATOM 2223 C C . VAL A 1 289 ? -25.582 -7.226 -1.047 1.00 93.38 289 VAL A C 1
ATOM 2225 O O . VAL A 1 289 ? -25.042 -8.219 -1.537 1.00 93.38 289 VAL A O 1
ATOM 2228 N N . ALA A 1 290 ? -25.019 -6.535 -0.049 1.00 89.12 290 ALA A N 1
ATOM 2229 C CA . ALA A 1 290 ? -23.689 -6.815 0.491 1.00 89.12 290 ALA A CA 1
ATOM 2230 C C . ALA A 1 290 ? -23.538 -8.248 1.026 1.00 89.12 290 ALA A C 1
ATOM 2232 O O . ALA A 1 290 ? -22.488 -8.868 0.836 1.00 89.12 290 ALA A O 1
ATOM 2233 N N . THR A 1 291 ? -24.582 -8.774 1.673 1.00 89.19 291 THR A N 1
ATOM 2234 C CA . THR A 1 291 ? -24.602 -10.140 2.218 1.00 89.19 291 THR A CA 1
ATOM 2235 C C . THR A 1 291 ? -24.940 -11.188 1.157 1.00 89.19 291 THR A C 1
ATOM 2237 O O . THR A 1 291 ? -24.212 -12.175 1.047 1.00 89.19 291 THR A O 1
ATOM 2240 N N . THR A 1 292 ? -25.966 -10.952 0.335 1.00 92.12 292 THR A N 1
ATOM 2241 C CA . THR A 1 292 ? -26.461 -11.896 -0.686 1.00 92.12 292 THR A CA 1
ATOM 2242 C C . THR A 1 292 ? -25.421 -12.150 -1.775 1.00 92.12 292 THR A C 1
ATOM 2244 O O . THR A 1 292 ? -25.018 -13.290 -1.994 1.00 92.12 292 THR A O 1
ATOM 2247 N N . PHE A 1 293 ? -24.886 -11.088 -2.386 1.00 92.19 293 PHE A N 1
ATOM 2248 C CA . PHE A 1 293 ? -23.843 -11.190 -3.415 1.00 92.19 293 PHE A CA 1
ATOM 2249 C C . PHE A 1 293 ? -22.429 -11.300 -2.829 1.00 92.19 293 PHE A C 1
ATOM 2251 O O . PHE A 1 293 ? -21.448 -11.335 -3.570 1.00 92.19 293 PHE A O 1
ATOM 2258 N N . ARG A 1 294 ? -22.303 -11.354 -1.492 1.00 89.50 294 ARG A N 1
ATOM 2259 C CA . ARG A 1 294 ? -21.031 -11.451 -0.757 1.00 89.50 294 ARG A CA 1
ATOM 2260 C C . ARG A 1 294 ? -19.996 -10.443 -1.274 1.00 89.50 294 ARG A C 1
ATOM 2262 O O . ARG A 1 294 ? -18.865 -10.827 -1.570 1.00 89.50 294 ARG A O 1
ATOM 2269 N N . LEU A 1 295 ? -20.358 -9.160 -1.379 1.00 88.50 295 LEU A N 1
ATOM 2270 C CA . LEU A 1 295 ? -19.565 -8.146 -2.098 1.00 88.50 295 LEU A CA 1
ATOM 2271 C C . LEU A 1 295 ? -18.091 -8.060 -1.648 1.00 88.50 295 LEU A C 1
ATOM 2273 O O . LEU A 1 295 ? -17.214 -7.804 -2.466 1.00 88.50 295 LEU A O 1
ATOM 2277 N N . ALA A 1 296 ? -17.776 -8.361 -0.384 1.00 80.56 296 ALA A N 1
ATOM 2278 C CA . ALA A 1 296 ? -16.390 -8.459 0.093 1.00 80.56 296 ALA A CA 1
ATOM 2279 C C . ALA A 1 296 ? -15.546 -9.527 -0.653 1.00 80.56 296 ALA A C 1
ATOM 2281 O O . ALA A 1 296 ? -14.355 -9.322 -0.896 1.00 80.56 296 ALA A O 1
ATOM 2282 N N . LYS A 1 297 ? -16.153 -10.654 -1.058 1.00 84.38 297 LYS A N 1
ATOM 2283 C CA . LYS A 1 297 ? -15.515 -11.669 -1.915 1.00 84.38 297 LYS A CA 1
ATOM 2284 C C . LYS A 1 297 ? -15.356 -11.181 -3.358 1.00 84.38 297 LYS A C 1
ATOM 2286 O O . LYS A 1 297 ? -14.326 -11.432 -3.969 1.00 84.38 297 LYS A O 1
ATOM 2291 N N . VAL A 1 298 ? -16.324 -10.422 -3.875 1.00 90.31 298 VAL A N 1
ATOM 2292 C CA . VAL A 1 298 ? -16.222 -9.789 -5.203 1.00 90.31 298 VAL A CA 1
ATOM 2293 C C . VAL A 1 298 ? -15.064 -8.784 -5.229 1.00 90.31 298 VAL A C 1
ATOM 2295 O O . VAL A 1 298 ? -14.204 -8.865 -6.095 1.00 90.31 298 VAL A O 1
ATOM 2298 N N . SER A 1 299 ? -14.960 -7.908 -4.224 1.00 85.88 299 SER A N 1
ATOM 2299 C CA . SER A 1 299 ? -13.848 -6.954 -4.076 1.00 85.88 299 SER A CA 1
ATOM 2300 C C . SER A 1 299 ? -12.472 -7.639 -4.029 1.00 85.88 299 SER A C 1
ATOM 2302 O O . SER A 1 299 ? -11.534 -7.194 -4.689 1.00 85.88 299 SER A O 1
ATOM 2304 N N . THR A 1 300 ? -12.348 -8.766 -3.318 1.00 83.00 300 THR A N 1
ATOM 2305 C CA . THR A 1 300 ? -11.096 -9.549 -3.290 1.00 83.00 300 THR A CA 1
ATOM 2306 C C . THR A 1 300 ? -10.810 -10.289 -4.600 1.00 83.00 300 THR A C 1
ATOM 2308 O O . THR A 1 300 ? -9.644 -10.434 -4.950 1.00 83.00 300 THR A O 1
ATOM 2311 N N . PHE A 1 301 ? -11.824 -10.687 -5.374 1.00 89.62 301 PHE A N 1
ATOM 2312 C CA . PHE A 1 301 ? -11.630 -11.219 -6.730 1.00 89.62 301 PHE A CA 1
ATOM 2313 C C . PHE A 1 301 ? -11.175 -10.136 -7.725 1.00 89.62 301 PHE A C 1
ATOM 2315 O O . PHE A 1 301 ? -10.235 -10.353 -8.485 1.00 89.62 301 PHE A O 1
ATOM 2322 N N . LEU A 1 302 ? -11.760 -8.937 -7.676 1.00 91.12 302 LEU A N 1
ATOM 2323 C CA . LEU A 1 302 ? -11.330 -7.797 -8.500 1.00 91.12 302 LEU A CA 1
ATOM 2324 C C . LEU A 1 302 ? -9.874 -7.391 -8.203 1.00 91.12 302 LEU A C 1
ATOM 2326 O O . LEU A 1 302 ? -9.136 -7.012 -9.110 1.00 91.12 302 LEU A O 1
ATOM 2330 N N . LEU A 1 303 ? -9.426 -7.540 -6.951 1.00 86.06 303 LEU A N 1
ATOM 2331 C CA . LEU A 1 303 ? -8.018 -7.386 -6.576 1.00 86.06 303 LEU A CA 1
ATOM 2332 C C . LEU A 1 303 ? -7.114 -8.444 -7.244 1.00 86.06 303 LEU A C 1
ATOM 2334 O O . LEU A 1 303 ? -6.008 -8.108 -7.658 1.00 86.06 303 LEU A O 1
ATOM 2338 N N . LEU A 1 304 ? -7.574 -9.689 -7.416 1.00 89.81 304 LEU A N 1
ATOM 2339 C CA . LEU A 1 304 ? -6.831 -10.711 -8.171 1.00 89.81 304 LEU A CA 1
ATOM 2340 C C . LEU A 1 304 ? -6.744 -10.392 -9.671 1.00 89.81 304 LEU A C 1
ATOM 2342 O O . LEU A 1 304 ? -5.708 -10.680 -10.271 1.00 89.81 304 LEU A O 1
ATOM 2346 N N . LEU A 1 305 ? -7.773 -9.764 -10.259 1.00 92.81 305 LEU A N 1
ATOM 2347 C CA . LEU A 1 305 ? -7.722 -9.258 -11.639 1.00 92.81 305 LEU A CA 1
ATOM 2348 C C . LEU A 1 305 ? -6.717 -8.109 -11.789 1.00 92.81 305 LEU A C 1
ATOM 2350 O O . LEU A 1 305 ? -5.975 -8.074 -12.766 1.00 92.81 305 LEU A O 1
ATOM 2354 N N . LEU A 1 306 ? -6.644 -7.198 -10.813 1.00 90.19 306 LEU A N 1
ATOM 2355 C CA . LEU A 1 306 ? -5.634 -6.137 -10.810 1.00 90.19 306 LEU A CA 1
ATOM 2356 C C . LEU A 1 306 ? -4.215 -6.709 -10.695 1.00 90.19 306 LEU A C 1
ATOM 2358 O O . LEU A 1 306 ? -3.333 -6.302 -11.444 1.00 90.19 306 LEU A O 1
ATOM 2362 N N . ILE A 1 307 ? -3.999 -7.678 -9.801 1.00 89.56 307 ILE A N 1
ATOM 2363 C CA . ILE A 1 307 ? -2.708 -8.371 -9.670 1.00 89.56 307 ILE A CA 1
ATOM 2364 C C . ILE A 1 307 ? -2.348 -9.078 -10.985 1.00 89.56 307 ILE A C 1
ATOM 2366 O O . ILE A 1 307 ? -1.236 -8.898 -11.477 1.00 89.56 307 ILE A O 1
ATOM 2370 N N . TRP A 1 308 ? -3.292 -9.811 -11.589 1.00 93.81 308 TRP A N 1
ATOM 2371 C CA . TRP A 1 308 ? -3.113 -10.456 -12.894 1.00 93.81 308 TRP A CA 1
ATOM 2372 C C . TRP A 1 308 ? -2.719 -9.452 -13.981 1.00 93.81 308 TRP A C 1
ATOM 2374 O O . TRP A 1 308 ? -1.733 -9.682 -14.674 1.00 93.81 308 TRP A O 1
ATOM 2384 N N . SER A 1 309 ? -3.419 -8.320 -14.090 1.00 93.31 309 SER A N 1
ATOM 2385 C CA . SER A 1 309 ? -3.118 -7.277 -15.077 1.00 93.31 309 SER A CA 1
ATOM 2386 C C . SER A 1 309 ? -1.728 -6.669 -14.894 1.00 93.31 309 SER A C 1
ATOM 2388 O O . SER A 1 309 ? -0.960 -6.596 -15.850 1.00 93.31 309 SER A O 1
ATOM 2390 N N . VAL A 1 310 ? -1.356 -6.293 -13.666 1.00 91.50 310 VAL A N 1
ATOM 2391 C CA . VAL A 1 310 ? -0.049 -5.664 -13.423 1.00 91.50 310 VAL A CA 1
ATOM 2392 C C . VAL A 1 310 ? 1.092 -6.632 -13.742 1.00 91.50 310 VAL A C 1
ATOM 2394 O O . VAL A 1 310 ? 2.014 -6.243 -14.459 1.00 91.50 310 VAL A O 1
ATOM 2397 N N . PHE A 1 311 ? 1.014 -7.893 -13.290 1.00 93.25 311 PHE A N 1
ATOM 2398 C CA . PHE A 1 311 ? 1.980 -8.932 -13.676 1.00 93.25 311 PHE A CA 1
ATOM 2399 C C . PHE A 1 311 ? 1.980 -9.189 -15.188 1.00 93.25 311 PHE A C 1
ATOM 2401 O O . PHE A 1 311 ? 3.040 -9.417 -15.760 1.00 93.25 311 PHE A O 1
ATOM 2408 N N . SER A 1 312 ? 0.821 -9.123 -15.847 1.00 95.12 312 SER A N 1
ATOM 2409 C CA . SER A 1 312 ? 0.716 -9.319 -17.297 1.00 95.12 312 SER A CA 1
ATOM 2410 C C . SER A 1 312 ? 1.475 -8.237 -18.064 1.00 95.12 312 SER A C 1
ATOM 2412 O O . SER A 1 312 ? 2.229 -8.575 -18.969 1.00 95.12 312 SER A O 1
ATOM 2414 N N . THR A 1 313 ? 1.386 -6.964 -17.650 1.00 93.06 313 THR A N 1
ATOM 2415 C CA . THR A 1 313 ? 2.268 -5.904 -18.173 1.00 93.06 313 THR A CA 1
ATOM 2416 C C . THR A 1 313 ? 3.744 -6.213 -17.889 1.00 93.06 313 THR A C 1
ATOM 2418 O O . THR A 1 313 ? 4.566 -6.066 -18.784 1.00 93.06 313 THR A O 1
ATOM 2421 N N . GLN A 1 314 ? 4.107 -6.701 -16.692 1.00 93.00 314 GLN A N 1
ATOM 2422 C CA . GLN A 1 314 ? 5.518 -7.002 -16.374 1.00 93.00 314 GLN A CA 1
ATOM 2423 C C . GLN A 1 314 ? 6.128 -8.072 -17.281 1.00 93.00 314 GLN A C 1
ATOM 2425 O O . GLN A 1 314 ? 7.272 -7.940 -17.712 1.00 93.00 314 GLN A O 1
ATOM 2430 N N . PHE A 1 315 ? 5.377 -9.141 -17.549 1.00 95.12 315 PHE A N 1
ATOM 2431 C CA . PHE A 1 315 ? 5.822 -10.216 -18.430 1.00 95.12 315 PHE A CA 1
ATOM 2432 C C . PHE A 1 315 ? 5.770 -9.805 -19.909 1.00 95.12 315 PHE A C 1
ATOM 2434 O O . PHE A 1 315 ? 6.653 -10.203 -20.662 1.00 95.12 315 PHE A O 1
ATOM 2441 N N . GLN A 1 316 ? 4.810 -8.964 -20.315 1.00 95.25 316 GLN A N 1
ATOM 2442 C CA . GLN A 1 316 ? 4.751 -8.397 -21.669 1.00 95.25 316 GLN A CA 1
ATOM 2443 C C . GLN A 1 316 ? 5.988 -7.535 -21.981 1.00 95.25 316 GLN A C 1
ATOM 2445 O O . GLN A 1 316 ? 6.622 -7.730 -23.015 1.00 95.25 316 GLN A O 1
ATOM 2450 N N . GLU A 1 317 ? 6.381 -6.661 -21.049 1.00 94.00 317 GLU A N 1
ATOM 2451 C CA . GLU A 1 317 ? 7.560 -5.784 -21.159 1.00 94.00 317 GLU A CA 1
ATOM 2452 C C . GLU A 1 317 ? 8.895 -6.488 -20.853 1.00 94.00 317 GLU A C 1
ATOM 2454 O O . GLU A 1 317 ? 9.956 -5.856 -20.842 1.00 94.00 317 GLU A O 1
ATOM 2459 N N . LYS A 1 318 ? 8.854 -7.801 -20.573 1.00 94.12 318 LYS A N 1
ATOM 2460 C CA . LYS A 1 318 ? 10.007 -8.630 -20.178 1.00 94.12 318 LYS A CA 1
ATOM 2461 C C . LYS A 1 318 ? 10.783 -8.083 -18.974 1.00 94.12 318 LYS A C 1
ATOM 2463 O O . LYS A 1 318 ? 11.961 -8.382 -18.797 1.00 94.12 318 LYS A O 1
ATOM 2468 N N . ALA A 1 319 ? 10.120 -7.326 -18.101 1.00 92.31 319 ALA A N 1
ATOM 2469 C CA . ALA A 1 319 ? 10.764 -6.584 -17.018 1.00 92.31 319 ALA A CA 1
ATOM 2470 C C . ALA A 1 319 ? 11.509 -7.498 -16.022 1.00 92.31 319 ALA A C 1
ATOM 2472 O O . ALA A 1 319 ? 12.536 -7.113 -15.471 1.00 92.31 319 ALA A O 1
ATOM 2473 N N . PHE A 1 320 ? 11.024 -8.732 -15.829 1.00 90.56 320 PHE A N 1
ATOM 2474 C CA . PHE A 1 320 ? 11.689 -9.767 -15.025 1.00 90.56 320 PHE A CA 1
ATOM 2475 C C . PHE A 1 320 ? 12.898 -10.428 -15.714 1.00 90.56 320 PHE A C 1
ATOM 2477 O O . PHE A 1 320 ? 13.735 -10.996 -15.019 1.00 90.56 320 PHE A O 1
ATOM 2484 N N . GLU A 1 321 ? 12.994 -10.373 -17.046 1.00 90.12 321 GLU A N 1
ATOM 2485 C CA . GLU A 1 321 ? 14.128 -10.902 -17.824 1.00 90.12 321 GLU A CA 1
ATOM 2486 C C . GLU A 1 321 ? 15.259 -9.867 -17.943 1.00 90.12 321 GLU A C 1
ATOM 2488 O O . GLU A 1 321 ? 16.422 -10.230 -18.101 1.00 90.12 321 GLU A O 1
ATOM 2493 N N . THR A 1 322 ? 14.928 -8.572 -17.865 1.00 89.25 322 THR A N 1
ATOM 2494 C CA . THR A 1 322 ? 15.884 -7.463 -18.012 1.00 89.25 322 THR A CA 1
ATOM 2495 C C . THR A 1 322 ? 16.602 -7.082 -16.719 1.00 89.25 322 THR A C 1
ATOM 2497 O O . THR A 1 322 ? 17.712 -6.556 -16.777 1.00 89.25 322 THR A O 1
ATOM 2500 N N . VAL A 1 323 ? 15.991 -7.323 -15.555 1.00 90.19 323 VAL A N 1
ATOM 2501 C CA . VAL A 1 323 ? 16.628 -7.081 -14.249 1.00 90.19 323 VAL A CA 1
ATOM 2502 C C . VAL A 1 323 ? 17.544 -8.237 -13.860 1.00 90.19 323 VAL A C 1
ATOM 2504 O O . VAL A 1 323 ? 17.263 -9.399 -14.148 1.00 90.19 323 VAL A O 1
ATOM 2507 N N . SER A 1 324 ? 18.641 -7.941 -13.159 1.00 90.12 324 SER A N 1
ATOM 2508 C CA . SER A 1 324 ? 19.574 -8.984 -12.723 1.00 90.12 324 SER A CA 1
ATOM 2509 C C . SER A 1 324 ? 18.912 -9.968 -11.744 1.00 90.12 324 SER A C 1
ATOM 2511 O O . SER A 1 324 ? 18.116 -9.581 -10.885 1.00 90.12 324 SER A O 1
ATOM 2513 N N . THR A 1 325 ? 19.309 -11.244 -11.783 1.00 90.75 325 THR A N 1
ATOM 2514 C CA . THR A 1 325 ? 18.863 -12.252 -10.800 1.00 90.75 325 THR A CA 1
ATOM 2515 C C . THR A 1 325 ? 19.171 -11.816 -9.363 1.00 90.75 325 THR A C 1
ATOM 2517 O O . THR A 1 325 ? 18.368 -12.039 -8.456 1.00 90.75 325 THR A O 1
ATOM 2520 N N . ALA A 1 326 ? 20.299 -11.126 -9.159 1.00 91.38 326 ALA A N 1
ATOM 2521 C CA . ALA A 1 326 ? 20.664 -10.531 -7.877 1.00 91.38 326 ALA A CA 1
ATOM 2522 C C . ALA A 1 326 ? 19.637 -9.483 -7.406 1.00 91.38 326 ALA A C 1
ATOM 2524 O O . ALA A 1 326 ? 19.291 -9.480 -6.227 1.00 91.38 326 ALA A O 1
ATOM 2525 N N . SER A 1 327 ? 19.079 -8.670 -8.314 1.00 92.88 327 SER A N 1
ATOM 2526 C CA . SER A 1 327 ? 17.991 -7.725 -8.012 1.00 92.88 327 SER A CA 1
ATOM 2527 C C . SER A 1 327 ? 16.743 -8.430 -7.489 1.00 92.88 327 SER A C 1
ATOM 2529 O O . SER A 1 327 ? 16.175 -8.005 -6.486 1.00 92.88 327 SER A O 1
ATOM 2531 N N . ILE A 1 328 ? 16.330 -9.532 -8.123 1.00 92.88 328 ILE A N 1
ATOM 2532 C CA . ILE A 1 328 ? 15.154 -10.303 -7.692 1.00 92.88 328 ILE A CA 1
ATOM 2533 C C . ILE A 1 328 ? 15.390 -10.963 -6.327 1.00 92.88 328 ILE A C 1
ATOM 2535 O O . ILE A 1 328 ? 14.532 -10.874 -5.450 1.00 92.88 328 ILE A O 1
ATOM 2539 N N . ILE A 1 329 ? 16.560 -11.573 -6.114 1.00 93.69 329 ILE A N 1
ATOM 2540 C CA . ILE A 1 329 ? 16.933 -12.178 -4.825 1.00 93.69 329 ILE A CA 1
ATOM 2541 C C . ILE A 1 329 ? 16.937 -11.115 -3.717 1.00 93.69 329 ILE A C 1
ATOM 2543 O O . ILE A 1 329 ? 16.304 -11.299 -2.675 1.00 93.69 329 ILE A O 1
ATOM 2547 N N . PHE A 1 330 ? 17.592 -9.977 -3.962 1.00 94.00 330 PHE A N 1
ATOM 2548 C CA . PHE A 1 330 ? 17.625 -8.829 -3.057 1.00 94.00 330 PHE A CA 1
ATOM 2549 C C . PHE A 1 330 ? 16.216 -8.328 -2.715 1.00 94.00 330 PHE A C 1
ATOM 2551 O O . PHE A 1 330 ? 15.890 -8.201 -1.534 1.00 94.00 330 PHE A O 1
ATOM 2558 N N . LEU A 1 331 ? 15.355 -8.119 -3.718 1.00 94.81 331 LEU A N 1
ATOM 2559 C CA . LEU A 1 331 ? 13.966 -7.702 -3.513 1.00 94.81 331 LEU A CA 1
ATOM 2560 C C . LEU A 1 331 ? 13.199 -8.675 -2.620 1.00 94.81 331 LEU A C 1
ATOM 2562 O O . LEU A 1 331 ? 12.540 -8.241 -1.677 1.00 94.81 331 LEU A O 1
ATOM 2566 N N . VAL A 1 332 ? 13.300 -9.982 -2.877 1.00 94.12 332 VAL A N 1
ATOM 2567 C CA . VAL A 1 332 ? 12.599 -11.001 -2.085 1.00 94.12 332 VAL A CA 1
ATOM 2568 C C . VAL A 1 332 ? 13.026 -10.934 -0.617 1.00 94.12 332 VAL A C 1
ATOM 2570 O O . VAL A 1 332 ? 12.162 -10.850 0.259 1.00 94.12 332 VAL A O 1
ATOM 2573 N N . PHE A 1 333 ? 14.327 -10.918 -0.322 1.00 95.25 333 PHE A N 1
ATOM 2574 C CA . PHE A 1 333 ? 14.799 -10.879 1.065 1.00 95.25 333 PHE A CA 1
ATOM 2575 C C . PHE A 1 333 ? 14.524 -9.540 1.756 1.00 95.25 333 PHE A C 1
ATOM 2577 O O . PHE A 1 333 ? 14.069 -9.531 2.903 1.00 95.25 333 PHE A O 1
ATOM 2584 N N . VAL A 1 334 ? 14.736 -8.410 1.075 1.00 95.00 334 VAL A N 1
ATOM 2585 C CA . VAL A 1 334 ? 14.523 -7.092 1.681 1.00 95.00 334 VAL A CA 1
ATOM 2586 C C . VAL A 1 334 ? 13.037 -6.808 1.881 1.00 95.00 334 VAL A C 1
ATOM 2588 O O . VAL A 1 334 ? 12.675 -6.381 2.968 1.00 95.00 334 VAL A O 1
ATOM 2591 N N . ASN A 1 335 ? 12.140 -7.128 0.944 1.00 95.44 335 ASN A N 1
ATOM 2592 C CA . ASN A 1 335 ? 10.693 -6.967 1.155 1.00 95.44 335 ASN A CA 1
ATOM 2593 C C . ASN A 1 335 ? 10.185 -7.769 2.367 1.00 95.44 335 ASN A C 1
ATOM 2595 O O . ASN A 1 335 ? 9.428 -7.241 3.188 1.00 95.44 335 ASN A O 1
ATOM 2599 N N . LEU A 1 336 ? 10.630 -9.028 2.499 1.00 93.75 336 LEU A N 1
ATOM 2600 C CA . LEU A 1 336 ? 10.323 -9.894 3.643 1.00 93.75 336 LEU A CA 1
ATOM 2601 C C . LEU A 1 336 ? 10.817 -9.257 4.954 1.00 93.75 336 LEU A C 1
ATOM 2603 O O . LEU A 1 336 ? 10.054 -9.138 5.916 1.00 93.75 336 LEU A O 1
ATOM 2607 N N . GLY A 1 337 ? 12.077 -8.808 4.962 1.00 94.62 337 GLY A N 1
ATOM 2608 C CA . GLY A 1 337 ? 12.712 -8.137 6.093 1.00 94.62 337 GLY A CA 1
ATOM 2609 C C . GLY A 1 337 ? 12.000 -6.845 6.488 1.00 94.62 337 GLY A C 1
ATOM 2610 O O . GLY A 1 337 ? 11.623 -6.697 7.646 1.00 94.62 337 GLY A O 1
ATOM 2611 N N . LEU A 1 338 ? 11.744 -5.944 5.533 1.00 95.31 338 LEU A N 1
ATOM 2612 C CA . LEU A 1 338 ? 11.059 -4.667 5.747 1.00 95.31 338 LEU A CA 1
ATOM 2613 C C . LEU A 1 338 ? 9.673 -4.878 6.365 1.00 95.31 338 LEU A C 1
ATOM 2615 O O . LEU A 1 338 ? 9.372 -4.265 7.387 1.00 95.31 338 LEU A O 1
ATOM 2619 N N . TYR A 1 339 ? 8.825 -5.746 5.798 1.00 94.56 339 TYR A N 1
ATOM 2620 C CA . TYR A 1 339 ? 7.472 -5.934 6.334 1.00 94.56 339 TYR A CA 1
ATOM 2621 C C . TYR A 1 339 ? 7.482 -6.511 7.760 1.00 94.56 339 TYR A C 1
ATOM 2623 O O . TYR A 1 339 ? 6.756 -6.019 8.629 1.00 94.56 339 TYR A O 1
ATOM 2631 N N . ALA A 1 340 ? 8.342 -7.497 8.039 1.00 92.62 340 ALA A N 1
ATOM 2632 C CA . ALA A 1 340 ? 8.494 -8.054 9.384 1.00 92.62 340 ALA A CA 1
ATOM 2633 C C . ALA A 1 340 ? 9.049 -7.016 10.383 1.00 92.62 340 ALA A C 1
ATOM 2635 O O . ALA A 1 340 ? 8.494 -6.834 11.470 1.00 92.62 340 ALA A O 1
ATOM 2636 N N . PHE A 1 341 ? 10.101 -6.291 9.995 1.00 94.25 341 PHE A N 1
ATOM 2637 C CA . PHE A 1 341 ? 10.777 -5.274 10.802 1.00 94.25 341 PHE A CA 1
ATOM 2638 C C . PHE A 1 341 ? 9.862 -4.094 11.136 1.00 94.25 341 PHE A C 1
ATOM 2640 O O . PHE A 1 341 ? 9.687 -3.760 12.308 1.00 94.25 341 PHE A O 1
ATOM 2647 N N . PHE A 1 342 ? 9.198 -3.498 10.142 1.00 95.00 342 PHE A N 1
ATOM 2648 C CA . PHE A 1 342 ? 8.272 -2.392 10.384 1.00 95.00 342 PHE A CA 1
ATOM 2649 C C . PHE A 1 342 ? 7.021 -2.823 11.150 1.00 95.00 342 PHE A C 1
ATOM 2651 O O . PHE A 1 342 ? 6.505 -2.032 11.940 1.00 95.00 342 PHE A O 1
ATOM 2658 N N . THR A 1 343 ? 6.559 -4.069 10.994 1.00 93.38 343 THR A N 1
ATOM 2659 C CA . THR A 1 343 ? 5.482 -4.604 11.839 1.00 93.38 343 THR A CA 1
ATOM 2660 C C . THR A 1 343 ? 5.923 -4.704 13.301 1.00 93.38 343 THR A C 1
ATOM 2662 O O . THR A 1 343 ? 5.180 -4.278 14.189 1.00 93.38 343 THR A O 1
ATOM 2665 N N . LEU A 1 344 ? 7.137 -5.198 13.568 1.00 93.00 344 LEU A N 1
ATOM 2666 C CA . LEU A 1 344 ? 7.706 -5.245 14.917 1.00 93.00 344 LEU A CA 1
ATOM 2667 C C . LEU A 1 344 ? 7.855 -3.836 15.513 1.00 93.00 344 LEU A C 1
ATOM 2669 O O . LEU A 1 344 ? 7.411 -3.603 16.639 1.00 93.00 344 LEU A O 1
ATOM 2673 N N . ILE A 1 345 ? 8.394 -2.879 14.749 1.00 93.75 345 ILE A N 1
ATOM 2674 C CA . ILE A 1 345 ? 8.488 -1.475 15.174 1.00 93.75 345 ILE A CA 1
ATOM 2675 C C . ILE A 1 345 ? 7.094 -0.901 15.457 1.00 93.75 345 ILE A C 1
ATOM 2677 O O . ILE A 1 345 ? 6.921 -0.249 16.483 1.00 93.75 345 ILE A O 1
ATOM 2681 N N . CYS A 1 346 ? 6.083 -1.175 14.622 1.00 92.00 346 CYS A N 1
ATOM 2682 C CA . CYS A 1 346 ? 4.703 -0.753 14.884 1.00 92.00 346 CYS A CA 1
ATOM 2683 C C . CYS A 1 346 ? 4.200 -1.265 16.240 1.00 92.00 346 CYS A C 1
ATOM 2685 O O . CYS A 1 346 ? 3.659 -0.475 17.009 1.00 92.00 346 CYS A O 1
ATOM 2687 N N . VAL A 1 347 ? 4.415 -2.546 16.572 1.00 91.25 347 VAL A N 1
ATOM 2688 C CA . VAL A 1 347 ? 4.024 -3.102 17.883 1.00 91.25 347 VAL A CA 1
ATOM 2689 C C . VAL A 1 347 ? 4.752 -2.390 19.028 1.00 91.25 347 VAL A C 1
ATOM 2691 O O . VAL A 1 347 ? 4.123 -2.055 20.034 1.00 91.25 347 VAL A O 1
ATOM 2694 N N . VAL A 1 348 ? 6.058 -2.139 18.890 1.00 90.44 348 VAL A N 1
ATOM 2695 C CA . VAL A 1 348 ? 6.867 -1.476 19.926 1.00 90.44 348 VAL A CA 1
ATOM 2696 C C . VAL A 1 348 ? 6.443 -0.016 20.116 1.00 90.44 348 VAL A C 1
ATOM 2698 O O . VAL A 1 348 ? 6.160 0.385 21.245 1.00 90.44 348 VAL A O 1
ATOM 2701 N N . LEU A 1 349 ? 6.337 0.765 19.038 1.00 89.94 349 LEU A N 1
ATOM 2702 C CA . LEU A 1 349 ? 6.004 2.193 19.083 1.00 89.94 349 LEU A CA 1
ATOM 2703 C C . LEU A 1 349 ? 4.542 2.461 19.472 1.00 89.94 349 LEU A C 1
ATOM 2705 O O . LEU A 1 349 ? 4.285 3.402 20.215 1.00 89.94 349 LEU A O 1
ATOM 2709 N N . ALA A 1 350 ? 3.589 1.630 19.038 1.00 86.75 350 ALA A N 1
ATOM 2710 C CA . ALA A 1 350 ? 2.169 1.798 19.374 1.00 86.75 350 ALA A CA 1
ATOM 2711 C C . ALA A 1 350 ? 1.818 1.378 20.817 1.00 86.75 350 ALA A C 1
ATOM 2713 O O . ALA A 1 350 ? 0.721 1.665 21.299 1.00 86.75 350 ALA A O 1
ATOM 2714 N N . ARG A 1 351 ? 2.715 0.669 21.518 1.00 83.56 351 ARG A N 1
ATOM 2715 C CA . ARG A 1 351 ? 2.480 0.161 22.886 1.00 83.56 351 ARG A CA 1
ATOM 2716 C C . ARG A 1 351 ? 3.417 0.756 23.930 1.00 83.56 351 ARG A C 1
ATOM 2718 O O . ARG A 1 351 ? 2.998 0.890 25.084 1.00 83.56 351 ARG A O 1
ATOM 2725 N N . LEU A 1 352 ? 4.652 1.075 23.533 1.00 79.94 352 LEU A N 1
ATOM 2726 C CA . LEU A 1 352 ? 5.770 1.506 24.378 1.00 79.94 352 LEU A CA 1
ATOM 2727 C C . LEU A 1 352 ? 5.890 0.628 25.641 1.00 79.94 352 LEU A C 1
ATOM 2729 O O . LEU A 1 352 ? 5.584 1.081 26.747 1.00 79.94 352 LEU A O 1
ATOM 2733 N N . PRO A 1 353 ? 6.276 -0.658 25.490 1.00 73.12 353 PRO A N 1
ATOM 2734 C CA . PRO A 1 353 ? 6.190 -1.653 26.564 1.00 73.12 353 PRO A CA 1
ATOM 2735 C C . PRO A 1 353 ? 7.034 -1.303 27.796 1.00 73.12 353 PRO A C 1
ATOM 2737 O O . PRO A 1 353 ? 6.674 -1.706 28.898 1.00 73.12 353 PRO A O 1
ATOM 2740 N N . PHE A 1 354 ? 8.101 -0.522 27.613 1.00 74.44 354 PHE A N 1
ATOM 2741 C CA . PHE A 1 354 ? 9.041 -0.099 28.654 1.00 74.44 354 PHE A CA 1
ATOM 2742 C C . PHE A 1 354 ? 8.494 0.980 29.607 1.00 74.44 354 PHE A C 1
ATOM 2744 O O . PHE A 1 354 ? 9.125 1.268 30.619 1.00 74.44 354 PHE A O 1
ATOM 2751 N N . LEU A 1 355 ? 7.342 1.598 29.308 1.00 72.69 355 LEU A N 1
ATOM 2752 C CA . LEU A 1 355 ? 6.796 2.668 30.148 1.00 72.69 355 LEU A CA 1
ATOM 2753 C C . LEU A 1 355 ? 6.012 2.132 31.363 1.00 72.69 355 LEU A C 1
ATOM 2755 O O . LEU A 1 355 ? 5.174 1.228 31.213 1.00 72.69 355 LEU A O 1
ATOM 2759 N N . PRO A 1 356 ? 6.220 2.720 32.560 1.00 70.56 356 PRO A N 1
ATOM 2760 C CA . PRO A 1 356 ? 5.540 2.298 33.778 1.00 70.56 356 PRO A CA 1
ATOM 2761 C C . PRO A 1 356 ? 4.034 2.592 33.726 1.00 70.56 356 PRO A C 1
ATOM 2763 O O . PRO A 1 356 ? 3.569 3.471 33.000 1.00 70.56 356 PRO A O 1
ATOM 2766 N N . LYS A 1 357 ? 3.257 1.865 34.543 1.00 67.69 357 LYS A N 1
ATOM 2767 C CA . LYS A 1 357 ? 1.780 1.950 34.597 1.00 67.69 357 LYS A CA 1
ATOM 2768 C C . LYS A 1 357 ? 1.247 3.371 34.840 1.00 67.69 357 LYS A C 1
ATOM 2770 O O . LYS A 1 357 ? 0.154 3.698 34.402 1.00 67.69 357 LYS A O 1
ATOM 2775 N N . SER A 1 358 ? 2.041 4.249 35.453 1.00 64.88 358 SER A N 1
ATOM 2776 C CA . SER A 1 358 ? 1.723 5.672 35.647 1.00 64.88 358 SER A CA 1
ATOM 2777 C C . SER A 1 358 ? 1.626 6.495 34.344 1.00 64.88 358 SER A C 1
ATOM 2779 O O . SER A 1 358 ? 1.318 7.686 34.397 1.00 64.88 358 SER A O 1
ATOM 2781 N N . PHE A 1 359 ? 1.895 5.897 33.178 1.00 64.38 359 PHE A N 1
ATOM 2782 C CA . PHE A 1 359 ? 1.689 6.476 31.843 1.00 64.38 359 PHE A CA 1
ATOM 2783 C C . PHE A 1 359 ? 0.462 5.894 31.115 1.00 64.38 359 PHE A C 1
ATOM 2785 O O . PHE A 1 359 ? 0.251 6.210 29.940 1.00 64.38 359 PHE A O 1
ATOM 2792 N N . ASP A 1 360 ? -0.329 5.034 31.760 1.00 67.31 360 ASP A N 1
ATOM 2793 C CA . ASP A 1 360 ? -1.592 4.515 31.226 1.00 67.31 360 ASP A CA 1
ATOM 2794 C C . ASP A 1 360 ? -2.701 5.574 31.458 1.00 67.31 360 ASP A C 1
ATOM 2796 O O . ASP A 1 360 ? -3.336 5.591 32.509 1.00 67.31 360 ASP A O 1
ATOM 2800 N N . SER A 1 361 ? -2.917 6.500 30.509 1.00 55.81 361 SER A N 1
ATOM 2801 C CA . SER A 1 361 ? -4.091 7.397 30.553 1.00 55.81 361 SER A CA 1
ATOM 2802 C C . SER A 1 361 ? -5.338 6.658 30.055 1.00 55.81 361 SER A C 1
ATOM 2804 O O . SER A 1 361 ? -5.218 5.863 29.117 1.00 55.81 361 SER A O 1
ATOM 2806 N N . PRO A 1 362 ? -6.542 6.949 30.585 1.00 51.38 362 PRO A N 1
ATOM 2807 C CA . PRO A 1 362 ? -7.786 6.426 30.030 1.00 51.38 362 PRO A CA 1
ATOM 2808 C C . PRO A 1 362 ? -7.910 6.767 28.540 1.00 51.38 362 PRO A C 1
ATOM 2810 O O . PRO A 1 362 ? -7.740 7.921 28.139 1.00 51.38 362 PRO A O 1
ATOM 2813 N N . SER A 1 363 ? -8.202 5.764 27.706 1.00 44.97 363 SER A N 1
ATOM 2814 C CA . SER A 1 363 ? -8.405 5.986 26.272 1.00 44.97 363 SER A CA 1
ATOM 2815 C C . SER A 1 363 ? -9.584 6.940 26.059 1.00 44.97 363 SER A C 1
ATOM 2817 O O . SER A 1 363 ? -10.668 6.704 26.590 1.00 44.97 363 SER A O 1
ATOM 2819 N N . LEU A 1 364 ? -9.390 7.982 25.251 1.00 43.12 364 LEU A N 1
ATOM 2820 C CA . LEU A 1 364 ? -10.313 9.114 25.054 1.00 43.12 364 LEU A CA 1
ATOM 2821 C C . LEU A 1 364 ? -11.548 8.763 24.179 1.00 43.12 364 LEU A C 1
ATOM 2823 O O . LEU A 1 364 ? -11.962 9.548 23.328 1.00 43.12 364 LEU A O 1
ATOM 2827 N N . SER A 1 365 ? -12.087 7.545 24.324 1.00 38.59 365 SER A N 1
ATOM 2828 C CA . SER A 1 365 ? -12.993 6.901 23.358 1.00 38.59 365 SER A CA 1
ATOM 2829 C C . SER A 1 365 ? -14.433 6.652 23.837 1.00 38.59 365 SER A C 1
ATOM 2831 O O . SER A 1 365 ? -15.253 6.181 23.038 1.00 38.59 365 SER A O 1
ATOM 2833 N N . ASP A 1 366 ? -14.779 6.999 25.082 1.00 33.06 366 ASP A N 1
ATOM 2834 C CA . ASP A 1 366 ? -16.174 7.069 25.540 1.00 33.06 366 ASP A CA 1
ATOM 2835 C C . ASP A 1 366 ? -16.355 7.953 26.790 1.00 33.06 366 ASP A C 1
ATOM 2837 O O . ASP A 1 366 ? -15.406 8.136 27.549 1.00 33.06 366 ASP A O 1
ATOM 2841 N N . HIS A 1 367 ? -17.595 8.418 26.988 1.00 43.09 367 HIS A N 1
ATOM 2842 C CA . HIS A 1 367 ? -18.104 9.319 28.043 1.00 43.09 367 HIS A CA 1
ATOM 2843 C C . HIS A 1 367 ? -17.688 10.802 27.919 1.00 43.09 367 HIS A C 1
ATOM 2845 O O . HIS A 1 367 ? -16.506 11.124 27.939 1.00 43.09 367 HIS A O 1
ATOM 2851 N N . SER A 1 368 ? -18.580 11.744 27.573 1.00 33.84 368 SER A N 1
ATOM 2852 C CA . SER A 1 368 ? -19.924 12.116 28.091 1.00 33.84 368 SER A CA 1
ATOM 2853 C C . SER A 1 368 ? -19.844 12.988 29.336 1.00 33.84 368 SER A C 1
ATOM 2855 O O . SER A 1 368 ? -19.132 12.634 30.269 1.00 33.84 368 SER A O 1
ATOM 2857 N N . ASP A 1 369 ? -20.614 14.074 29.334 1.00 32.03 369 ASP A N 1
ATOM 2858 C CA . ASP A 1 369 ? -20.662 15.111 30.363 1.00 32.03 369 ASP A CA 1
ATOM 2859 C C . ASP A 1 369 ? -20.936 14.515 31.749 1.00 32.03 369 ASP A C 1
ATOM 2861 O O . ASP A 1 369 ? -22.058 14.158 32.106 1.00 32.03 369 ASP A O 1
ATOM 2865 N N . VAL A 1 370 ? -19.861 14.364 32.516 1.00 34.88 370 VAL A N 1
ATOM 2866 C CA . VAL A 1 370 ? -19.881 14.101 33.950 1.00 34.88 370 VAL A CA 1
ATOM 2867 C C . VAL A 1 370 ? -18.982 15.164 34.544 1.00 34.88 370 VAL A C 1
ATOM 2869 O O . VAL A 1 370 ? -17.767 15.130 34.336 1.00 34.88 370 VAL A O 1
ATOM 2872 N N . ASP A 1 371 ? -19.593 16.126 35.230 1.00 31.67 371 ASP A N 1
ATOM 2873 C CA . ASP A 1 371 ? -18.892 17.223 35.880 1.00 31.67 371 ASP A CA 1
ATOM 2874 C C . ASP A 1 371 ? -17.771 16.693 36.774 1.00 31.67 371 ASP A C 1
ATOM 2876 O O . ASP A 1 371 ? -18.008 16.088 37.824 1.00 31.67 371 ASP A O 1
ATOM 2880 N N . VAL A 1 372 ? -16.525 16.978 36.392 1.00 38.72 372 VAL A N 1
ATOM 2881 C CA . VAL A 1 372 ? -15.354 16.786 37.257 1.00 38.72 372 VAL A CA 1
ATOM 2882 C C . VAL A 1 372 ? -15.283 17.961 38.238 1.00 38.72 372 VAL A C 1
ATOM 2884 O O . VAL A 1 372 ? -14.306 18.695 38.301 1.00 38.72 372 VAL A O 1
ATOM 2887 N N . ASN A 1 373 ? -16.357 18.119 39.013 1.00 28.27 373 ASN A N 1
ATOM 2888 C CA . ASN A 1 373 ? -16.459 18.987 40.183 1.00 28.27 373 ASN A CA 1
ATOM 2889 C C . ASN A 1 373 ? -16.456 18.137 41.465 1.00 28.27 373 ASN A C 1
ATOM 2891 O O . ASN A 1 373 ? -17.197 18.386 42.412 1.00 28.27 373 ASN A O 1
ATOM 2895 N N . VAL A 1 374 ? -15.589 17.119 41.503 1.00 35.50 374 VAL A N 1
ATOM 2896 C CA . VAL A 1 374 ? -15.220 16.420 42.740 1.00 35.50 374 VAL A CA 1
ATOM 2897 C C . VAL A 1 374 ? -13.904 17.008 43.241 1.00 35.50 374 VAL A C 1
ATOM 2899 O O . VAL A 1 374 ? -12.834 16.457 43.010 1.00 35.50 374 VAL A O 1
ATOM 2902 N N . ILE A 1 375 ? -14.047 18.170 43.883 1.00 32.84 375 ILE A N 1
ATOM 2903 C CA . ILE A 1 375 ? -13.214 18.709 44.968 1.00 32.84 375 ILE A CA 1
ATOM 2904 C C . ILE A 1 375 ? -11.696 18.471 44.803 1.00 32.84 375 ILE A C 1
ATOM 2906 O O . ILE A 1 375 ? -11.127 17.492 45.286 1.00 32.84 375 ILE A O 1
ATOM 2910 N N . ASP A 1 376 ? -11.028 19.436 44.168 1.00 33.00 376 ASP A N 1
ATOM 2911 C CA . ASP A 1 376 ? -9.566 19.501 44.069 1.00 33.00 376 ASP A CA 1
ATOM 2912 C C . ASP A 1 376 ? -8.971 20.022 45.395 1.00 33.00 376 ASP A C 1
ATOM 2914 O O . ASP A 1 376 ? -8.972 21.220 45.670 1.00 33.00 376 ASP A O 1
ATOM 2918 N N . THR A 1 377 ? -8.514 19.116 46.270 1.00 36.53 377 THR A N 1
ATOM 2919 C CA . THR A 1 377 ? -7.776 19.463 47.510 1.00 36.53 377 THR A CA 1
ATOM 2920 C C . THR A 1 377 ? -6.465 18.686 47.660 1.00 36.53 377 THR A C 1
ATOM 2922 O O . THR A 1 377 ? -6.087 18.270 48.753 1.00 36.53 377 THR A O 1
ATOM 2925 N N . ALA A 1 378 ? -5.731 18.500 46.560 1.00 38.59 378 ALA A N 1
ATOM 2926 C CA . ALA A 1 378 ? -4.332 18.074 46.609 1.00 38.59 378 ALA A CA 1
ATOM 2927 C C . ALA A 1 378 ? -3.572 18.625 45.396 1.00 38.59 378 ALA A C 1
ATOM 2929 O O . ALA A 1 378 ? -3.806 18.195 44.270 1.00 38.59 378 ALA A O 1
ATOM 2930 N N . GLY A 1 379 ? -2.653 19.570 45.636 1.00 42.47 379 GLY A N 1
ATOM 2931 C CA . GLY A 1 379 ? -2.011 20.395 44.606 1.00 42.47 379 GLY A CA 1
ATOM 2932 C C . GLY A 1 379 ? -1.600 19.635 43.340 1.00 42.47 379 GLY A C 1
ATOM 2933 O O . GLY A 1 379 ? -0.660 18.836 43.346 1.00 42.47 379 GLY A O 1
ATOM 2934 N N . THR A 1 380 ? -2.287 19.920 42.232 1.00 42.62 380 THR A N 1
ATOM 2935 C CA . THR A 1 380 ? -2.092 19.231 40.955 1.00 42.62 380 THR A CA 1
ATOM 2936 C C . THR A 1 380 ? -0.722 19.541 40.346 1.00 42.62 380 THR A C 1
ATOM 2938 O O . THR A 1 380 ? -0.500 20.547 39.668 1.00 42.62 380 THR A O 1
ATOM 2941 N N . GLN A 1 381 ? 0.227 18.622 40.542 1.00 51.12 381 GLN A N 1
ATOM 2942 C CA . GLN A 1 381 ? 1.528 18.653 39.877 1.00 51.12 381 GLN A CA 1
ATOM 2943 C C . GLN A 1 381 ? 1.319 18.675 38.352 1.00 51.12 381 GLN A C 1
ATOM 2945 O O . GLN A 1 381 ? 0.841 17.699 37.766 1.00 51.12 381 GLN A O 1
ATOM 2950 N N . LYS A 1 382 ? 1.669 19.792 37.693 1.00 54.34 382 LYS A N 1
ATOM 2951 C CA . LYS A 1 382 ? 1.485 19.988 36.243 1.00 54.34 382 LYS A CA 1
ATOM 2952 C C . LYS A 1 382 ? 2.180 18.873 35.454 1.00 54.34 382 LYS A C 1
ATOM 2954 O O . LYS A 1 382 ? 3.390 18.904 35.243 1.00 54.34 382 LYS A O 1
ATOM 2959 N N . VAL A 1 383 ? 1.401 17.892 34.990 1.00 62.97 383 VAL A N 1
ATOM 2960 C CA . VAL A 1 383 ? 1.918 16.753 34.217 1.00 62.97 383 VAL A CA 1
ATOM 2961 C C . VAL A 1 383 ? 2.554 17.283 32.924 1.00 62.97 383 VAL A C 1
ATOM 2963 O O . VAL A 1 383 ? 1.846 17.930 32.143 1.00 62.97 383 VAL A O 1
ATOM 2966 N N . PRO A 1 384 ? 3.853 17.036 32.666 1.00 74.06 384 PRO A N 1
ATOM 2967 C CA . PRO A 1 384 ? 4.555 17.690 31.568 1.00 74.06 384 PRO A CA 1
ATOM 2968 C C . PRO A 1 384 ? 3.992 17.271 30.204 1.00 74.06 384 PRO A C 1
ATOM 2970 O O . PRO A 1 384 ? 3.536 16.139 30.013 1.00 74.06 384 PRO A O 1
ATOM 2973 N N . ILE A 1 385 ? 4.036 18.188 29.233 1.00 73.12 385 ILE A N 1
ATOM 2974 C CA . ILE A 1 385 ? 3.374 18.038 27.922 1.00 73.12 385 ILE A CA 1
ATOM 2975 C C . ILE A 1 385 ? 3.858 16.781 27.179 1.00 73.12 385 ILE A C 1
ATOM 2977 O O . ILE A 1 385 ? 3.049 16.056 26.591 1.00 73.12 385 ILE A O 1
ATOM 2981 N N . TRP A 1 386 ? 5.152 16.455 27.275 1.00 71.12 386 TRP A N 1
ATOM 2982 C CA . TRP A 1 386 ? 5.715 15.235 26.689 1.00 71.12 386 TRP A CA 1
ATOM 2983 C C . TRP A 1 386 ? 5.057 13.964 27.250 1.00 71.12 386 TRP A C 1
ATOM 2985 O O . TRP A 1 386 ? 4.743 13.057 26.487 1.00 71.12 386 TRP A O 1
ATOM 2995 N N . ARG A 1 387 ? 4.738 13.915 28.552 1.00 72.12 387 ARG A N 1
ATOM 2996 C CA . ARG A 1 387 ? 4.084 12.764 29.198 1.00 72.12 387 ARG A CA 1
ATOM 2997 C C . ARG A 1 387 ? 2.638 12.592 28.731 1.00 72.12 387 ARG A C 1
ATOM 2999 O O . ARG A 1 387 ? 2.221 11.461 28.486 1.00 72.12 387 ARG A O 1
ATOM 3006 N N . LYS A 1 388 ? 1.901 13.691 28.519 1.00 69.50 388 LYS A N 1
ATOM 3007 C CA . LYS A 1 388 ? 0.562 13.655 27.892 1.00 69.50 388 LYS A CA 1
ATOM 3008 C C . LYS A 1 388 ? 0.626 13.170 26.436 1.00 69.50 388 LYS A C 1
ATOM 3010 O O . LYS A 1 388 ? -0.208 12.368 26.023 1.00 69.50 388 LYS A O 1
ATOM 3015 N N . THR A 1 389 ? 1.634 13.608 25.681 1.00 71.06 389 THR A N 1
ATOM 3016 C CA . THR A 1 389 ? 1.841 13.217 24.274 1.00 71.06 389 THR A CA 1
ATOM 3017 C C . THR A 1 389 ? 2.195 11.734 24.148 1.00 71.06 389 THR A C 1
ATOM 3019 O O . THR A 1 389 ? 1.511 10.998 23.442 1.00 71.06 389 THR A O 1
ATOM 3022 N N . VAL A 1 390 ? 3.192 11.274 24.909 1.00 72.94 390 VAL A N 1
ATOM 3023 C CA . VAL A 1 390 ? 3.652 9.877 24.945 1.00 72.94 390 VAL A CA 1
ATOM 3024 C C . VAL A 1 390 ? 2.549 8.928 25.417 1.00 72.94 390 VAL A C 1
ATOM 3026 O O . VAL A 1 390 ? 2.368 7.863 24.835 1.00 72.94 390 VAL A O 1
ATOM 3029 N N . SER A 1 391 ? 1.765 9.314 26.429 1.00 68.75 391 SER A N 1
ATOM 3030 C CA . SER A 1 391 ? 0.601 8.529 26.856 1.00 68.75 391 SER A CA 1
ATOM 3031 C C . SER A 1 391 ? -0.470 8.447 25.756 1.00 68.75 391 SER A C 1
ATOM 3033 O O . SER A 1 391 ? -1.000 7.373 25.490 1.00 68.75 391 SER A O 1
ATOM 3035 N N . GLY A 1 392 ? -0.723 9.553 25.045 1.00 68.56 392 GLY A N 1
ATOM 3036 C CA . GLY A 1 392 ? -1.680 9.614 23.936 1.00 68.56 392 GLY A CA 1
ATOM 3037 C C . GLY A 1 392 ? -1.285 8.840 22.669 1.00 68.56 392 GLY A C 1
ATOM 3038 O O . GLY A 1 392 ? -2.150 8.619 21.824 1.00 68.56 392 GLY A O 1
ATOM 3039 N N . MET A 1 393 ? -0.022 8.427 22.524 1.00 74.06 393 MET A N 1
ATOM 3040 C CA . MET A 1 393 ? 0.464 7.587 21.415 1.00 74.06 393 MET A CA 1
ATOM 3041 C C . MET A 1 393 ? 0.362 6.078 21.696 1.00 74.06 393 MET A C 1
ATOM 3043 O O . MET A 1 393 ? 0.823 5.274 20.888 1.00 74.06 393 MET A O 1
ATOM 3047 N N . ARG A 1 394 ? -0.214 5.675 22.836 1.00 83.56 394 ARG A N 1
ATOM 3048 C CA . ARG A 1 394 ? -0.333 4.266 23.229 1.00 83.56 394 ARG A CA 1
ATOM 3049 C C . ARG A 1 394 ? -1.743 3.753 22.963 1.00 83.56 394 ARG A C 1
ATOM 3051 O O . ARG A 1 394 ? -2.723 4.352 23.398 1.00 83.56 394 ARG A O 1
ATOM 3058 N N . PHE A 1 395 ? -1.833 2.626 22.265 1.00 88.25 395 PHE A N 1
ATOM 3059 C CA . PHE A 1 395 ? -3.090 2.061 21.781 1.00 88.25 395 PHE A CA 1
ATOM 3060 C C . PHE A 1 395 ? -3.385 0.698 22.422 1.00 88.25 395 PHE A C 1
ATOM 3062 O O . PHE A 1 395 ? -2.479 -0.054 22.799 1.00 88.25 395 PHE A O 1
ATOM 3069 N N . ASP A 1 396 ? -4.664 0.337 22.525 1.00 89.31 396 ASP A N 1
ATOM 3070 C CA . ASP A 1 396 ? -5.067 -1.021 22.896 1.00 89.31 396 ASP A CA 1
ATOM 3071 C C . ASP A 1 396 ? -4.582 -2.044 21.845 1.00 89.31 396 ASP A C 1
ATOM 3073 O O . ASP A 1 396 ? -4.194 -1.684 20.728 1.00 89.31 396 ASP A O 1
ATOM 3077 N N . LYS A 1 397 ? -4.560 -3.336 22.182 1.00 91.38 397 LYS A N 1
ATOM 3078 C CA . LYS A 1 397 ? -4.041 -4.374 21.271 1.00 91.38 397 LYS A CA 1
ATOM 3079 C C . LYS A 1 397 ? -4.833 -4.485 19.968 1.00 91.38 397 LYS A C 1
ATOM 3081 O O . LYS A 1 397 ? -4.236 -4.747 18.922 1.00 91.38 397 LYS A O 1
ATOM 3086 N N . LYS A 1 398 ? -6.151 -4.260 19.995 1.00 92.12 398 LYS A N 1
ATOM 3087 C CA . LYS A 1 398 ? -7.009 -4.385 18.810 1.00 92.12 398 LYS A CA 1
ATOM 3088 C C . LYS A 1 398 ? -6.758 -3.241 17.836 1.00 92.12 398 LYS A C 1
ATOM 3090 O O . LYS A 1 398 ? -6.697 -3.478 16.629 1.00 92.12 398 LYS A O 1
ATOM 3095 N N . VAL A 1 399 ? -6.560 -2.027 18.345 1.00 92.06 399 VAL A N 1
ATOM 3096 C CA . VAL A 1 399 ? -6.134 -0.872 17.545 1.00 92.06 399 VAL A CA 1
ATOM 3097 C C . VAL A 1 399 ? -4.664 -0.990 17.131 1.00 92.06 399 VAL A C 1
ATOM 3099 O O . VAL A 1 399 ? -4.351 -0.717 15.980 1.00 92.06 399 VAL A O 1
ATOM 3102 N N . THR A 1 400 ? -3.771 -1.507 17.979 1.00 93.69 400 THR A N 1
ATOM 3103 C CA . THR A 1 400 ? -2.374 -1.789 17.589 1.00 93.69 400 THR A CA 1
ATOM 3104 C C . THR A 1 400 ? -2.303 -2.800 16.444 1.00 93.69 400 THR A C 1
ATOM 3106 O O . THR A 1 400 ? -1.582 -2.582 15.480 1.00 93.69 400 THR A O 1
ATOM 3109 N N . THR A 1 401 ? -3.106 -3.866 16.490 1.00 94.56 401 THR A N 1
ATOM 3110 C CA . THR A 1 401 ? -3.227 -4.843 15.394 1.00 94.56 401 THR A CA 1
ATOM 3111 C C . THR A 1 401 ? -3.670 -4.161 14.093 1.00 94.56 401 THR A C 1
ATOM 3113 O O . THR A 1 401 ? -3.106 -4.425 13.033 1.00 94.56 401 THR A O 1
ATOM 3116 N N . ALA A 1 402 ? -4.633 -3.234 14.173 1.00 94.56 402 ALA A N 1
ATOM 3117 C CA . ALA A 1 402 ? -5.066 -2.433 13.030 1.00 94.56 402 ALA A CA 1
ATOM 3118 C C . ALA A 1 402 ? -3.946 -1.528 12.478 1.00 94.56 402 ALA A C 1
ATOM 3120 O O . ALA A 1 402 ? -3.777 -1.450 11.262 1.00 94.56 402 ALA A O 1
ATOM 3121 N N . ILE A 1 403 ? -3.157 -0.887 13.351 1.00 94.75 403 ILE A N 1
ATOM 3122 C CA . ILE A 1 403 ? -1.971 -0.103 12.968 1.00 94.75 403 ILE A CA 1
ATOM 3123 C C . ILE A 1 403 ? -0.958 -0.994 12.247 1.00 94.75 403 ILE A C 1
ATOM 3125 O O . ILE A 1 403 ? -0.527 -0.637 11.159 1.00 94.75 403 ILE A O 1
ATOM 3129 N N . CYS A 1 404 ? -0.604 -2.153 12.808 1.00 94.81 404 CYS A N 1
ATOM 3130 C CA . CYS A 1 404 ? 0.397 -3.059 12.242 1.00 94.81 404 CYS A CA 1
ATOM 3131 C C . CYS A 1 404 ? 0.057 -3.493 10.811 1.00 94.81 404 CYS A C 1
ATOM 3133 O O . CYS A 1 404 ? 0.911 -3.411 9.931 1.00 94.81 404 CYS A O 1
ATOM 3135 N N . PHE A 1 405 ? -1.195 -3.888 10.555 1.00 94.38 405 PHE A N 1
ATOM 3136 C CA . PHE A 1 405 ? -1.617 -4.233 9.197 1.00 94.38 405 PHE A CA 1
ATOM 3137 C C . PHE A 1 405 ? -1.717 -3.009 8.273 1.00 94.38 405 PHE A C 1
ATOM 3139 O O . PHE A 1 405 ? -1.442 -3.143 7.090 1.00 94.38 405 PHE A O 1
ATOM 3146 N N . CYS A 1 406 ? -2.054 -1.809 8.763 1.00 94.94 406 CYS A N 1
ATOM 3147 C CA . CYS A 1 406 ? -2.185 -0.625 7.899 1.00 94.94 406 CYS A CA 1
ATOM 3148 C C . CYS A 1 406 ? -0.861 0.093 7.598 1.00 94.94 406 CYS A C 1
ATOM 3150 O O . CYS A 1 406 ? -0.620 0.470 6.455 1.00 94.94 406 CYS A O 1
ATOM 3152 N N . ALA A 1 407 ? -0.021 0.323 8.604 1.00 93.75 407 ALA A N 1
ATOM 3153 C CA . ALA A 1 407 ? 1.083 1.279 8.539 1.00 93.75 407 ALA A CA 1
ATOM 3154 C C . ALA A 1 407 ? 2.288 0.762 7.735 1.00 93.75 407 ALA A C 1
ATOM 3156 O O . ALA A 1 407 ? 2.905 1.532 7.001 1.00 93.75 407 ALA A O 1
ATOM 3157 N N . ALA A 1 408 ? 2.586 -0.538 7.837 1.00 92.00 408 ALA A N 1
ATOM 3158 C CA . ALA A 1 408 ? 3.631 -1.199 7.053 1.00 92.00 408 ALA A CA 1
ATOM 3159 C C . ALA A 1 408 ? 3.146 -1.686 5.672 1.00 92.00 408 ALA A C 1
ATOM 3161 O O . ALA A 1 408 ? 3.963 -2.056 4.841 1.00 92.00 408 ALA A O 1
ATOM 3162 N N . ALA A 1 409 ? 1.835 -1.712 5.409 1.00 93.56 409 ALA A N 1
ATOM 3163 C CA . ALA A 1 409 ? 1.298 -2.240 4.157 1.00 93.56 409 ALA A CA 1
ATOM 3164 C C . ALA A 1 409 ? 1.338 -1.230 3.001 1.00 93.56 409 ALA A C 1
ATOM 3166 O O . ALA A 1 409 ? 1.074 -0.041 3.194 1.00 93.56 409 ALA A O 1
ATOM 3167 N N . LYS A 1 410 ? 1.573 -1.735 1.784 1.00 93.31 410 LYS A N 1
ATOM 3168 C CA . LYS A 1 410 ? 1.605 -0.980 0.520 1.00 93.31 410 LYS A CA 1
ATOM 3169 C C . LYS A 1 410 ? 0.687 -1.646 -0.505 1.00 93.31 410 LYS A C 1
ATOM 3171 O O . LYS A 1 410 ? 0.689 -2.866 -0.643 1.00 93.31 410 LYS A O 1
ATOM 3176 N N . GLY A 1 411 ? -0.179 -0.859 -1.144 1.00 87.94 411 GLY A N 1
ATOM 3177 C CA . GLY A 1 411 ? -1.376 -1.360 -1.822 1.00 87.94 411 GLY A CA 1
ATOM 3178 C C . GLY A 1 411 ? -1.429 -1.135 -3.326 1.00 87.94 411 GLY A C 1
ATOM 3179 O O . GLY A 1 411 ? -1.513 -0.001 -3.792 1.00 87.94 411 GLY A O 1
ATOM 3180 N N . MET A 1 412 ? -1.514 -2.238 -4.075 1.00 85.62 412 MET A N 1
ATOM 3181 C CA . MET A 1 412 ? -1.605 -2.234 -5.543 1.00 85.62 412 MET A CA 1
ATOM 3182 C C . MET A 1 412 ? -2.875 -1.568 -6.090 1.00 85.62 412 MET A C 1
ATOM 3184 O O . MET A 1 412 ? -2.745 -0.756 -6.997 1.00 85.62 412 MET A O 1
ATOM 3188 N N . VAL A 1 413 ? -4.052 -1.836 -5.489 1.00 84.06 413 VAL A N 1
ATOM 3189 C CA . VAL A 1 413 ? -5.058 -0.803 -5.141 1.00 84.06 413 VAL A CA 1
ATOM 3190 C C . VAL A 1 413 ? -4.989 0.493 -5.941 1.00 84.06 413 VAL A C 1
ATOM 3192 O O . VAL A 1 413 ? -5.402 0.628 -7.087 1.00 84.06 413 VAL A O 1
ATOM 3195 N N . VAL A 1 414 ? -4.434 1.464 -5.238 1.00 85.94 414 VAL A N 1
ATOM 3196 C CA . VAL A 1 414 ? -4.201 2.820 -5.698 1.00 85.94 414 VAL A CA 1
ATOM 3197 C C . VAL A 1 414 ? -2.788 2.943 -6.268 1.00 85.94 414 VAL A C 1
ATOM 3199 O O . VAL A 1 414 ? -2.574 3.710 -7.198 1.00 85.94 414 VAL A O 1
ATOM 3202 N N . GLY A 1 415 ? -1.833 2.144 -5.775 1.00 89.06 415 GLY A N 1
ATOM 3203 C CA . GLY A 1 415 ? -0.429 2.237 -6.160 1.00 89.06 415 GLY A CA 1
ATOM 3204 C C . GLY A 1 415 ? -0.151 1.962 -7.638 1.00 89.06 415 GLY A C 1
ATOM 3205 O O . GLY A 1 415 ? 0.636 2.688 -8.231 1.00 89.06 415 GLY A O 1
ATOM 3206 N N . ALA A 1 416 ? -0.806 0.982 -8.269 1.00 85.62 416 ALA A N 1
ATOM 3207 C CA . ALA A 1 416 ? -0.576 0.682 -9.686 1.00 85.62 416 ALA A CA 1
ATOM 3208 C C . ALA A 1 416 ? -1.112 1.783 -10.635 1.00 85.62 416 ALA A C 1
ATOM 3210 O O . ALA A 1 416 ? -0.361 2.199 -11.524 1.00 85.62 416 ALA A O 1
ATOM 3211 N N . PRO A 1 417 ? -2.335 2.329 -10.451 1.00 85.94 417 PRO A N 1
ATOM 3212 C CA . PRO A 1 417 ? -2.759 3.568 -11.110 1.00 85.94 417 PRO A CA 1
ATOM 3213 C C . PRO A 1 417 ? -1.820 4.748 -10.844 1.00 85.94 417 PRO A C 1
ATOM 3215 O O . PRO A 1 417 ? -1.370 5.384 -11.792 1.00 85.94 417 PRO A O 1
ATOM 3218 N N . THR A 1 418 ? -1.474 5.013 -9.579 1.00 90.06 418 THR A N 1
ATOM 3219 C CA . THR A 1 418 ? -0.610 6.143 -9.205 1.00 90.06 418 THR A CA 1
ATOM 3220 C C . THR A 1 418 ? 0.760 6.046 -9.873 1.00 90.06 418 THR A C 1
ATOM 3222 O O . THR A 1 418 ? 1.208 7.017 -10.472 1.00 90.06 418 THR A O 1
ATOM 3225 N N . LEU A 1 419 ? 1.391 4.869 -9.865 1.00 91.06 419 LEU A N 1
ATOM 3226 C CA . LEU A 1 419 ? 2.660 4.604 -10.547 1.00 91.06 419 LEU A CA 1
ATOM 3227 C C . LEU A 1 419 ? 2.538 4.773 -12.072 1.00 91.06 419 LEU A C 1
ATOM 3229 O O . LEU A 1 419 ? 3.421 5.361 -12.690 1.00 91.06 419 LEU A O 1
ATOM 3233 N N . SER A 1 420 ? 1.420 4.340 -12.668 1.00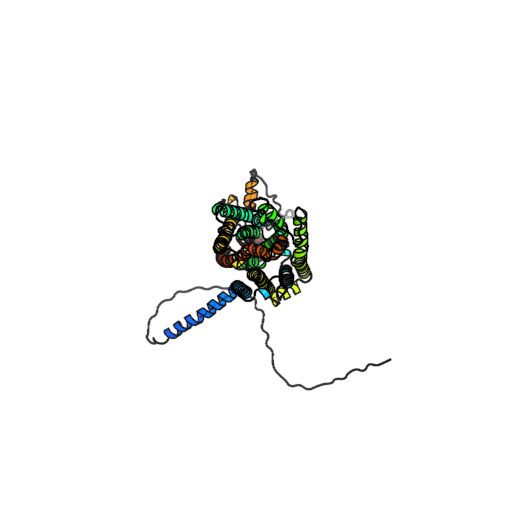 87.25 420 SER A N 1
ATOM 3234 C CA . SER A 1 420 ? 1.151 4.519 -14.106 1.00 87.25 420 SER A CA 1
ATOM 3235 C C . SER A 1 420 ? 1.019 5.996 -14.511 1.00 87.25 420 SER A C 1
ATOM 3237 O O . SER A 1 420 ? 1.353 6.339 -15.642 1.00 87.25 420 SER A O 1
ATOM 3239 N N . VAL A 1 421 ? 0.556 6.871 -13.607 1.00 89.31 421 VAL A N 1
ATOM 3240 C CA . VAL A 1 421 ? 0.483 8.327 -13.832 1.00 89.31 421 VAL A CA 1
ATOM 3241 C C . VAL A 1 421 ? 1.823 9.014 -13.555 1.00 89.31 421 VAL A C 1
ATOM 3243 O O . VAL A 1 421 ? 2.284 9.796 -14.385 1.00 89.31 421 VAL A O 1
ATOM 3246 N N . LEU A 1 422 ? 2.462 8.706 -12.418 1.00 90.81 422 LEU A N 1
ATOM 3247 C CA . LEU A 1 422 ? 3.765 9.260 -12.016 1.00 90.81 422 LEU A CA 1
ATOM 3248 C C . LEU A 1 422 ? 4.845 9.044 -13.074 1.00 90.81 422 LEU A C 1
ATOM 3250 O O . LEU A 1 422 ? 5.692 9.906 -13.264 1.00 90.81 422 LEU A O 1
ATOM 3254 N N . TYR A 1 423 ? 4.805 7.891 -13.738 1.00 91.75 423 TYR A N 1
ATOM 3255 C CA . TYR A 1 423 ? 5.798 7.459 -14.717 1.00 91.75 423 TYR A CA 1
ATOM 3256 C C . TYR A 1 423 ? 5.180 7.237 -16.097 1.00 91.75 423 TYR A C 1
ATOM 3258 O O . TYR A 1 423 ? 5.665 6.442 -16.899 1.00 91.75 423 TYR A O 1
ATOM 3266 N N . GLY A 1 424 ? 4.091 7.952 -16.390 1.00 88.31 424 GLY A N 1
ATOM 3267 C CA . GLY A 1 424 ? 3.398 7.872 -17.673 1.00 88.31 424 GLY A CA 1
ATOM 3268 C C . GLY A 1 424 ? 4.204 8.422 -18.857 1.00 88.31 424 GLY A C 1
ATOM 3269 O O . GLY A 1 424 ? 3.836 8.158 -20.001 1.00 88.31 424 GLY A O 1
ATOM 3270 N N . GLY A 1 425 ? 5.275 9.180 -18.593 1.00 88.31 425 GLY A N 1
ATOM 3271 C CA . GLY A 1 425 ? 6.251 9.651 -19.578 1.00 88.31 425 GLY A CA 1
ATOM 3272 C C . GLY A 1 425 ? 7.511 8.785 -19.722 1.00 88.31 425 GLY A C 1
ATOM 3273 O O . GLY A 1 425 ? 8.318 9.077 -20.599 1.00 88.31 425 GLY A O 1
ATOM 3274 N N . PHE A 1 426 ? 7.700 7.742 -18.902 1.00 90.25 426 PHE A N 1
ATOM 3275 C CA . PHE A 1 426 ? 8.826 6.812 -19.062 1.00 90.25 426 PHE A CA 1
ATOM 3276 C C . PHE A 1 426 ? 8.553 5.737 -20.130 1.00 90.25 426 PHE A C 1
ATOM 3278 O O . PHE A 1 426 ? 7.389 5.374 -20.350 1.00 90.25 426 PHE A O 1
ATOM 3285 N N . PRO A 1 427 ? 9.615 5.178 -20.750 1.00 91.31 427 PRO A N 1
ATOM 3286 C CA . PRO A 1 427 ? 9.550 3.936 -21.513 1.00 91.31 427 PRO A CA 1
ATOM 3287 C C . PRO A 1 427 ? 8.810 2.836 -20.746 1.00 91.31 427 PRO A C 1
ATOM 3289 O O . PRO A 1 427 ? 8.955 2.694 -19.529 1.00 91.31 427 PRO A O 1
ATOM 3292 N N . GLU A 1 428 ? 8.021 2.034 -21.460 1.00 90.19 428 GLU A N 1
ATOM 3293 C CA . GLU A 1 428 ? 7.087 1.091 -20.829 1.00 90.19 428 GLU A CA 1
ATOM 3294 C C . GLU A 1 428 ? 7.814 0.017 -20.005 1.00 90.19 428 GLU A C 1
ATOM 3296 O O . GLU A 1 428 ? 7.374 -0.306 -18.901 1.00 90.19 428 GLU A O 1
ATOM 3301 N N . GLN A 1 429 ? 8.992 -0.409 -20.467 1.00 91.06 429 GLN A N 1
ATOM 3302 C CA . GLN A 1 429 ? 9.900 -1.307 -19.756 1.00 91.06 429 GLN A CA 1
ATOM 3303 C C . GLN A 1 429 ? 10.476 -0.708 -18.460 1.00 91.06 429 GLN A C 1
ATOM 3305 O O . GLN A 1 429 ? 10.479 -1.385 -17.434 1.00 91.06 429 GLN A O 1
ATOM 3310 N N . GLU A 1 430 ? 10.914 0.555 -18.445 1.00 92.06 430 GLU A N 1
ATOM 3311 C CA . GLU A 1 430 ? 11.427 1.195 -17.219 1.00 92.06 430 GLU A CA 1
ATOM 3312 C C . GLU A 1 430 ? 10.303 1.392 -16.190 1.00 92.06 430 GLU A C 1
ATOM 3314 O O . GLU A 1 430 ? 10.459 1.077 -15.007 1.00 92.06 430 GLU A O 1
ATOM 3319 N N . ARG A 1 431 ? 9.120 1.818 -16.659 1.00 92.00 431 ARG A N 1
ATOM 3320 C CA . ARG A 1 431 ? 7.887 1.905 -15.860 1.00 92.00 431 ARG A CA 1
ATOM 3321 C C . ARG A 1 431 ? 7.473 0.544 -15.292 1.00 92.00 431 ARG A C 1
ATOM 3323 O O . ARG A 1 431 ? 6.992 0.477 -14.160 1.00 92.00 431 ARG A O 1
ATOM 3330 N N . ALA A 1 432 ? 7.658 -0.532 -16.056 1.00 92.44 432 ALA A N 1
ATOM 3331 C CA . ALA A 1 432 ? 7.440 -1.892 -15.589 1.00 92.44 432 ALA A CA 1
ATOM 3332 C C . ALA A 1 432 ? 8.437 -2.236 -14.465 1.00 92.44 432 ALA A C 1
ATOM 3334 O O . ALA A 1 432 ? 8.003 -2.472 -13.335 1.00 92.44 432 ALA A O 1
ATOM 3335 N N . ILE A 1 433 ? 9.750 -2.121 -14.701 1.00 93.44 433 ILE A N 1
ATOM 3336 C CA . ILE A 1 433 ? 10.796 -2.407 -13.700 1.00 93.44 433 ILE A CA 1
ATOM 3337 C C . ILE A 1 433 ? 10.556 -1.653 -12.376 1.00 93.44 433 ILE A C 1
ATOM 3339 O O . ILE A 1 433 ? 10.590 -2.270 -11.308 1.00 93.44 433 ILE A O 1
ATOM 3343 N N . LEU A 1 434 ? 10.207 -0.361 -12.430 1.00 94.00 434 LEU A N 1
ATOM 3344 C CA . LEU A 1 434 ? 9.851 0.459 -11.256 1.00 94.00 434 LEU A CA 1
ATOM 3345 C C . LEU A 1 434 ? 8.674 -0.099 -10.435 1.00 94.00 434 LEU A C 1
ATOM 3347 O O . LEU A 1 434 ? 8.567 0.172 -9.238 1.00 94.00 434 LEU A O 1
ATOM 3351 N N . SER A 1 435 ? 7.779 -0.870 -11.054 1.00 93.12 435 SER A N 1
ATOM 3352 C CA . SER A 1 435 ? 6.618 -1.477 -10.398 1.00 93.12 435 SER A CA 1
ATOM 3353 C C . SER A 1 435 ? 6.900 -2.845 -9.764 1.00 93.12 435 SER A C 1
ATOM 3355 O O . SER A 1 435 ? 6.187 -3.224 -8.831 1.00 93.12 435 SER A O 1
ATOM 3357 N N . ILE A 1 436 ? 7.951 -3.562 -10.194 1.00 93.94 436 ILE A N 1
ATOM 3358 C CA . ILE A 1 436 ? 8.301 -4.898 -9.674 1.00 93.94 436 ILE A CA 1
ATOM 3359 C C . ILE A 1 436 ? 8.374 -4.918 -8.132 1.00 93.94 436 ILE A C 1
ATOM 3361 O O . ILE A 1 436 ? 7.757 -5.807 -7.533 1.00 93.94 436 ILE A O 1
ATOM 3365 N N . PRO A 1 437 ? 9.031 -3.957 -7.445 1.00 95.75 437 PRO A N 1
ATOM 3366 C CA . PRO A 1 437 ? 9.121 -3.978 -5.986 1.00 95.75 437 PRO A CA 1
ATOM 3367 C C . PRO A 1 437 ? 7.755 -3.875 -5.300 1.00 95.75 437 PRO A C 1
ATOM 3369 O O . PRO A 1 437 ? 7.505 -4.615 -4.354 1.00 95.75 437 PRO A O 1
ATOM 3372 N N . LEU A 1 438 ? 6.843 -3.031 -5.803 1.00 93.94 438 LEU A N 1
ATOM 3373 C CA . L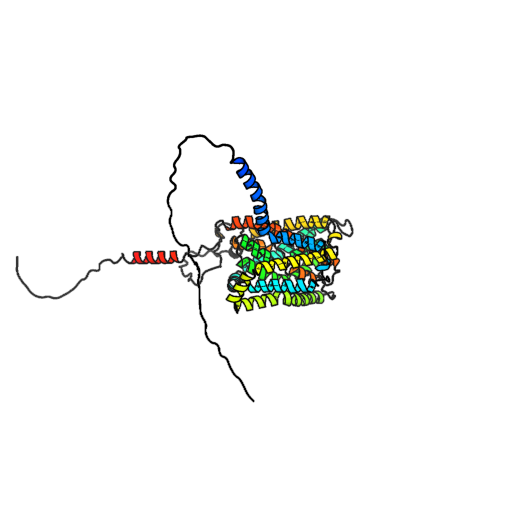EU A 1 438 ? 5.474 -2.893 -5.281 1.00 93.94 438 LEU A CA 1
ATOM 3374 C C . LEU A 1 438 ? 4.669 -4.190 -5.441 1.00 93.94 438 LEU A C 1
ATOM 3376 O O . LEU A 1 438 ? 3.966 -4.609 -4.518 1.00 93.94 438 LEU A O 1
ATOM 3380 N N . VAL A 1 439 ? 4.791 -4.830 -6.603 1.00 90.12 439 VAL A N 1
ATOM 3381 C CA . VAL A 1 439 ? 4.091 -6.073 -6.941 1.00 90.12 439 VAL A CA 1
ATOM 3382 C C . VAL A 1 439 ? 4.562 -7.229 -6.053 1.00 90.12 439 VAL A C 1
ATOM 3384 O O . VAL A 1 439 ? 3.738 -7.935 -5.463 1.00 90.12 439 VAL A O 1
ATOM 3387 N N . LEU A 1 440 ? 5.880 -7.402 -5.909 1.00 92.19 440 LEU A N 1
ATOM 3388 C CA . LEU A 1 440 ? 6.457 -8.436 -5.048 1.00 92.19 440 LEU A CA 1
ATOM 3389 C C . LEU A 1 440 ? 6.150 -8.162 -3.569 1.00 92.19 440 LEU A C 1
ATOM 3391 O O . LEU A 1 440 ? 5.696 -9.069 -2.867 1.00 92.19 440 LEU A O 1
ATOM 3395 N N . TYR A 1 441 ? 6.287 -6.908 -3.115 1.00 94.06 441 TYR A N 1
ATOM 3396 C CA . TYR A 1 441 ? 5.961 -6.512 -1.744 1.00 94.06 441 TYR A CA 1
ATOM 3397 C C . TYR A 1 441 ? 4.512 -6.852 -1.400 1.00 94.06 441 TYR A C 1
ATOM 3399 O O . TYR A 1 441 ? 4.270 -7.477 -0.373 1.00 94.06 441 TYR A O 1
ATOM 3407 N N . GLN A 1 442 ? 3.552 -6.541 -2.280 1.00 89.81 442 GLN A N 1
ATOM 3408 C CA . GLN A 1 442 ? 2.138 -6.875 -2.086 1.00 89.81 442 GLN A CA 1
ATOM 3409 C C . GLN A 1 442 ? 1.912 -8.378 -1.849 1.00 89.81 442 GLN A C 1
ATOM 3411 O O . GLN A 1 442 ? 1.131 -8.742 -0.963 1.00 89.81 442 GLN A O 1
ATOM 3416 N N . GLY A 1 443 ? 2.553 -9.247 -2.639 1.00 85.81 443 GLY A N 1
ATOM 3417 C CA . GLY A 1 443 ? 2.417 -10.701 -2.509 1.00 85.81 443 GLY A CA 1
ATOM 3418 C C . GLY A 1 443 ? 3.035 -11.226 -1.211 1.00 85.81 443 GLY A C 1
ATOM 3419 O O . GLY A 1 443 ? 2.393 -11.965 -0.461 1.00 85.81 443 GLY A O 1
ATOM 3420 N N . GLN A 1 444 ? 4.257 -10.785 -0.907 1.00 90.88 444 GLN A N 1
ATOM 3421 C CA . GLN A 1 444 ? 4.998 -11.198 0.285 1.00 90.88 444 GLN A CA 1
ATOM 3422 C C . GLN A 1 444 ? 4.336 -10.689 1.572 1.00 90.88 444 GLN A C 1
ATOM 3424 O O . GLN A 1 444 ? 4.111 -11.471 2.493 1.00 90.88 444 GLN A O 1
ATOM 3429 N N . GLN A 1 445 ? 3.932 -9.415 1.603 1.00 91.94 445 GLN A N 1
ATOM 3430 C CA . GLN A 1 445 ? 3.121 -8.804 2.660 1.00 91.94 445 GLN A CA 1
ATOM 3431 C C . GLN A 1 445 ? 1.906 -9.669 2.991 1.00 91.94 445 GLN A C 1
ATOM 3433 O O . GLN A 1 445 ? 1.671 -9.968 4.157 1.00 91.94 445 GLN A O 1
ATOM 3438 N N . VAL A 1 446 ? 1.130 -10.081 1.981 1.00 86.12 446 VAL A N 1
ATOM 3439 C CA . VAL A 1 446 ? -0.084 -10.883 2.192 1.00 86.12 446 VAL A CA 1
ATOM 3440 C C . VAL A 1 446 ? 0.247 -12.234 2.823 1.00 86.12 446 VAL A C 1
ATOM 3442 O O . VAL A 1 446 ? -0.434 -12.632 3.767 1.00 86.12 446 VAL A O 1
ATOM 3445 N N . ALA A 1 447 ? 1.302 -12.912 2.364 1.00 86.94 447 ALA A N 1
ATOM 3446 C CA . ALA A 1 447 ? 1.735 -14.185 2.936 1.00 86.94 447 ALA A CA 1
ATOM 3447 C C . ALA A 1 447 ? 2.185 -14.046 4.404 1.00 86.94 447 ALA A C 1
ATOM 3449 O O . ALA A 1 447 ? 1.709 -14.783 5.269 1.00 86.94 447 ALA A O 1
ATOM 3450 N N . ILE A 1 448 ? 3.039 -13.062 4.713 1.00 90.31 448 ILE A N 1
ATOM 3451 C CA . ILE A 1 448 ? 3.513 -12.807 6.085 1.00 90.31 448 ILE A CA 1
ATOM 3452 C C . ILE A 1 448 ? 2.342 -12.386 6.984 1.00 90.31 448 ILE A C 1
ATOM 3454 O O . ILE A 1 448 ? 2.238 -12.833 8.125 1.00 90.31 448 ILE A O 1
ATOM 3458 N N . ALA A 1 449 ? 1.423 -11.562 6.478 1.00 89.81 449 ALA A N 1
ATOM 3459 C CA . ALA A 1 449 ? 0.271 -11.092 7.233 1.00 89.81 449 ALA A CA 1
ATOM 3460 C C . ALA A 1 449 ? -0.664 -12.238 7.656 1.00 89.81 449 ALA A C 1
ATOM 3462 O O . ALA A 1 449 ? -1.156 -12.207 8.780 1.00 89.81 449 ALA A O 1
ATOM 3463 N N . GLN A 1 450 ? -0.853 -13.280 6.833 1.00 86.75 450 GLN A N 1
ATOM 3464 C CA . GLN A 1 450 ? -1.603 -14.480 7.246 1.00 86.75 450 GLN A CA 1
ATOM 3465 C C . GLN A 1 450 ? -0.927 -15.216 8.413 1.00 86.75 450 GLN A C 1
ATOM 3467 O O . GLN A 1 450 ? -1.598 -15.648 9.350 1.00 86.75 450 GLN A O 1
ATOM 3472 N N . VAL A 1 451 ? 0.407 -15.305 8.414 1.00 89.25 451 VAL A N 1
ATOM 3473 C CA . VAL A 1 451 ? 1.165 -15.862 9.547 1.00 89.25 451 VAL A CA 1
ATOM 3474 C C . VAL A 1 451 ? 0.990 -14.984 10.794 1.00 89.25 451 VAL A C 1
ATOM 3476 O O . VAL A 1 451 ? 0.711 -15.487 11.883 1.00 89.25 451 VAL A O 1
ATOM 3479 N N . LEU A 1 452 ? 1.072 -13.660 10.642 1.00 91.44 452 LEU A N 1
ATOM 3480 C CA . LEU A 1 452 ? 0.875 -12.701 11.731 1.00 91.44 452 LEU A CA 1
ATOM 3481 C C . LEU A 1 452 ? -0.552 -12.703 12.298 1.00 91.44 452 LEU A C 1
ATOM 3483 O O . LEU A 1 452 ? -0.710 -12.485 13.498 1.00 91.44 452 LEU A O 1
ATOM 3487 N N . VAL A 1 453 ? -1.584 -12.991 11.495 1.00 91.38 453 VAL A N 1
ATOM 3488 C CA . VAL A 1 453 ? -2.978 -13.122 11.963 1.00 91.38 453 VAL A CA 1
ATOM 3489 C C . VAL A 1 453 ? -3.089 -14.136 13.104 1.00 91.38 453 VAL A C 1
ATOM 3491 O O . VAL A 1 453 ? -3.761 -13.850 14.094 1.00 91.38 453 VAL A O 1
ATOM 3494 N N . TYR A 1 454 ? -2.393 -15.275 13.025 1.00 90.44 454 TYR A N 1
ATOM 3495 C CA . TYR A 1 454 ? -2.376 -16.277 14.097 1.00 90.44 454 TYR A CA 1
ATOM 3496 C C . TYR A 1 454 ? -1.788 -15.719 15.406 1.00 90.44 454 TYR A C 1
ATOM 3498 O O . TYR A 1 454 ? -2.387 -15.861 16.477 1.00 90.44 454 TYR A O 1
ATOM 3506 N N . PHE A 1 455 ? -0.647 -15.027 15.324 1.00 92.56 455 PHE A N 1
ATOM 3507 C CA . PHE A 1 455 ? 0.005 -14.420 16.488 1.00 92.56 455 PHE A CA 1
ATOM 3508 C C . PHE A 1 455 ? -0.825 -13.278 17.090 1.00 92.56 455 PHE A C 1
ATOM 3510 O O . PHE A 1 455 ? -1.032 -13.246 18.306 1.00 92.56 455 PHE A O 1
ATOM 3517 N N . PHE A 1 456 ? -1.350 -12.375 16.257 1.00 94.19 456 PHE A N 1
ATOM 3518 C CA . PHE A 1 456 ? -2.192 -11.267 16.703 1.00 94.19 456 PHE A CA 1
ATOM 3519 C C . PHE A 1 456 ? -3.519 -11.752 17.297 1.00 94.19 456 PHE A C 1
ATOM 3521 O O . PHE A 1 456 ? -3.928 -11.222 18.327 1.00 94.19 456 PHE A O 1
ATOM 3528 N N . LYS A 1 457 ? -4.142 -12.806 16.750 1.00 93.00 457 LYS A N 1
ATOM 3529 C CA . LYS A 1 457 ? -5.337 -13.432 17.342 1.00 93.00 457 LYS A CA 1
ATOM 3530 C C . LYS A 1 457 ? -5.075 -13.890 18.781 1.00 93.00 457 LYS A C 1
ATOM 3532 O O . LYS A 1 457 ? -5.720 -13.401 19.708 1.00 93.00 457 LYS A O 1
ATOM 3537 N N . LYS A 1 458 ? -4.043 -14.718 18.985 1.00 91.75 458 LYS A N 1
ATOM 3538 C CA . LYS A 1 458 ? -3.629 -15.212 20.314 1.00 91.75 458 LYS A CA 1
ATOM 3539 C C . LYS A 1 458 ? -3.190 -14.091 21.273 1.00 91.75 458 LYS A C 1
ATOM 3541 O O . LYS A 1 458 ? -3.207 -14.259 22.494 1.00 91.75 458 LYS A O 1
ATOM 3546 N N . TRP A 1 459 ? -2.766 -12.941 20.749 1.00 92.56 459 TRP A N 1
ATOM 3547 C CA . TRP A 1 459 ? -2.417 -11.758 21.543 1.00 92.56 459 TRP A CA 1
ATOM 3548 C C . TRP A 1 459 ? -3.645 -10.939 21.966 1.00 92.56 459 TRP A C 1
ATOM 3550 O O . TRP A 1 459 ? -3.717 -10.510 23.125 1.00 92.56 459 TRP A O 1
ATOM 3560 N N . ASN A 1 460 ? -4.606 -10.767 21.052 1.00 92.19 460 ASN A N 1
ATOM 3561 C CA . ASN A 1 460 ? -5.859 -10.028 21.234 1.00 92.19 460 ASN A CA 1
ATOM 3562 C C . ASN A 1 460 ? -6.871 -10.760 22.129 1.00 92.19 460 ASN A C 1
ATOM 3564 O O . ASN A 1 460 ? -7.679 -10.102 22.779 1.00 92.19 460 ASN A O 1
ATOM 3568 N N . GLU A 1 461 ? -6.803 -12.092 22.207 1.00 90.38 461 GLU A N 1
ATOM 3569 C CA . GLU A 1 461 ? -7.586 -12.912 23.148 1.00 90.38 461 GLU A CA 1
ATOM 3570 C C . GLU A 1 461 ? -7.180 -12.690 24.618 1.00 90.38 461 GLU A C 1
ATOM 3572 O O . GLU A 1 461 ? -7.999 -12.834 25.523 1.00 90.38 461 GLU A O 1
ATOM 3577 N N . LYS A 1 462 ? -5.923 -12.306 24.885 1.00 88.81 462 LYS A N 1
ATOM 3578 C CA . LYS A 1 462 ? -5.454 -12.017 26.251 1.00 88.81 462 LYS A CA 1
ATOM 3579 C C . LYS A 1 462 ? -6.006 -10.666 26.738 1.00 88.81 462 LYS A C 1
ATOM 3581 O O . LYS A 1 462 ? -6.007 -9.718 25.945 1.00 88.81 462 LYS A O 1
ATOM 3586 N N . PRO A 1 463 ? -6.321 -10.495 28.038 1.00 82.69 463 PRO A N 1
ATOM 3587 C CA . PRO A 1 463 ? -6.747 -9.205 28.587 1.00 82.69 463 PRO A CA 1
ATOM 3588 C C . PRO A 1 463 ? -5.719 -8.098 28.307 1.00 82.69 463 PRO A C 1
ATOM 3590 O O . PRO A 1 463 ? -4.512 -8.358 28.205 1.00 82.69 463 PRO A O 1
ATOM 3593 N N . ASP A 1 464 ? -6.194 -6.864 28.140 1.00 83.25 464 ASP A N 1
ATOM 3594 C CA . ASP A 1 464 ? -5.358 -5.704 27.836 1.00 83.25 464 ASP A CA 1
ATOM 3595 C C . ASP A 1 464 ? -5.559 -4.567 28.842 1.00 83.25 464 ASP A C 1
ATOM 3597 O O . ASP A 1 464 ? -6.679 -4.119 29.057 1.00 83.25 464 ASP A O 1
ATOM 3601 N N . ARG A 1 465 ? -4.450 -4.060 29.393 1.00 77.31 465 ARG A N 1
ATOM 3602 C CA . ARG A 1 465 ? -4.426 -2.930 30.335 1.00 77.31 465 ARG A CA 1
ATOM 3603 C C . ARG A 1 465 ? -4.835 -1.591 29.714 1.00 77.31 465 ARG A C 1
ATOM 3605 O O . ARG A 1 465 ? -5.199 -0.686 30.448 1.00 77.31 465 ARG A O 1
ATOM 3612 N N . LEU A 1 466 ? -4.709 -1.454 28.389 1.00 78.94 466 LEU A N 1
ATOM 3613 C CA . LEU A 1 466 ? -5.050 -0.224 27.659 1.00 78.94 466 LEU A CA 1
ATOM 3614 C C . LEU A 1 466 ? -6.458 -0.252 27.045 1.00 78.94 466 LEU A C 1
ATOM 3616 O O . LEU A 1 466 ? -6.890 0.754 26.486 1.00 78.94 466 LEU A O 1
ATOM 3620 N N . ALA A 1 467 ? -7.175 -1.376 27.130 1.00 75.12 467 ALA A N 1
ATOM 3621 C CA . ALA A 1 467 ? -8.562 -1.429 26.689 1.00 75.12 467 ALA A CA 1
ATOM 3622 C C . ALA A 1 467 ? -9.469 -0.736 27.726 1.00 75.12 467 ALA A C 1
ATOM 3624 O O . ALA A 1 467 ? -9.257 -0.924 28.927 1.00 75.12 467 ALA A O 1
ATOM 3625 N N . PRO A 1 468 ? -10.488 0.035 27.301 1.00 64.81 468 PRO A N 1
ATOM 3626 C CA . PRO A 1 468 ? -11.476 0.576 28.228 1.00 64.81 468 PRO A CA 1
ATOM 3627 C C . PRO A 1 468 ? -12.209 -0.568 28.956 1.00 64.81 468 PRO A C 1
ATOM 3629 O O . PRO A 1 468 ? -12.407 -1.637 28.364 1.00 64.81 468 PRO A O 1
ATOM 3632 N N . PRO A 1 469 ? -12.628 -0.368 30.222 1.00 57.75 469 PRO A N 1
ATOM 3633 C CA . PRO A 1 469 ? -13.347 -1.389 30.974 1.00 57.75 469 PRO A CA 1
ATOM 3634 C C . PRO A 1 469 ? -14.631 -1.803 30.232 1.00 57.75 469 PRO A C 1
ATOM 3636 O O . PRO A 1 469 ? -15.275 -0.959 29.598 1.00 57.75 469 PRO A O 1
ATOM 3639 N N . PRO A 1 470 ? -15.021 -3.091 30.285 1.00 54.22 470 PRO A N 1
ATOM 3640 C CA . PRO A 1 470 ? -16.233 -3.554 29.622 1.00 54.22 470 PRO A CA 1
ATOM 3641 C C . PRO A 1 470 ? -17.443 -2.797 30.175 1.00 54.22 470 PRO A C 1
ATOM 3643 O O . PRO A 1 470 ? -17.622 -2.712 31.391 1.00 54.22 470 PRO A O 1
ATOM 3646 N N . LYS A 1 471 ? -18.284 -2.249 29.284 1.00 45.59 471 LYS A N 1
ATOM 3647 C CA . LYS A 1 471 ? -19.514 -1.562 29.702 1.00 45.59 471 LYS A CA 1
ATOM 3648 C C . LYS A 1 471 ? -20.359 -2.524 30.549 1.00 45.59 471 LYS A C 1
ATOM 3650 O O . LYS A 1 471 ? -20.546 -3.667 30.120 1.00 45.59 471 LYS A O 1
ATOM 3655 N N . PRO A 1 472 ? -20.866 -2.097 31.721 1.00 40.34 472 PRO A N 1
ATOM 3656 C CA . PRO A 1 472 ? -21.658 -2.966 32.579 1.00 40.34 472 PRO A CA 1
ATOM 3657 C C . PRO A 1 472 ? -22.866 -3.488 31.802 1.00 40.34 472 PRO A C 1
ATOM 3659 O O . PRO A 1 472 ? -23.573 -2.728 31.136 1.00 40.34 472 PRO A O 1
ATOM 3662 N N . SER A 1 473 ? -23.090 -4.801 31.871 1.00 44.97 473 SER A N 1
ATOM 3663 C CA . SER A 1 473 ? -24.244 -5.427 31.226 1.00 44.97 473 SER A CA 1
ATOM 3664 C C . SER A 1 473 ? -25.540 -4.780 31.721 1.00 44.97 473 SER A C 1
ATOM 3666 O O . SER A 1 473 ? -25.650 -4.398 32.893 1.00 44.97 473 SER A O 1
ATOM 3668 N N . ARG A 1 474 ? -26.554 -4.691 30.855 1.00 46.56 474 ARG A N 1
ATOM 3669 C CA . ARG A 1 474 ? -27.857 -4.106 31.218 1.00 46.56 474 ARG A CA 1
ATOM 3670 C C . ARG A 1 474 ? -28.464 -4.807 32.451 1.00 46.56 474 ARG A C 1
ATOM 3672 O O . ARG A 1 474 ? -29.002 -4.139 33.327 1.00 46.56 474 ARG A O 1
ATOM 3679 N N . ASN A 1 475 ? -28.213 -6.111 32.593 1.00 45.88 475 ASN A N 1
ATOM 3680 C CA . ASN A 1 475 ? -28.620 -6.943 33.730 1.00 45.88 475 ASN A CA 1
ATOM 3681 C C . ASN A 1 475 ? -27.901 -6.577 35.049 1.00 45.88 475 ASN A C 1
ATOM 3683 O O . ASN A 1 475 ? -28.487 -6.692 36.123 1.00 45.88 475 ASN A O 1
ATOM 3687 N N . SER A 1 476 ? -26.645 -6.109 35.002 1.00 45.62 476 SER A N 1
ATOM 3688 C CA . SER A 1 476 ? -25.927 -5.646 36.207 1.00 45.62 476 SER A CA 1
ATOM 3689 C C . SER A 1 476 ? -26.422 -4.291 36.729 1.00 45.62 476 SER A C 1
ATOM 3691 O O . SER A 1 476 ? -26.416 -4.066 37.939 1.00 45.62 476 SER A O 1
ATOM 3693 N N . LEU A 1 477 ? -26.920 -3.419 35.844 1.00 47.16 477 LEU A N 1
ATOM 3694 C CA . LEU A 1 477 ? -27.553 -2.153 36.233 1.00 47.16 477 LEU A CA 1
ATOM 3695 C C . LEU A 1 477 ? -28.895 -2.381 36.949 1.00 47.16 477 LEU A C 1
ATOM 3697 O O . LEU A 1 477 ? -29.190 -1.676 37.915 1.00 47.16 477 LEU A O 1
ATOM 3701 N N . ASP A 1 478 ? -29.669 -3.389 36.536 1.00 50.53 478 ASP A N 1
ATOM 3702 C CA . ASP A 1 478 ? -30.922 -3.753 37.213 1.00 50.53 478 ASP A CA 1
ATOM 3703 C C . ASP A 1 478 ? -30.689 -4.431 38.568 1.00 50.53 478 ASP A C 1
ATOM 3705 O O . ASP A 1 478 ? -31.322 -4.045 39.552 1.00 50.53 478 ASP A O 1
ATOM 3709 N N . LYS A 1 479 ? -29.713 -5.348 38.680 1.00 48.81 479 LYS A N 1
ATOM 3710 C CA . LYS A 1 479 ? -29.325 -5.906 39.990 1.00 48.81 479 LYS A CA 1
ATOM 3711 C C . LYS A 1 479 ? -28.859 -4.809 40.959 1.00 48.81 479 LYS A C 1
ATOM 3713 O O . LYS A 1 479 ? -29.275 -4.805 42.114 1.00 48.81 479 LYS A O 1
ATOM 3718 N N . GLY A 1 480 ? -28.089 -3.823 40.488 1.00 47.91 480 GLY A N 1
ATOM 3719 C CA . GLY A 1 480 ? -27.699 -2.660 41.299 1.00 47.91 480 GLY A CA 1
ATOM 3720 C C . GLY A 1 480 ? -28.884 -1.803 41.772 1.00 47.91 480 GLY A C 1
ATOM 3721 O O . GLY A 1 480 ? -28.877 -1.311 42.902 1.00 47.91 480 GLY A O 1
ATOM 3722 N N . LYS A 1 481 ? -29.934 -1.660 40.950 1.00 49.56 481 LYS A N 1
ATOM 3723 C CA . LYS A 1 481 ? -31.182 -0.978 41.336 1.00 49.56 481 LYS A CA 1
ATOM 3724 C C . LYS A 1 481 ? -32.031 -1.794 42.314 1.00 49.56 481 LYS A C 1
ATOM 3726 O O . LYS A 1 481 ? -32.577 -1.206 43.246 1.00 49.56 481 LYS A O 1
ATOM 3731 N N . GLN A 1 482 ? -32.125 -3.115 42.150 1.00 46.19 482 GLN A N 1
ATOM 3732 C CA . GLN A 1 482 ? -32.842 -3.986 43.092 1.00 46.19 482 GLN A CA 1
ATOM 3733 C C . GLN A 1 482 ? -32.175 -4.010 44.474 1.00 46.19 482 GLN A C 1
ATOM 3735 O O . GLN A 1 482 ? -32.861 -3.830 45.478 1.00 46.19 482 GLN A O 1
ATOM 3740 N N . VAL A 1 483 ? -30.843 -4.130 44.536 1.00 49.22 483 VAL A N 1
ATOM 3741 C CA . VAL A 1 483 ? -30.096 -4.101 45.808 1.00 49.22 483 VAL A CA 1
ATOM 3742 C C . VAL A 1 483 ? -30.265 -2.755 46.521 1.00 49.22 483 VAL A C 1
ATOM 3744 O O . VAL A 1 483 ? -30.537 -2.735 47.721 1.00 49.22 483 VAL A O 1
ATOM 3747 N N . LYS A 1 484 ? -30.215 -1.624 45.798 1.00 45.53 484 LYS A N 1
ATOM 3748 C CA . LYS A 1 484 ? -30.532 -0.315 46.399 1.00 45.53 484 LYS A CA 1
ATOM 3749 C C . LYS A 1 484 ? -31.987 -0.213 46.873 1.00 45.53 484 LYS A C 1
ATOM 3751 O O . LYS A 1 484 ? -32.213 0.327 47.953 1.00 45.53 484 LYS A O 1
ATOM 3756 N N . ARG A 1 485 ? -32.967 -0.755 46.136 1.00 45.16 485 ARG A N 1
ATOM 3757 C CA . ARG A 1 485 ? -34.376 -0.750 46.579 1.00 45.16 485 ARG A CA 1
ATOM 3758 C C . ARG A 1 485 ? -34.584 -1.533 47.876 1.00 45.16 485 ARG A C 1
ATOM 3760 O O . ARG A 1 485 ? -35.253 -1.014 48.761 1.00 45.16 485 ARG A O 1
ATOM 3767 N N . HIS A 1 486 ? -33.970 -2.707 48.031 1.00 42.16 486 HIS A N 1
ATOM 3768 C CA . HIS A 1 486 ? -34.058 -3.455 49.290 1.00 42.16 486 HIS A CA 1
ATOM 3769 C C . HIS A 1 486 ? -33.303 -2.781 50.443 1.00 42.16 486 HIS A C 1
ATOM 3771 O O . HIS A 1 486 ? -33.839 -2.704 51.542 1.00 42.16 486 HIS A O 1
ATOM 3777 N N . SER A 1 487 ? -32.117 -2.210 50.202 1.00 41.97 487 SER A N 1
ATOM 3778 C CA . SER A 1 487 ? -31.356 -1.525 51.259 1.00 41.97 487 SER A CA 1
ATOM 3779 C C . SER A 1 487 ? -32.020 -0.247 51.787 1.00 41.97 487 SER A C 1
ATOM 3781 O O . SER A 1 487 ? -31.731 0.141 52.912 1.00 41.97 487 SER A O 1
ATOM 3783 N N . THR A 1 488 ? -32.878 0.418 51.002 1.00 43.12 488 THR A N 1
ATOM 3784 C CA . THR A 1 488 ? -33.544 1.671 51.428 1.00 43.12 488 THR A CA 1
ATOM 3785 C C . THR A 1 488 ? -34.889 1.417 52.126 1.00 43.12 488 THR A C 1
ATOM 3787 O O . THR A 1 488 ? -35.465 2.334 52.698 1.00 43.12 488 THR A O 1
ATOM 3790 N N . ALA A 1 489 ? -35.403 0.181 52.100 1.00 43.00 489 ALA A N 1
ATOM 3791 C CA . ALA A 1 489 ? -36.691 -0.177 52.701 1.00 43.00 489 ALA A CA 1
ATOM 3792 C C . ALA A 1 489 ? -36.596 -0.599 54.183 1.00 43.00 489 ALA A C 1
ATOM 3794 O O . ALA A 1 489 ? -37.621 -0.757 54.837 1.00 43.00 489 ALA A O 1
ATOM 3795 N N . SER A 1 490 ? -35.385 -0.791 54.717 1.00 41.03 490 SER A N 1
ATOM 3796 C CA . SER A 1 490 ? -35.150 -1.357 56.059 1.00 41.03 490 SER A CA 1
ATOM 3797 C C . SER A 1 490 ? -34.589 -0.356 57.079 1.00 41.03 490 SER A C 1
ATOM 3799 O O . SER A 1 490 ? -34.038 -0.773 58.093 1.00 41.03 490 SER A O 1
ATOM 3801 N N . SER A 1 491 ? -34.698 0.954 56.827 1.00 40.69 491 SER A N 1
ATOM 3802 C CA . SER A 1 491 ? -34.129 2.004 57.690 1.00 40.69 491 SER A CA 1
ATOM 3803 C C . SER A 1 491 ? -35.127 3.108 58.074 1.00 40.69 491 SER A C 1
ATOM 3805 O O . SER A 1 491 ? -34.764 4.283 58.093 1.00 40.69 491 SER A O 1
ATOM 3807 N N . GLN A 1 492 ? -36.378 2.749 58.374 1.00 34.75 492 GLN A N 1
ATOM 3808 C CA . GLN A 1 492 ? -37.295 3.639 59.096 1.00 34.75 492 GLN A CA 1
ATOM 3809 C C . GLN A 1 492 ? -37.352 3.234 60.573 1.00 34.75 492 GLN A C 1
ATOM 3811 O O . GLN A 1 492 ? -37.820 2.152 60.923 1.00 34.75 492 GLN A O 1
ATOM 3816 N N . LEU A 1 493 ? -36.819 4.116 61.421 1.00 34.91 493 LEU A N 1
ATOM 3817 C CA . LEU A 1 493 ? -36.973 4.095 62.876 1.00 34.91 493 LEU A CA 1
ATOM 3818 C C . LEU A 1 493 ? -38.395 4.557 63.260 1.00 34.91 493 LEU A C 1
ATOM 3820 O O . LEU A 1 493 ? -39.001 5.313 62.499 1.00 34.91 493 LEU A O 1
ATOM 3824 N N . PRO A 1 494 ? -38.930 4.148 64.424 1.00 35.09 494 PRO A N 1
ATOM 3825 C CA . PRO A 1 494 ? -40.241 4.596 64.883 1.00 35.09 494 PRO A CA 1
ATOM 3826 C C . PRO A 1 494 ? -40.157 5.996 65.517 1.00 35.09 494 PRO A C 1
ATOM 3828 O O . PRO A 1 494 ? -39.429 6.195 66.490 1.00 35.09 494 PRO A O 1
ATOM 3831 N N . GLU A 1 495 ? -40.917 6.960 64.993 1.00 34.31 495 GLU A N 1
ATOM 3832 C CA . GLU A 1 495 ? -41.056 8.290 65.605 1.00 34.31 495 GLU A CA 1
ATOM 3833 C C . GLU A 1 495 ? -42.059 8.294 66.770 1.00 34.31 495 GLU A C 1
ATOM 3835 O O . GLU A 1 495 ? -43.093 7.622 66.745 1.00 34.31 495 GLU A O 1
ATOM 3840 N N . LEU A 1 496 ? -41.748 9.085 67.801 1.00 35.66 496 LEU A N 1
ATOM 3841 C CA . LEU A 1 496 ? -42.612 9.298 68.959 1.00 35.66 496 LEU A CA 1
ATOM 3842 C C . LEU A 1 496 ? -43.795 10.204 68.597 1.00 35.66 496 LEU A C 1
ATOM 3844 O O . LEU A 1 496 ? -43.598 11.341 68.171 1.00 35.66 496 LEU A O 1
ATOM 3848 N N . HIS A 1 497 ? -45.016 9.777 68.921 1.00 32.59 497 HIS A N 1
ATOM 3849 C CA . HIS A 1 497 ? -46.156 10.690 69.009 1.00 32.59 497 HIS A CA 1
ATOM 3850 C C . HIS A 1 497 ? -46.283 11.268 70.423 1.00 32.59 497 HIS A C 1
ATOM 3852 O O . HIS A 1 497 ? -46.869 10.652 71.313 1.00 32.59 497 HIS A O 1
ATOM 3858 N N . ALA A 1 498 ? -45.785 12.490 70.613 1.00 33.03 498 ALA A N 1
ATOM 3859 C CA . ALA A 1 498 ? -46.225 13.340 71.713 1.00 33.03 498 ALA A CA 1
ATOM 3860 C C . ALA A 1 498 ? -47.586 13.961 71.351 1.00 33.03 498 ALA A C 1
ATOM 3862 O O . ALA A 1 498 ? -47.737 14.543 70.275 1.00 33.03 498 ALA A O 1
ATOM 3863 N N . ARG A 1 499 ? -48.580 13.850 72.238 1.00 31.86 499 ARG A N 1
ATOM 3864 C CA . ARG A 1 499 ? -49.893 14.494 72.083 1.00 31.86 499 ARG A CA 1
ATOM 3865 C C . ARG A 1 499 ? -50.217 15.242 73.372 1.00 31.86 499 ARG A C 1
ATOM 3867 O O . ARG A 1 499 ? -50.342 14.622 74.422 1.00 31.86 499 ARG A O 1
ATOM 3874 N N . GLY A 1 500 ? -50.268 16.568 73.290 1.00 29.22 500 GLY A N 1
ATOM 3875 C CA . GLY A 1 500 ? -50.525 17.438 74.435 1.00 29.22 500 GLY A CA 1
ATOM 3876 C C . GLY A 1 500 ? -52.005 17.777 74.606 1.00 29.22 500 GLY A C 1
ATOM 3877 O O . GLY A 1 500 ? -52.721 17.914 73.618 1.00 29.22 500 GLY A O 1
ATOM 3878 N N . SER A 1 501 ? -52.378 17.975 75.871 1.00 29.39 501 SER A N 1
ATOM 3879 C CA . SER A 1 501 ? -53.518 18.759 76.364 1.00 29.39 501 SER A CA 1
ATOM 3880 C C . SER A 1 501 ? -54.942 18.334 75.985 1.00 29.39 501 SER A C 1
ATOM 3882 O O . SER A 1 501 ? -55.480 18.761 74.972 1.00 29.39 501 SER A O 1
ATOM 3884 N N . GLU A 1 502 ? -55.605 17.678 76.940 1.00 30.95 502 GLU A N 1
ATOM 3885 C CA . GLU A 1 502 ? -56.914 18.128 77.439 1.00 30.95 502 GLU A CA 1
ATOM 3886 C C . GLU A 1 502 ? -56.980 17.864 78.958 1.00 30.95 502 GLU A C 1
ATOM 3888 O O . GLU A 1 502 ? -56.664 16.767 79.421 1.00 30.95 502 GLU A O 1
ATOM 3893 N N . GLU A 1 503 ? -57.318 18.887 79.746 1.00 33.06 503 GLU A N 1
ATOM 3894 C CA . GLU A 1 503 ? -57.562 18.773 81.192 1.00 33.06 503 GLU A CA 1
ATOM 3895 C C . GLU A 1 503 ? -59.026 18.377 81.434 1.00 33.06 503 GLU A C 1
ATOM 3897 O O . GLU A 1 503 ? -59.917 18.943 80.803 1.00 33.06 503 GLU A O 1
ATOM 3902 N N . GLY A 1 504 ? -59.317 17.463 82.372 1.00 29.98 504 GLY A N 1
ATOM 3903 C CA . GLY A 1 504 ? -60.722 17.133 82.649 1.00 29.98 504 GLY A CA 1
ATOM 3904 C C . GLY A 1 504 ? -61.029 15.960 83.585 1.00 29.98 504 GLY A C 1
ATOM 3905 O O . GLY A 1 504 ? -61.491 14.920 83.143 1.00 29.98 504 GLY A O 1
ATOM 3906 N N . GLN A 1 505 ? -60.935 16.213 84.894 1.00 30.36 505 GLN A N 1
ATOM 3907 C CA . GLN A 1 505 ? -61.893 15.726 85.909 1.00 30.36 505 GLN A CA 1
ATOM 3908 C C . GLN A 1 505 ? -61.840 14.265 86.459 1.00 30.36 505 GLN A C 1
ATOM 3910 O O . GLN A 1 505 ? -62.518 13.356 86.001 1.00 30.36 505 GLN A O 1
ATOM 3915 N N . VAL A 1 506 ? -61.150 14.130 87.606 1.00 33.19 506 VAL A N 1
ATOM 3916 C CA . VAL A 1 506 ? -61.595 13.488 88.879 1.00 33.19 506 VAL A CA 1
ATOM 3917 C C . VAL A 1 506 ? -62.218 12.067 88.867 1.00 33.19 506 VAL A C 1
ATOM 3919 O O . VAL A 1 506 ? -63.397 11.924 88.554 1.00 33.19 506 VAL A O 1
ATOM 3922 N N . ARG A 1 507 ? -61.539 11.085 89.507 1.00 30.78 507 ARG A N 1
ATOM 3923 C CA . ARG A 1 507 ? -62.035 10.378 90.731 1.00 30.78 507 ARG A CA 1
ATOM 3924 C C . ARG A 1 507 ? -61.055 9.356 91.366 1.00 30.78 507 ARG A C 1
ATOM 3926 O O . ARG A 1 507 ? -60.425 8.586 90.657 1.00 30.78 507 ARG A O 1
ATOM 3933 N N . THR A 1 508 ? -61.065 9.316 92.712 1.00 32.34 508 THR A N 1
ATOM 3934 C CA . THR A 1 508 ? -60.767 8.178 93.639 1.00 32.34 508 THR A CA 1
ATOM 3935 C C . THR A 1 508 ? -59.383 7.492 93.577 1.00 32.34 508 THR A C 1
ATOM 3937 O O . THR A 1 508 ? -59.114 6.753 92.642 1.00 32.34 508 THR A O 1
ATOM 3940 N N . THR A 1 509 ? -58.431 7.776 94.484 1.00 39.22 509 THR A N 1
ATOM 3941 C CA . THR A 1 509 ? -58.280 7.354 95.916 1.00 39.22 509 THR A CA 1
ATOM 3942 C C . THR A 1 509 ? -57.621 5.983 96.139 1.00 39.22 509 THR A C 1
ATOM 3944 O O . THR A 1 509 ? -58.315 4.968 96.078 1.00 39.22 509 THR A O 1
ATOM 3947 N N . ALA A 1 510 ? -56.341 5.993 96.531 1.00 36.09 510 ALA A N 1
ATOM 3948 C CA . ALA A 1 510 ? -55.762 5.290 97.691 1.00 36.09 510 ALA A CA 1
ATOM 3949 C C . ALA A 1 510 ? -54.287 5.705 97.840 1.00 36.09 510 ALA A C 1
ATOM 3951 O O . ALA A 1 510 ? -53.568 5.612 96.822 1.00 36.09 510 ALA A O 1
#

Foldseek 3Di:
DDDDDDDDDDDDDDDDDDDDDDDDDDDDDDDDDDDDDDDDDDDDDDDDPDPPPVVVVVVVVVVVVVVVVVVCVVVVLLVLLVVLLVCLQVPLQCQACVHPCNVVPCQLFVLLLLLLLLLLLVADPVLLVLLVVLVLLLCVQQCLQAPVQLVVLLVVLVVVVVVQPPPDPQTLAGLLLSLLSSLLSLFFFAALLLLVLLVLLVFDSSLLSNNNVSRNVVSLLSSLVSQCVSQVDPSNVVSFFAFAPDDDPPVRSVNLVVQSCVSCVNSHVVSSVVSNVCCVVPVPVSVVCCVVVVSSVVSSVSLSSLLSNLSSLLSVLVLVVPTRPSNVVCLLVVLLVLLVVSLVVLLCQQAVVPDDPVLQDAQPNDDDDDDPPPDPDDDDDPDDPVSVSSSSSHDWLSSSSSSSNGRSGHYSSSSVVSLCRRHVVPDSSSSSNSNVSNSSSNSSSSVVSVVVSVVSNVVNPDDTPNDHDPDDDPVVVVVVVVVVVVVVVPDDDDDDDDDDDDDDDDDDDD

Secondary structure (DSSP, 8-state):
-------------------------------------------------SSHHHHHHHHHHTHHHHHHHHHHHHTHHHHHHHHHHHHHHH-HHHHSTTSTT-HHHIIIIIIHHHHHHHHHHHS-HHHHHHHHT-HHHHHHHHHIIIIIHHHHHHHHHHHHHHHTTT-STT-SS-HHHHHHHHHHHTSPPPSHHHHHHHHHTT--HHHHHHHHHHHHHHHHHHHHHHHHHHT-SGGGGGG----TT---SHHHHHHHHHHHHHHHIIIIIHHHHHHHHHHHHSHHHHHHHHHHTTHHHHHHHHHHHHHHHHHHHHHHTTHHHHS-HHHHHHHHHHHHHHHHHHHHHHHHHHH-TTS-GGG-PPPTTS-------S---S------HHHHHHHHT---HHHHHHHHHHHS---HHHHHHHHHHHTTTS-HHHHHHHHHHHHHHHHHHHHHHHHHHHHHHHHHTS--TTSPPPPPPHHHHHHHHHHHHHHHSS--PPPP--------------

Solvent-accessible surface area (backbone atoms only — not comparable to full-atom values): 28932 Å² total; per-residue (Å²): 136,88,81,92,86,81,87,86,85,82,87,88,86,89,88,79,91,85,84,87,91,87,87,82,90,79,88,89,79,82,88,84,89,84,81,91,79,91,86,85,86,86,87,85,83,91,88,85,90,80,68,72,63,63,56,62,51,54,62,54,64,69,43,51,64,56,51,50,50,50,51,46,63,79,42,40,68,64,54,43,49,54,51,24,48,53,47,11,68,75,46,15,59,47,32,5,68,84,20,78,58,34,21,64,49,52,34,65,30,46,35,39,18,51,36,24,21,48,47,17,43,70,52,58,63,69,51,44,59,64,50,64,73,43,52,59,61,50,51,52,36,48,44,37,24,63,45,52,47,26,51,54,50,44,51,54,46,52,51,54,59,61,73,58,52,94,56,60,104,55,46,68,50,33,65,50,49,53,41,7,43,47,55,33,36,34,32,24,31,39,58,67,64,34,40,52,43,21,48,70,12,62,22,31,42,58,54,25,48,46,51,28,52,52,33,40,60,51,22,68,67,45,28,62,56,51,42,43,58,72,18,64,47,82,94,36,44,90,60,40,67,33,18,61,85,72,47,91,64,76,61,15,60,55,46,29,51,53,50,46,51,53,51,42,35,61,19,37,51,51,25,23,49,53,15,40,51,48,24,72,77,38,48,70,59,36,54,48,50,43,60,74,68,35,38,72,58,50,40,53,49,39,50,37,52,46,52,20,22,56,44,2,33,28,51,64,51,38,25,77,76,74,45,43,69,57,30,54,53,48,50,56,54,49,43,54,48,50,44,54,50,44,30,52,48,40,56,46,64,30,49,45,81,89,60,61,75,95,50,69,64,83,64,96,81,73,84,78,100,65,85,89,77,76,76,92,86,68,86,79,74,80,76,52,70,66,58,58,50,58,28,60,51,47,47,27,63,29,47,37,43,15,41,32,48,44,30,58,33,45,14,61,86,60,33,51,56,50,49,51,39,37,32,41,53,48,58,70,42,59,46,32,32,29,42,49,46,38,58,52,36,41,55,51,50,53,56,53,47,60,58,46,24,58,55,42,26,67,54,49,74,45,91,58,94,57,48,77,79,80,77,78,52,74,68,56,56,50,52,55,49,50,54,51,55,59,66,68,71,77,74,81,79,89,79,84,84,86,83,82,88,82,89,84,82,90,82,87,92,133

Mean predicted aligned error: 14.78 Å